Protein 1BS0 (pdb70)

B-factor: mean 31.28, std 12.85, range [12.51, 157.91]

Radius of gyration: 21.4 Å; Cα contacts (8 Å, |Δi|>4): 819; chains: 1; bounding box: 55×53×48 Å

Nearest PDB structures (foldseek):
  1bs0-assembly1_A  TM=1.003E+00  e=5.744E-84  Escherichia coli
  1dj9-assembly1_A  TM=9.729E-01  e=1.327E-74  Escherichia coli
  5vnx-assembly2_B  TM=9.515E-01  e=8.332E-48  Burkholderia multivorans ATCC 17616
  6onn-assembly1_A  TM=9.224E-01  e=2.038E-44  Paraburkholderia phymatum STM815
  7s5m-assembly2_C  TM=8.999E-01  e=1.245E-36  Mycolicibacterium smegmatis MC2 155

Solvent-accessible surface area: 18044 Å² total; per-residue (Å²): 98,188,112,114,131,74,66,62,68,96,124,80,119,195,98,54,69,39,174,145,226,233,102,120,59,71,82,34,33,2,64,97,4,18,11,126,123,157,118,37,12,0,0,18,10,48,8,1,1,8,0,38,94,9,81,103,8,61,100,17,138,95,112,2,32,161,124,69,38,111,55,23,72,16,15,28,83,125,88,1,105,22,109,4,6,78,21,0,18,105,54,0,8,120,1,10,39,20,72,80,3,5,22,13,86,41,10,113,28,0,0,34,1,1,1,47,17,40,15,48,148,65,14,10,0,0,0,0,135,81,10,31,58,11,0,38,82,3,0,53,126,14,97,10,64,28,118,106,1,27,56,36,42,19,76,78,0,26,167,38,4,64,52,123,36,112,22,129,18,8,0,0,0,1,0,5,0,35,60,35,2,22,66,2,39,0,56,99,0,28,115,13,2,106,121,48,130,4,108,0,0,0,1,0,2,14,1,0,0,10,41,21,108,49,0,21,1,2,5,104,96,37,186,15,115,0,46,0,2,0,0,10,0,40,40,0,1,16,32,54,4,0,0,0,0,0,44,61,104,10,0,85,88,1,44,138,124,1,178,79,21,19,164,55,91,25,6,40,8,6,15,0,36,0,0,72,21,0,4,55,4,0,63,43,124,62,1,72,59,55,24,115,56,4,47,36,0,12,90,96,0,66,52,22,3,147,121,19,88,20,82,49,14,130,8,107,10,2,12,0,3,0,27,27,19,81,69,68,169,0,36,108,9,2,98,85,0,37,136,79,24,0,24,0,23,15,40,63,29,108,101,6,96,100,58,22,0,12,0,80,1,3,0,1,2,29,0,59,62,110,4,0,56,79,0,26,106,2,0,128,63,52,59

InterPro domains:
  IPR001917 Aminotransferase, class-II, pyridoxal-phosphate binding site [PS00599] (233-242)
  IPR004723 8-amino-7-oxononanoate synthase, Archaea/Proteobacteria type [TIGR00858] (20-381)
  IPR004839 Aminotransferase, class I/classII, large domain [PF00155] (40-380)
  IPR015421 Pyridoxal phosphate-dependent transferase, major domain [G3DSA:3.40.640.10] (57-284)
  IPR015422 Pyridoxal phosphate-dependent transferase, small domain [G3DSA:3.90.1150.10] (39-378)
  IPR015424 Pyridoxal phosphate-dependent transferase [SSF53383] (3-380)
  IPR022834 8-amino-7-oxononanoate synthase, Proteobacteria [MF_01693] (3-384)
  IPR050087 8-amino-7-oxononanoate synthase class-II [PTHR13693] (40-380)

Sequence (383 aa):
SWQEKINAALDARRAADALRRRYPVAQGAGRWLVADDRQYLNFSSNDYLGLSSHHPQIIRAWQQG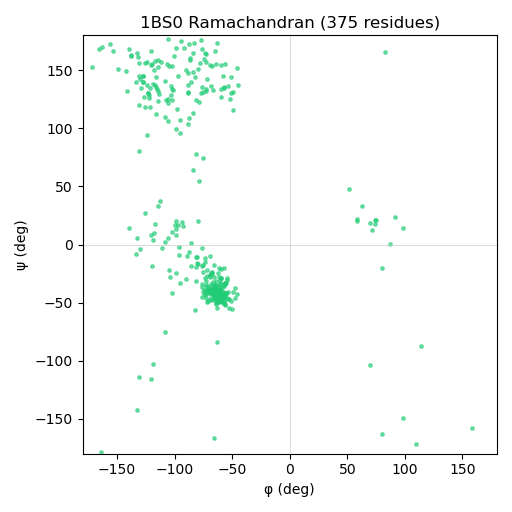AEQFGIGSGGSGHVSGYSVVHQALEEELAEWLGYSRALLFISGFAANQAVIAAMMAKEDRIAADRLSHASLLEAASLSPSQLRRFAHNDVTHLARLLASPCPGQQMVVTEGVFSMDGDSAPLAEIQQVTQQHNGWLMVDDAHGTGVIGEQGRGSCWLQKVKPELLVVTFGKGFGVSGAAVLCSSTVADYLLQFARHLIYSTSMPPAQAQALRASLAVIRSDEGDARREKLAALITRFRAGVQDLPFTLADSCSAIQPLIVGDNSRALQLAEKLRQQGCWVTAIRPPTVPAGTARLRRLTLTAAHEMQDIDRLLEVLHGNG

Structure (mmCIF, N/CA/C/O backbone):
data_1BS0
#
_entry.id   1BS0
#
_cell.length_a   58.520
_cell.length_b   58.520
_cell.length_c   194.640
_cell.angle_alpha   90.00
_cell.angle_beta   90.00
_cell.angle_gamma   120.00
#
_symmetry.space_group_name_H-M   'P 31 1 2'
#
loop_
_entity.id
_entity.type
_entity.pdbx_description
1 polymer 'PROTEIN (8-AMINO-7-OXONANOATE SYNTHASE)'
2 non-polymer 'SULFATE ION'
3 water water
#
loop_
_atom_site.group_PDB
_atom_site.id
_atom_site.type_symbol
_atom_site.label_atom_id
_atom_site.label_alt_id
_atom_site.label_comp_id
_atom_site.label_asym_id
_atom_site.label_entity_id
_atom_site.label_seq_id
_atom_site.pdbx_PDB_ins_code
_atom_site.Cartn_x
_atom_site.Cartn_y
_atom_site.Cartn_z
_atom_site.occupancy
_atom_site.B_iso_or_equiv
_atom_site.auth_seq_id
_atom_site.auth_comp_id
_atom_site.auth_asym_id
_atom_site.auth_atom_id
_atom_site.pdbx_PDB_model_num
ATOM 1 N N . SER A 1 2 ? 16.494 19.034 15.981 1.00 32.51 2 SER A N 1
ATOM 2 C CA . SER A 1 2 ? 15.846 17.870 15.384 1.00 39.80 2 SER A CA 1
ATOM 3 C C . SER A 1 2 ? 15.599 16.822 16.464 1.00 36.41 2 SER A C 1
ATOM 4 O O . SER A 1 2 ? 16.147 16.915 17.562 1.00 29.51 2 SER A O 1
ATOM 7 N N . TRP A 1 3 ? 14.790 15.810 16.188 1.00 35.40 3 TRP A N 1
ATOM 8 C CA . TRP A 1 3 ? 14.538 14.744 17.160 1.00 32.01 3 TRP A CA 1
ATOM 9 C C . TRP A 1 3 ? 15.802 13.956 17.465 1.00 33.25 3 TRP A C 1
ATOM 10 O O . TRP A 1 3 ? 16.169 13.695 18.618 1.00 29.63 3 TRP A O 1
ATOM 21 N N . GLN A 1 4 ? 16.513 13.559 16.395 1.00 26.26 4 GLN A N 1
ATOM 22 C CA . GLN A 1 4 ? 17.707 12.740 16.561 1.00 35.27 4 GLN A CA 1
ATOM 23 C C . GLN A 1 4 ? 18.782 13.501 17.329 1.00 34.56 4 GLN A C 1
ATOM 24 O O . GLN A 1 4 ? 19.552 12.879 18.074 1.00 29.90 4 GLN A O 1
ATOM 30 N N . GLU A 1 5 ? 18.822 14.824 17.168 1.00 32.47 5 GLU A N 1
ATOM 31 C CA . GLU A 1 5 ? 19.749 15.664 17.929 1.00 28.58 5 GLU A CA 1
ATOM 32 C C . GLU A 1 5 ? 19.356 15.772 19.399 1.00 36.44 5 GLU A C 1
ATOM 33 O O . GLU A 1 5 ? 20.193 15.787 20.309 1.00 32.52 5 GLU A O 1
ATOM 39 N N . LYS A 1 6 ? 18.045 15.864 19.651 1.00 31.38 6 LYS A N 1
ATOM 40 C CA . LYS A 1 6 ? 17.542 15.818 21.016 1.00 26.35 6 LYS A CA 1
ATOM 41 C C . LYS A 1 6 ? 17.956 14.522 21.716 1.00 24.35 6 LYS A C 1
ATOM 42 O O . LYS A 1 6 ? 18.495 14.540 22.823 1.00 28.52 6 LYS A O 1
ATOM 48 N N . ILE A 1 7 ? 17.734 13.384 21.074 1.00 29.45 7 ILE A N 1
ATOM 49 C CA . ILE A 1 7 ? 18.095 12.066 21.594 1.00 19.07 7 ILE A CA 1
ATOM 50 C C . ILE A 1 7 ? 19.583 11.840 21.776 1.00 21.91 7 ILE A C 1
ATOM 51 O O . ILE A 1 7 ? 20.065 11.399 22.841 1.00 27.76 7 ILE A O 1
ATOM 56 N N . ASN A 1 8 ? 20.375 12.130 20.750 1.00 28.58 8 ASN A N 1
ATOM 57 C CA . ASN A 1 8 ? 21.838 12.022 20.826 1.00 31.14 8 ASN A CA 1
ATOM 58 C C . ASN A 1 8 ? 22.398 12.910 21.929 1.00 32.74 8 ASN A C 1
ATOM 59 O O . ASN A 1 8 ? 23.285 12.488 22.661 1.00 27.55 8 ASN A O 1
ATOM 64 N N . ALA A 1 9 ? 21.870 14.128 22.024 1.00 32.69 9 ALA A N 1
ATOM 65 C CA . ALA A 1 9 ? 22.332 15.092 23.020 1.00 36.93 9 ALA A CA 1
ATOM 66 C C . ALA A 1 9 ? 22.022 14.640 24.444 1.00 34.58 9 ALA A C 1
ATOM 67 O O . ALA A 1 9 ? 22.863 14.820 25.332 1.00 33.00 9 ALA A O 1
ATOM 69 N N . ALA A 1 10 ? 20.853 14.044 24.679 1.00 30.24 10 ALA A N 1
ATOM 70 C CA . ALA A 1 10 ? 20.559 13.542 26.020 1.00 33.38 10 ALA A CA 1
ATOM 71 C C . ALA A 1 10 ? 21.449 12.354 26.363 1.00 30.55 10 ALA A C 1
ATOM 72 O O . ALA A 1 10 ? 21.947 12.245 27.481 1.00 32.32 10 ALA A O 1
ATOM 74 N N . LEU A 1 11 ? 21.669 11.441 25.417 1.00 31.59 11 LEU A N 1
ATOM 75 C CA . LEU A 1 11 ? 22.516 10.276 25.686 1.00 28.82 11 LEU A CA 1
ATOM 76 C C . LEU A 1 11 ? 23.970 10.672 25.913 1.00 34.73 11 LEU A C 1
ATOM 77 O O . LEU A 1 11 ? 24.630 10.098 26.785 1.00 47.21 11 LEU A O 1
ATOM 82 N N . ASP A 1 12 ? 24.486 11.644 25.170 1.00 31.90 12 ASP A N 1
ATOM 83 C CA . ASP A 1 12 ? 25.861 12.114 25.277 1.00 34.90 12 ASP A CA 1
ATOM 84 C C . ASP A 1 12 ? 26.211 12.818 26.574 1.00 39.04 12 ASP A C 1
ATOM 85 O O . ASP A 1 12 ? 27.342 12.785 27.087 1.00 37.27 12 ASP A O 1
ATOM 90 N N . ALA A 1 13 ? 25.232 13.502 27.145 1.00 31.47 13 ALA A N 1
ATOM 91 C CA . ALA A 1 13 ? 25.441 14.358 28.301 1.00 35.55 13 ALA A CA 1
ATOM 92 C C . ALA A 1 13 ? 25.609 13.565 29.584 1.00 44.49 13 ALA A C 1
ATOM 93 O O . ALA A 1 13 ? 26.084 14.071 30.610 1.00 40.90 13 ALA A O 1
ATOM 95 N N . ARG A 1 14 ? 25.192 12.302 29.523 1.00 38.92 14 ARG A N 1
ATOM 96 C CA . ARG A 1 14 ? 25.151 11.509 30.749 1.00 37.71 14 ARG A CA 1
ATOM 97 C C . ARG A 1 14 ? 26.512 11.374 31.421 1.00 32.62 14 ARG A C 1
ATOM 98 O O . ARG A 1 14 ? 27.487 10.939 30.802 1.00 47.30 14 ARG A O 1
ATOM 106 N N . ARG A 1 15 ? 26.583 11.704 32.703 1.00 33.42 15 ARG A N 1
ATOM 107 C CA . ARG A 1 15 ? 27.763 11.424 33.498 1.00 39.71 15 ARG A CA 1
ATOM 108 C C . ARG A 1 15 ? 27.804 9.929 33.812 1.00 41.99 15 ARG A C 1
ATOM 109 O O . ARG A 1 15 ? 26.752 9.292 33.742 1.00 44.68 15 ARG A O 1
ATOM 117 N N . ALA A 1 16 ? 28.983 9.425 34.154 1.00 32.51 16 ALA A N 1
ATOM 118 C CA . ALA A 1 16 ? 29.113 7.994 34.440 1.00 32.56 16 ALA A CA 1
ATOM 119 C C . ALA A 1 16 ? 28.210 7.520 35.562 1.00 32.51 16 ALA A C 1
ATOM 120 O O . ALA A 1 16 ? 27.700 6.396 35.540 1.00 43.78 16 ALA A O 1
ATOM 122 N N . ALA A 1 17 ? 27.975 8.350 36.586 1.00 37.02 17 ALA A N 1
ATOM 123 C CA . ALA A 1 17 ? 27.141 7.881 37.690 1.00 43.97 17 ALA A CA 1
ATOM 124 C C . ALA A 1 17 ? 25.645 7.969 37.413 1.00 47.77 17 ALA A C 1
ATOM 125 O O . ALA A 1 17 ? 24.865 7.405 38.195 1.00 47.29 17 ALA A O 1
ATOM 127 N N . ASP A 1 18 ? 25.210 8.639 36.346 1.00 51.42 18 ASP A N 1
ATOM 128 C CA . ASP A 1 18 ? 23.774 8.694 36.058 1.00 60.49 18 ASP A CA 1
ATOM 129 C C . ASP A 1 18 ? 23.366 7.803 34.891 1.00 54.82 18 ASP A C 1
ATOM 130 O O . ASP A 1 18 ? 22.213 7.813 34.446 1.00 57.23 18 ASP A O 1
ATOM 135 N N . ALA A 1 19 ? 24.291 7.011 34.356 1.00 45.32 19 ALA A N 1
ATOM 136 C CA . ALA A 1 19 ? 23.946 6.106 33.259 1.00 37.77 19 ALA A CA 1
ATOM 137 C C . ALA A 1 19 ? 23.462 4.761 33.780 1.00 39.44 19 ALA A C 1
ATOM 138 O O . ALA A 1 19 ? 24.062 4.217 34.720 1.00 44.80 19 ALA A O 1
ATOM 140 N N . LEU A 1 20 ? 22.399 4.220 33.185 1.00 36.09 20 LEU A N 1
ATOM 141 C CA . LEU A 1 20 ? 21.919 2.901 33.631 1.00 28.40 20 LEU A CA 1
ATOM 142 C C . LEU A 1 20 ? 22.693 1.805 32.906 1.00 32.89 20 LEU A C 1
ATOM 143 O O . LEU A 1 20 ? 22.999 1.929 31.722 1.00 35.70 20 LEU A O 1
ATOM 148 N N . ARG A 1 21 ? 23.039 0.738 33.619 1.00 34.47 21 ARG A N 1
ATOM 149 C CA . ARG A 1 21 ? 23.834 -0.331 33.011 1.00 35.31 21 ARG A CA 1
ATOM 150 C C . ARG A 1 21 ? 22.997 -1.162 32.051 1.00 36.28 21 ARG A C 1
ATOM 151 O O . ARG A 1 21 ? 21.763 -1.088 32.042 1.00 30.24 21 ARG A O 1
ATOM 159 N N . ARG A 1 22 ? 23.618 -1.968 31.187 1.00 34.02 22 ARG A N 1
ATOM 160 C CA . ARG A 1 22 ? 22.809 -2.801 30.304 1.00 32.63 22 ARG A CA 1
ATOM 161 C C . ARG A 1 22 ? 21.933 -3.732 31.141 1.00 27.25 22 ARG A C 1
ATOM 162 O O . ARG A 1 22 ? 22.286 -4.091 32.270 1.00 27.86 22 ARG A O 1
ATOM 170 N N . ARG A 1 23 ? 20.802 -4.153 30.571 1.00 26.54 23 ARG A N 1
ATOM 171 C CA . ARG A 1 23 ? 20.003 -5.152 31.275 1.00 20.33 23 ARG A CA 1
ATOM 172 C C . ARG A 1 23 ? 20.727 -6.489 31.215 1.00 21.93 23 ARG A C 1
ATOM 173 O O . ARG A 1 23 ? 21.309 -6.796 30.156 1.00 29.30 23 ARG A O 1
ATOM 181 N N . TYR A 1 24 ? 20.693 -7.278 32.271 1.00 21.88 24 TYR A N 1
ATOM 182 C CA . TYR A 1 24 ? 21.403 -8.559 32.262 1.00 23.93 24 TYR A CA 1
ATOM 183 C C . TYR A 1 24 ? 20.374 -9.685 32.128 1.00 26.77 24 TYR A C 1
ATOM 184 O O . TYR A 1 24 ? 19.470 -9.776 32.977 1.00 26.28 24 TYR A O 1
ATOM 193 N N . PRO A 1 25 ? 20.476 -10.508 31.094 1.00 24.75 25 PRO A N 1
ATOM 194 C CA . PRO A 1 25 ? 19.424 -11.539 30.874 1.00 21.78 25 PRO A CA 1
ATOM 195 C C . PRO A 1 25 ? 19.625 -12.664 31.860 1.00 21.56 25 PRO A C 1
ATOM 196 O O . PRO A 1 25 ? 20.785 -13.075 32.060 1.00 28.83 25 PRO A O 1
ATOM 200 N N . VAL A 1 26 ? 18.605 -13.190 32.518 1.00 19.74 26 VAL A N 1
ATOM 201 C CA . VAL A 1 26 ? 18.769 -14.329 33.396 1.00 15.95 26 VAL A CA 1
ATOM 202 C C . VAL A 1 26 ? 17.914 -15.531 32.980 1.00 22.96 26 VAL A C 1
ATOM 203 O O . VAL A 1 26 ? 16.845 -15.374 32.387 1.00 24.29 26 VAL A O 1
ATOM 207 N N . ALA A 1 27 ? 18.338 -16.735 33.357 1.00 20.22 27 ALA A N 1
ATOM 208 C CA . ALA A 1 27 ? 17.462 -17.889 33.196 1.00 19.81 27 ALA A CA 1
ATOM 209 C C . ALA A 1 27 ? 16.444 -18.005 34.314 1.00 21.20 27 ALA A C 1
ATOM 210 O O . ALA A 1 27 ? 15.327 -18.483 34.139 1.00 25.96 27 ALA A O 1
ATOM 212 N N . GLN A 1 28 ? 16.839 -17.554 35.492 1.00 24.88 28 GLN A N 1
ATOM 213 C CA . GLN A 1 28 ? 15.964 -17.456 36.647 1.00 25.08 28 GLN A CA 1
ATOM 214 C C . GLN A 1 28 ? 16.287 -16.167 37.401 1.00 30.94 28 GLN A C 1
ATOM 215 O O . GLN A 1 28 ? 17.465 -15.926 37.649 1.00 24.00 28 GLN A O 1
ATOM 221 N N . GLY A 1 29 ? 15.261 -15.390 37.753 1.00 22.33 29 GLY A N 1
ATOM 222 C CA . GLY A 1 29 ? 15.481 -14.111 38.427 1.00 21.00 29 GLY A CA 1
ATOM 223 C C . GLY A 1 29 ? 14.617 -13.982 39.677 1.00 21.61 29 GLY A C 1
ATOM 224 O O . GLY A 1 29 ? 14.779 -12.972 40.374 1.00 21.84 29 GLY A O 1
ATOM 225 N N . ALA A 1 30 ? 13.753 -14.964 39.927 1.00 20.25 30 ALA A N 1
ATOM 226 C CA . ALA A 1 30 ? 12.829 -14.852 41.070 1.00 18.83 30 ALA A CA 1
ATOM 227 C C . ALA A 1 30 ? 13.073 -15.858 42.184 1.00 29.10 30 ALA A C 1
ATOM 228 O O . ALA A 1 30 ? 13.146 -17.054 41.930 1.00 25.42 30 ALA A O 1
ATOM 230 N N . GLY A 1 31 ? 13.165 -15.381 43.427 1.00 26.04 31 GLY A N 1
ATOM 231 C CA . GLY A 1 31 ? 13.297 -16.306 44.543 1.00 25.48 31 GLY A CA 1
ATOM 232 C C . GLY A 1 31 ? 14.727 -16.505 45.037 1.00 27.14 31 GLY A C 1
ATOM 233 O O . GLY A 1 31 ? 15.528 -15.575 44.926 1.00 34.71 31 GLY A O 1
ATOM 234 N N . ARG A 1 32 ? 15.016 -17.700 45.555 1.00 23.46 32 ARG A N 1
ATOM 235 C CA . ARG A 1 32 ? 16.309 -17.981 46.192 1.00 25.27 32 ARG A CA 1
ATOM 236 C C . ARG A 1 32 ? 17.526 -17.931 45.281 1.00 24.95 32 ARG A C 1
ATOM 237 O O . ARG A 1 32 ? 18.606 -17.462 45.709 1.00 24.61 32 ARG A O 1
ATOM 245 N N . TRP A 1 33 ? 17.417 -18.409 44.053 1.00 21.17 33 TRP A N 1
ATOM 246 C CA . TRP A 1 33 ? 18.566 -18.590 43.171 1.00 22.89 33 TRP A CA 1
ATOM 247 C C . TRP A 1 33 ? 18.475 -17.724 41.930 1.00 34.47 33 TRP A C 1
ATOM 248 O O . TRP A 1 33 ? 17.408 -17.597 41.323 1.00 41.90 33 TRP A O 1
ATOM 259 N N . LEU A 1 34 ? 19.576 -17.092 41.522 1.00 22.24 34 LEU A N 1
ATOM 260 C CA . LEU A 1 34 ? 19.560 -16.371 40.259 1.00 21.05 34 LEU A CA 1
ATOM 261 C C . LEU A 1 34 ? 20.410 -17.179 39.280 1.00 25.86 34 LEU A C 1
ATOM 262 O O . LEU A 1 34 ? 21.437 -17.686 39.758 1.00 24.11 34 LEU A O 1
ATOM 267 N N . VAL A 1 35 ? 20.015 -17.286 38.018 1.00 18.69 35 VAL A N 1
ATOM 268 C CA . VAL A 1 35 ? 20.844 -18.063 37.085 1.00 24.13 35 VAL A CA 1
ATOM 269 C C . VAL A 1 35 ? 21.118 -17.111 35.920 1.00 29.60 35 VAL A C 1
ATOM 270 O O . VAL A 1 35 ? 20.166 -16.644 35.308 1.00 26.62 35 VAL A O 1
ATOM 274 N N . ALA A 1 36 ? 22.389 -16.798 35.701 1.00 26.85 36 ALA A N 1
ATOM 275 C CA . ALA A 1 36 ? 22.890 -15.824 34.730 1.00 24.37 36 ALA A CA 1
ATOM 276 C C . ALA A 1 36 ? 24.011 -16.501 33.944 1.00 33.56 36 ALA A C 1
ATOM 277 O O . ALA A 1 36 ? 25.010 -16.962 34.507 1.00 33.08 36 ALA A O 1
ATOM 279 N N . ASP A 1 37 ? 23.768 -16.571 32.645 1.00 26.80 37 ASP A N 1
ATOM 280 C CA . ASP A 1 37 ? 24.533 -17.458 31.781 1.00 52.01 37 ASP A CA 1
ATOM 281 C C . ASP A 1 37 ? 24.155 -18.903 32.100 1.00 57.40 37 ASP A C 1
ATOM 282 O O . ASP A 1 37 ? 23.115 -19.431 31.723 1.00 71.74 37 ASP A O 1
ATOM 287 N N . ASP A 1 38 ? 25.066 -19.543 32.821 1.00 57.31 38 ASP A N 1
ATOM 288 C CA . ASP A 1 38 ? 24.880 -20.925 33.221 1.00 44.11 38 ASP A CA 1
ATOM 289 C C . ASP A 1 38 ? 25.372 -21.081 34.661 1.00 33.25 38 ASP A C 1
ATOM 290 O O . ASP A 1 38 ? 25.571 -22.198 35.120 1.00 50.47 38 ASP A O 1
ATOM 295 N N . ARG A 1 39 ? 25.560 -19.946 35.326 1.00 28.82 39 ARG A N 1
ATOM 296 C CA . ARG A 1 39 ? 26.081 -19.927 36.687 1.00 31.73 39 ARG A CA 1
ATOM 297 C C . ARG A 1 39 ? 24.975 -19.681 37.720 1.00 20.43 39 ARG A C 1
ATOM 298 O O . ARG A 1 39 ? 24.118 -18.831 37.497 1.00 25.92 39 ARG A O 1
ATOM 306 N N . GLN A 1 40 ? 24.993 -20.431 38.801 1.00 21.53 40 GLN A N 1
ATOM 307 C CA . GLN A 1 40 ? 24.036 -20.282 39.896 1.00 27.43 40 GLN A CA 1
ATOM 308 C C . GLN A 1 40 ? 24.517 -19.273 40.932 1.00 24.75 40 GLN A C 1
ATOM 309 O O . GLN A 1 40 ? 25.665 -19.398 41.379 1.00 28.16 40 GLN A O 1
ATOM 315 N N . TYR A 1 41 ? 23.676 -18.316 41.311 1.00 19.06 41 TYR A N 1
ATOM 316 C CA . TYR A 1 41 ? 24.036 -17.347 42.343 1.00 20.54 41 TYR A CA 1
ATOM 317 C C . TYR A 1 41 ? 22.934 -17.321 43.410 1.00 21.13 41 TYR A C 1
ATOM 318 O O . TYR A 1 41 ? 21.742 -17.458 43.128 1.00 21.52 41 TYR A O 1
ATOM 327 N N . LEU A 1 42 ? 23.322 -17.126 44.663 1.00 19.22 42 LEU A N 1
ATOM 328 C CA . LEU A 1 42 ? 22.244 -16.798 45.611 1.00 19.34 42 LEU A CA 1
ATOM 329 C C . LEU A 1 42 ? 21.704 -15.430 45.208 1.00 22.16 42 LEU A C 1
ATOM 330 O O . LEU A 1 42 ? 22.499 -14.511 44.968 1.00 21.04 42 LEU A O 1
ATOM 335 N N . ASN A 1 43 ? 20.393 -15.301 45.140 1.00 23.68 43 ASN A N 1
ATOM 336 C CA . ASN A 1 43 ? 19.712 -14.100 44.673 1.00 19.52 43 ASN A CA 1
ATOM 337 C C . ASN A 1 43 ? 19.297 -13.163 45.779 1.00 17.31 43 ASN A C 1
ATOM 338 O O . ASN A 1 43 ? 18.374 -13.479 46.531 1.00 20.20 43 ASN A O 1
ATOM 343 N N . PHE A 1 44 ? 19.977 -12.026 45.916 1.00 15.34 44 PHE A N 1
ATOM 344 C CA . PHE A 1 44 ? 19.590 -11.076 46.949 1.00 20.44 44 PHE A CA 1
ATOM 345 C C . PHE A 1 44 ? 19.093 -9.809 46.258 1.00 19.50 44 PHE A C 1
ATOM 346 O O . PHE A 1 44 ? 19.279 -8.729 46.788 1.00 21.43 44 PHE A O 1
ATOM 354 N N . SER A 1 45 ? 18.472 -9.999 45.100 1.00 18.74 45 SER A N 1
ATOM 355 C CA . SER A 1 45 ? 17.985 -8.831 44.360 1.00 19.13 45 SER A CA 1
ATOM 356 C C . SER A 1 45 ? 16.556 -8.986 43.872 1.00 20.59 45 SER A C 1
ATOM 357 O O . SER A 1 45 ? 16.012 -8.126 43.155 1.00 21.71 45 SER A O 1
ATOM 360 N N . SER A 1 46 ? 15.849 -10.068 44.238 1.00 17.75 46 SER A N 1
ATOM 361 C CA . SER A 1 46 ? 14.504 -10.117 43.599 1.00 19.80 46 SER A CA 1
ATOM 362 C C . SER A 1 46 ? 13.438 -9.600 44.546 1.00 17.73 46 SER A C 1
ATOM 363 O O . SER A 1 46 ? 13.761 -9.416 45.727 1.00 21.40 46 SER A O 1
ATOM 366 N N . ASN A 1 47 ? 12.220 -9.369 44.035 1.00 21.23 47 ASN A N 1
ATOM 367 C CA . ASN A 1 47 ? 11.108 -8.860 44.838 1.00 17.90 47 ASN A CA 1
ATOM 368 C C . ASN A 1 47 ? 10.166 -9.983 45.281 1.00 20.20 47 ASN A C 1
ATOM 369 O O . ASN A 1 47 ? 9.056 -9.735 45.763 1.00 18.44 47 ASN A O 1
ATOM 374 N N . ASP A 1 48 ? 10.598 -11.244 45.144 1.00 21.81 48 ASP A N 1
ATOM 375 C CA . ASP A 1 48 ? 9.754 -12.411 45.404 1.00 23.25 48 ASP A CA 1
ATOM 376 C C . ASP A 1 48 ? 9.737 -12.758 46.891 1.00 18.19 48 ASP A C 1
ATOM 377 O O . ASP A 1 48 ? 10.201 -13.818 47.306 1.00 19.10 48 ASP A O 1
ATOM 382 N N . TYR A 1 49 ? 9.205 -11.837 47.700 1.00 15.43 49 TYR A N 1
ATOM 383 C CA . TYR A 1 49 ? 9.485 -11.858 49.129 1.00 17.27 49 TYR A CA 1
ATOM 384 C C . TYR A 1 49 ? 8.998 -13.101 49.863 1.00 16.75 49 TYR A C 1
ATOM 385 O O . TYR A 1 49 ? 9.536 -13.423 50.944 1.00 22.65 49 TYR A O 1
ATOM 394 N N . LEU A 1 50 ? 7.991 -13.799 49.361 1.00 20.27 50 LEU A N 1
ATOM 395 C CA . LEU A 1 50 ? 7.520 -14.998 50.059 1.00 19.47 50 LEU A CA 1
ATOM 396 C C . LEU A 1 50 ? 7.886 -16.283 49.335 1.00 15.67 50 LEU A C 1
ATOM 397 O O . LEU A 1 50 ? 7.492 -17.362 49.806 1.00 20.37 50 LEU A O 1
ATOM 402 N N . GLY A 1 51 ? 8.588 -16.199 48.234 1.00 18.33 51 GLY A N 1
ATOM 403 C CA . GLY A 1 51 ? 9.044 -17.312 47.435 1.00 21.59 51 GLY A CA 1
ATOM 404 C C . GLY A 1 51 ? 7.934 -17.958 46.622 1.00 20.58 51 GLY A C 1
ATOM 405 O O . GLY A 1 51 ? 8.045 -19.125 46.242 1.00 28.53 51 GLY A O 1
ATOM 406 N N . LEU A 1 52 ? 6.853 -17.206 46.396 1.00 19.71 52 LEU A N 1
ATOM 407 C CA . LEU A 1 52 ? 5.656 -17.753 45.788 1.00 20.37 52 LEU A CA 1
ATOM 408 C C . LEU A 1 52 ? 5.720 -17.842 44.264 1.00 21.23 52 LEU A C 1
ATOM 409 O O . LEU A 1 52 ? 4.859 -18.524 43.688 1.00 25.30 52 LEU A O 1
ATOM 414 N N A SER A 1 53 ? 6.685 -17.206 43.608 0.46 19.77 53 SER A N 1
ATOM 415 N N B SER A 1 53 ? 6.697 -17.197 43.641 0.54 19.64 53 SER A N 1
ATOM 416 C CA A SER A 1 53 ? 6.718 -17.322 42.145 0.46 19.42 53 SER A CA 1
ATOM 417 C CA B SER A 1 53 ? 6.774 -17.290 42.179 0.54 18.90 53 SER A CA 1
ATOM 418 C C A SER A 1 53 ? 6.860 -18.794 41.753 0.46 23.32 53 SER A C 1
ATOM 419 C C B SER A 1 53 ? 6.885 -18.760 41.773 0.54 24.06 53 SER A C 1
ATOM 420 O O A SER A 1 53 ? 6.386 -19.223 40.707 0.46 22.25 53 SER A O 1
ATOM 421 O O B SER A 1 53 ? 6.400 -19.171 40.724 0.54 20.85 53 SER A O 1
ATOM 426 N N . HIS A 1 54 ? 7.505 -19.611 42.587 1.00 23.51 54 HIS A N 1
ATOM 427 C CA . HIS A 1 54 ? 7.633 -21.031 42.186 1.00 25.01 54 HIS A CA 1
ATOM 428 C C . HIS A 1 54 ? 6.723 -21.939 42.988 1.00 30.92 54 HIS A C 1
ATOM 429 O O . HIS A 1 54 ? 6.967 -23.146 43.154 1.00 30.90 54 HIS A O 1
ATOM 436 N N . HIS A 1 55 ? 5.622 -21.463 43.569 1.00 25.26 55 HIS A N 1
ATOM 437 C CA . HIS A 1 55 ? 4.820 -22.375 44.416 1.00 22.83 55 HIS A CA 1
ATOM 438 C C . HIS A 1 55 ? 3.967 -23.324 43.581 1.00 31.01 55 HIS A C 1
ATOM 439 O O . HIS A 1 55 ? 3.287 -22.932 42.630 1.00 27.50 55 HIS A O 1
ATOM 446 N N . PRO A 1 56 ? 3.995 -24.629 43.861 1.00 24.80 56 PRO A N 1
ATOM 447 C CA . PRO A 1 56 ? 3.291 -25.599 43.025 1.00 23.57 56 PRO A CA 1
ATOM 448 C C . PRO A 1 56 ? 1.804 -25.296 42.846 1.00 27.23 56 PRO A C 1
ATOM 449 O O . PRO A 1 56 ? 1.252 -25.573 41.776 1.00 26.30 56 PRO A O 1
ATOM 453 N N . GLN A 1 57 ? 1.152 -24.726 43.860 1.00 26.12 57 GLN A N 1
ATOM 454 C CA . GLN A 1 57 ? -0.282 -24.462 43.765 1.00 24.95 57 GLN A CA 1
ATOM 455 C C . GLN A 1 57 ? -0.618 -23.307 42.824 1.00 23.83 57 GLN A C 1
ATOM 456 O O . GLN A 1 57 ? -1.615 -23.321 42.088 1.00 25.06 57 GLN A O 1
ATOM 462 N N . ILE A 1 58 ? 0.220 -22.277 42.869 1.00 22.85 58 ILE A N 1
ATOM 463 C CA . ILE A 1 58 ? 0.072 -21.153 41.920 1.00 20.48 58 ILE A CA 1
ATOM 464 C C . ILE A 1 58 ? 0.471 -21.576 40.533 1.00 22.20 58 ILE A C 1
ATOM 465 O O . ILE A 1 58 ? -0.190 -21.280 39.526 1.00 27.66 58 ILE A O 1
ATOM 470 N N . ILE A 1 59 ? 1.541 -22.350 40.365 1.00 22.26 59 ILE A N 1
ATOM 471 C CA . ILE A 1 59 ? 1.848 -22.911 39.045 1.00 22.54 59 ILE A CA 1
ATOM 472 C C . ILE A 1 59 ? 0.689 -23.742 38.527 1.00 20.57 59 ILE A C 1
ATOM 473 O O . ILE A 1 59 ? 0.247 -23.549 37.398 1.00 22.95 59 ILE A O 1
ATOM 478 N N . ARG A 1 60 ? 0.133 -24.628 39.354 1.00 24.56 60 ARG A N 1
ATOM 479 C CA . ARG A 1 60 ? -0.996 -25.418 38.848 1.00 26.24 60 ARG A CA 1
ATOM 480 C C . ARG A 1 60 ? -2.162 -24.559 38.382 1.00 18.71 60 ARG A C 1
ATOM 481 O O . ARG A 1 60 ? -2.780 -24.860 37.359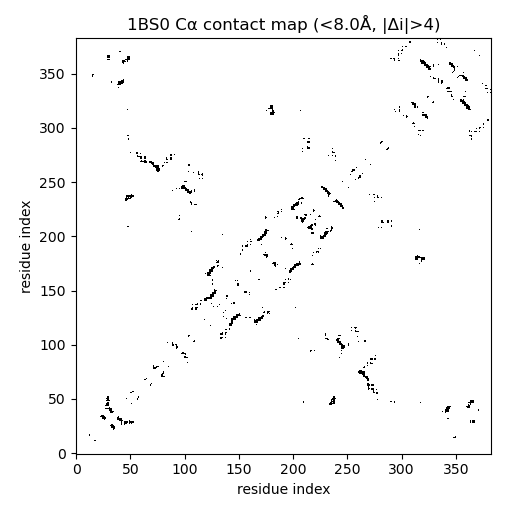 1.00 22.80 60 ARG A O 1
ATOM 489 N N . ALA A 1 61 ? -2.478 -23.520 39.133 1.00 20.20 61 ALA A N 1
ATOM 490 C CA . ALA A 1 61 ? -3.640 -22.676 38.900 1.00 24.35 61 ALA A CA 1
ATOM 491 C C . ALA A 1 61 ? -3.485 -21.957 37.566 1.00 22.06 61 ALA A C 1
ATOM 492 O O . ALA A 1 61 ? -4.409 -21.908 36.765 1.00 22.53 61 ALA A O 1
ATOM 494 N N . TRP A 1 62 ? -2.297 -21.403 37.338 1.00 24.39 62 TRP A N 1
ATOM 495 C CA . TRP A 1 62 ? -1.937 -20.772 36.088 1.00 22.85 62 TRP A CA 1
ATOM 496 C C . TRP A 1 62 ? -2.127 -21.740 34.928 1.00 22.77 62 TRP A C 1
ATOM 497 O O . TRP A 1 62 ? -2.593 -21.368 33.862 1.00 22.27 62 TRP A O 1
ATOM 508 N N . GLN A 1 63 ? -1.712 -22.989 35.169 1.00 21.44 63 GLN A N 1
ATOM 509 C CA . GLN A 1 63 ? -1.781 -24.012 34.137 1.00 19.83 63 GLN A CA 1
ATOM 510 C C . GLN A 1 63 ? -3.175 -24.524 33.829 1.00 20.17 63 GLN A C 1
ATOM 511 O O . GLN A 1 63 ? -3.550 -24.678 32.666 1.00 22.21 63 GLN A O 1
ATOM 517 N N . GLN A 1 64 ? -3.926 -24.821 34.884 1.00 22.78 64 GLN A N 1
ATOM 518 C CA . GLN A 1 64 ? -5.308 -25.294 34.675 1.00 25.55 64 GLN A CA 1
ATOM 519 C C . GLN A 1 64 ? -6.215 -24.210 34.121 1.00 24.90 64 GLN A C 1
ATOM 520 O O . GLN A 1 64 ? -7.127 -24.446 33.324 1.00 22.25 64 GLN A O 1
ATOM 526 N N . GLY A 1 65 ? -5.978 -22.972 34.557 1.00 26.91 65 GLY A N 1
ATOM 527 C CA . GLY A 1 65 ? -6.784 -21.857 34.095 1.00 27.18 65 GLY A CA 1
ATOM 528 C C . GLY A 1 65 ? -6.713 -21.673 32.592 1.00 24.00 65 GLY A C 1
ATOM 529 O O . GLY A 1 65 ? -7.649 -21.189 31.967 1.00 24.80 65 GLY A O 1
ATOM 530 N N . ALA A 1 66 ? -5.603 -22.055 31.991 1.00 21.60 66 ALA A N 1
ATOM 531 C CA . ALA A 1 66 ? -5.437 -21.934 30.553 1.00 22.73 66 ALA A CA 1
ATOM 532 C C . ALA A 1 66 ? -6.235 -23.052 29.896 1.00 25.04 66 ALA A C 1
ATOM 533 O O . ALA A 1 66 ? -6.823 -22.884 28.829 1.00 27.67 66 ALA A O 1
ATOM 535 N N . GLU A 1 67 ? -6.227 -24.204 30.573 1.00 24.79 67 GLU A N 1
ATOM 536 C CA . GLU A 1 67 ? -7.012 -25.311 30.011 1.00 29.22 67 GLU A CA 1
ATOM 537 C C . GLU A 1 67 ? -8.493 -24.954 29.967 1.00 32.31 67 GLU A C 1
ATOM 538 O O . GLU A 1 67 ? -9.201 -25.216 28.988 1.00 34.41 67 GLU A O 1
ATOM 544 N N . GLN A 1 68 ? -8.951 -24.358 31.050 1.00 26.51 68 GLN A N 1
ATOM 545 C CA . GLN A 1 68 ? -10.337 -23.947 31.234 1.00 31.24 68 GLN A CA 1
ATOM 546 C C . GLN A 1 68 ? -10.763 -22.731 30.434 1.00 33.33 68 GLN A C 1
ATOM 547 O O . GLN A 1 68 ? -11.868 -22.655 29.878 1.00 24.15 68 GLN A O 1
ATOM 553 N N . PHE A 1 69 ? -9.920 -21.701 30.371 1.00 21.79 69 PHE A N 1
ATOM 554 C CA . PHE A 1 69 ? -10.400 -20.461 29.753 1.00 25.14 69 PHE A CA 1
ATOM 555 C C . PHE A 1 69 ? -9.633 -20.024 28.523 1.00 28.69 69 PHE A C 1
ATOM 556 O O . PHE A 1 69 ? -9.913 -18.963 27.959 1.00 26.87 69 PHE A O 1
ATOM 564 N N . GLY A 1 70 ? -8.658 -20.787 28.035 1.00 25.08 70 GLY A N 1
ATOM 565 C CA . GLY A 1 70 ? -7.856 -20.187 26.951 1.00 24.68 70 GLY A CA 1
ATOM 566 C C . GLY A 1 70 ? -6.853 -19.254 27.639 1.00 19.81 70 GLY A C 1
ATOM 567 O O . GLY A 1 70 ? -6.699 -19.400 28.863 1.00 20.71 70 GLY A O 1
ATOM 568 N N . ILE A 1 71 ? -6.260 -18.346 26.906 1.00 19.82 71 ILE A N 1
ATOM 569 C CA . ILE A 1 71 ? -5.315 -17.366 27.477 1.00 20.89 71 ILE A CA 1
ATOM 570 C C . ILE A 1 71 ? -5.892 -15.976 27.523 1.00 20.17 71 ILE A C 1
ATOM 571 O O . ILE A 1 71 ? -6.320 -15.437 28.553 1.00 22.93 71 ILE A O 1
ATOM 576 N N . GLY A 1 72 ? -5.959 -15.319 26.345 1.00 20.18 72 GLY A N 1
ATOM 577 C CA . GLY A 1 72 ? -6.445 -13.950 26.405 1.00 20.45 72 GLY A CA 1
ATOM 578 C C . GLY A 1 72 ? -7.918 -13.869 26.744 1.00 22.39 72 GLY A C 1
ATOM 579 O O . GLY A 1 72 ? -8.660 -14.817 26.499 1.00 22.02 72 GLY A O 1
ATOM 580 N N . SER A 1 73 ? -8.304 -12.729 27.320 1.00 22.16 73 SER A N 1
ATOM 581 C CA . SER A 1 73 ? -9.658 -12.523 27.803 1.00 20.35 73 SER A CA 1
ATOM 582 C C . SER A 1 73 ? -10.620 -12.139 26.695 1.00 23.61 73 SER A C 1
ATOM 583 O O . SER A 1 73 ? -11.833 -12.236 26.874 1.00 31.71 73 SER A O 1
ATOM 586 N N . GLY A 1 74 ? -10.011 -11.684 25.625 1.00 21.33 74 GLY A N 1
ATOM 587 C CA . GLY A 1 74 ? -10.706 -11.200 24.436 1.00 28.39 74 GLY A CA 1
ATOM 588 C C . GLY A 1 74 ? -11.064 -9.739 24.512 1.00 29.43 74 GLY A C 1
ATOM 589 O O . GLY A 1 74 ? -11.649 -9.159 23.586 1.00 29.08 74 GLY A O 1
ATOM 590 N N . GLY A 1 75 ? -10.722 -9.057 25.611 1.00 22.75 75 GLY A N 1
ATOM 591 C CA . GLY A 1 75 ? -11.087 -7.655 25.608 1.00 30.47 75 GLY A CA 1
ATOM 592 C C . GLY A 1 75 ? -11.195 -6.982 26.957 1.00 25.09 75 GLY A C 1
ATOM 593 O O . GLY A 1 75 ? -10.597 -7.424 27.941 1.00 20.82 75 GLY A O 1
ATOM 594 N N . SER A 1 76 ? -11.951 -5.887 26.955 1.00 21.54 76 SER A N 1
ATOM 595 C CA . SER A 1 76 ? -12.068 -5.012 28.136 1.00 19.55 76 SER A CA 1
ATOM 596 C C . SER A 1 76 ? -13.160 -5.468 29.093 1.00 24.73 76 SER A C 1
ATOM 597 O O . SER A 1 76 ? -14.061 -6.224 28.718 1.00 23.10 76 SER A O 1
ATOM 600 N N . GLY A 1 77 ? -13.081 -4.999 30.351 1.00 23.00 77 GLY A N 1
ATOM 601 C CA . GLY A 1 77 ? -14.123 -5.319 31.325 1.00 23.91 77 GLY A CA 1
ATOM 602 C C . GLY A 1 77 ? -15.492 -4.809 30.942 1.00 21.37 77 GLY A C 1
ATOM 603 O O . GLY A 1 77 ? -16.499 -5.332 31.438 1.00 27.85 77 GLY A O 1
ATOM 604 N N . HIS A 1 78 ? -15.585 -3.821 30.052 1.00 22.02 78 HIS A N 1
ATOM 605 C CA . HIS A 1 78 ? -16.879 -3.202 29.794 1.00 25.11 78 HIS A CA 1
ATOM 606 C C . HIS A 1 78 ? -17.567 -3.806 28.573 1.00 26.59 78 HIS A C 1
ATOM 607 O O . HIS A 1 78 ? -18.690 -3.465 28.203 1.00 25.11 78 HIS A O 1
ATOM 614 N N . VAL A 1 79 ? -16.866 -4.747 27.946 1.00 22.70 79 VAL A N 1
ATOM 615 C CA . VAL A 1 79 ? -17.451 -5.553 26.872 1.00 18.77 79 VAL A CA 1
ATOM 616 C C . VAL A 1 79 ? -17.390 -7.017 27.273 1.00 25.17 79 VAL A C 1
ATOM 617 O O . VAL A 1 79 ? -18.058 -7.364 28.273 1.00 28.05 79 VAL A O 1
ATOM 621 N N . SER A 1 80 ? -16.657 -7.892 26.582 1.00 24.12 80 SER A N 1
ATOM 622 C CA . SER A 1 80 ? -16.688 -9.328 26.877 1.00 20.78 80 SER A CA 1
ATOM 623 C C . SER A 1 80 ? -15.488 -9.824 27.666 1.00 21.80 80 SER A C 1
ATOM 624 O O . SER A 1 80 ? -15.293 -11.035 27.833 1.00 22.84 80 SER A O 1
ATOM 627 N N . GLY A 1 81 ? -14.668 -8.916 28.195 1.00 22.36 81 GLY A N 1
ATOM 628 C CA . GLY A 1 81 ? -13.516 -9.295 29.005 1.00 26.08 81 GLY A CA 1
ATOM 629 C C . GLY A 1 81 ? -13.625 -9.290 30.509 1.00 19.97 81 GLY A C 1
ATOM 630 O O . GLY A 1 81 ? -12.633 -9.315 31.273 1.00 21.75 81 GLY A O 1
ATOM 631 N N . TYR A 1 82 ? -14.832 -9.277 31.052 1.00 21.11 82 TYR A N 1
ATOM 632 C CA . TYR A 1 82 ? -15.019 -9.467 32.487 1.00 21.11 82 TYR A CA 1
ATOM 633 C C . TYR A 1 82 ? -15.403 -10.918 32.753 1.00 24.14 82 TYR A C 1
ATOM 634 O O . TYR A 1 82 ? -16.567 -11.248 32.572 1.00 25.52 82 TYR A O 1
ATOM 643 N N . SER A 1 83 ? -14.451 -11.734 33.147 1.00 20.86 83 SER A N 1
ATOM 644 C CA . SER A 1 83 ? -14.629 -13.122 33.507 1.00 19.70 83 SER A CA 1
ATOM 645 C C . SER A 1 83 ? -15.183 -13.298 34.922 1.00 21.52 83 SER A C 1
ATOM 646 O O . SER A 1 83 ? -14.947 -12.511 35.849 1.00 20.67 83 SER A O 1
ATOM 649 N N . VAL A 1 84 ? -15.914 -14.406 35.092 1.00 24.05 84 VAL A N 1
ATOM 650 C CA . VAL A 1 84 ? -16.310 -14.820 36.438 1.00 23.63 84 VAL A CA 1
ATOM 651 C C . VAL A 1 84 ? -15.079 -14.938 37.329 1.00 19.57 84 VAL A C 1
ATOM 652 O O . VAL A 1 84 ? -15.230 -14.729 38.546 1.00 24.68 84 VAL A O 1
ATOM 656 N N . VAL A 1 85 ? -13.893 -15.247 36.789 1.00 20.88 85 VAL A N 1
ATOM 657 C CA . VAL A 1 85 ? -12.677 -15.323 37.622 1.00 21.33 85 VAL A CA 1
ATOM 658 C C . VAL A 1 85 ? -12.183 -13.957 38.080 1.00 24.79 85 VAL A C 1
ATOM 659 O O . VAL A 1 85 ? -11.638 -13.815 39.183 1.00 19.04 85 VAL A O 1
ATOM 663 N N . HIS A 1 86 ? -12.328 -12.938 37.231 1.00 20.14 86 HIS A N 1
ATOM 664 C CA . HIS A 1 86 ? -11.974 -11.594 37.674 1.00 20.15 86 HIS A CA 1
ATOM 665 C C . HIS A 1 86 ? -12.910 -11.136 38.782 1.00 20.16 86 HIS A C 1
ATOM 666 O O . HIS A 1 86 ? -12.454 -10.570 39.758 1.00 20.38 86 HIS A O 1
ATOM 673 N N . GLN A 1 87 ? -14.209 -11.383 38.601 1.00 20.06 87 GLN A N 1
ATOM 674 C CA . GLN A 1 87 ? -15.163 -10.979 39.640 1.00 22.64 87 GLN A CA 1
ATOM 675 C C . GLN A 1 87 ? -14.861 -11.662 40.956 1.00 17.23 87 GLN A C 1
ATOM 676 O O . GLN A 1 87 ? -14.849 -11.052 42.030 1.00 23.69 87 GLN A O 1
ATOM 682 N N . ALA A 1 88 ? -14.575 -12.958 40.952 1.00 19.61 88 ALA A N 1
ATOM 683 C CA . ALA A 1 88 ? -14.265 -13.686 42.184 1.00 18.88 88 ALA A CA 1
ATOM 684 C C . ALA A 1 88 ? -12.991 -13.191 42.863 1.00 24.76 88 ALA A C 1
ATOM 685 O O . ALA A 1 88 ? -12.972 -13.032 44.085 1.00 25.87 88 ALA A O 1
ATOM 687 N N . LEU A 1 89 ? -11.950 -12.949 42.082 1.00 20.97 89 LEU A N 1
ATOM 688 C CA . LEU A 1 89 ? -10.747 -12.301 42.660 1.00 17.38 89 LEU A CA 1
ATOM 689 C C . LEU A 1 89 ? -11.038 -10.940 43.231 1.00 21.29 89 LEU A C 1
ATOM 690 O O . LEU A 1 89 ? -10.602 -10.600 44.336 1.00 22.65 89 LEU A O 1
ATOM 695 N N . GLU A 1 90 ? -11.809 -10.089 42.537 1.00 21.86 90 GLU A N 1
ATOM 696 C CA . GLU A 1 90 ? -12.141 -8.805 43.110 1.00 18.46 90 GLU A CA 1
ATOM 697 C C . GLU A 1 90 ? -12.831 -8.922 44.466 1.00 20.95 90 GLU A C 1
ATOM 698 O O . GLU A 1 90 ? -12.473 -8.262 45.439 1.00 19.96 90 GLU A O 1
ATOM 704 N N . GLU A 1 91 ? -13.840 -9.778 44.484 1.00 21.10 91 GLU A N 1
ATOM 705 C CA . GLU A 1 91 ? -14.581 -10.045 45.717 1.00 23.52 91 GLU A CA 1
ATOM 706 C C . GLU A 1 91 ? -13.697 -10.539 46.837 1.00 22.76 91 GLU A C 1
ATOM 707 O O . GLU A 1 91 ? -13.809 -10.108 47.969 1.00 22.01 91 GLU A O 1
ATOM 713 N N . GLU A 1 92 ? -12.825 -11.483 46.485 1.00 19.01 92 GLU A N 1
ATOM 714 C CA . GLU A 1 92 ? -11.921 -12.039 47.494 1.00 16.30 92 GLU A CA 1
ATOM 715 C C . GLU A 1 92 ? -10.935 -11.005 48.021 1.00 17.83 92 GLU A C 1
ATOM 716 O O . GLU A 1 92 ? -10.734 -10.967 49.251 1.00 22.42 92 GLU A O 1
ATOM 722 N N . LEU A 1 93 ? -10.314 -10.179 47.177 1.00 18.25 93 LEU A N 1
ATOM 723 C CA . LEU A 1 93 ? -9.442 -9.128 47.676 1.00 19.98 93 LEU A CA 1
ATOM 724 C C . LEU A 1 93 ? -10.164 -8.141 48.583 1.00 18.88 93 LEU A C 1
ATOM 725 O O . LEU A 1 93 ? -9.611 -7.742 49.600 1.00 21.82 93 LEU A O 1
ATOM 730 N N . ALA A 1 94 ? -11.390 -7.750 48.202 1.00 21.44 94 ALA A N 1
ATOM 731 C CA . ALA A 1 94 ? -12.160 -6.791 48.987 1.00 19.67 94 ALA A CA 1
ATOM 732 C C . ALA A 1 94 ? -12.501 -7.363 50.361 1.00 20.92 94 ALA A C 1
ATOM 733 O O . ALA A 1 94 ? -12.343 -6.674 51.372 1.00 23.24 94 ALA A O 1
ATOM 735 N N . GLU A 1 95 ? -12.924 -8.623 50.380 1.00 22.68 95 GLU A N 1
ATOM 736 C CA . GLU A 1 95 ? -13.191 -9.293 51.668 1.00 21.93 95 GLU A CA 1
ATOM 737 C C . GLU A 1 95 ? -11.942 -9.409 52.528 1.00 23.42 95 GLU A C 1
ATOM 738 O O . GLU A 1 95 ? -11.920 -9.193 53.759 1.00 24.02 95 GLU A O 1
ATOM 744 N N . TRP A 1 96 ? -10.820 -9.741 51.905 1.00 21.29 96 TRP A N 1
ATOM 745 C CA . TRP A 1 96 ? -9.551 -9.899 52.616 1.00 20.44 96 TRP A CA 1
ATOM 746 C C . TRP A 1 96 ? -9.120 -8.598 53.272 1.00 24.71 96 TRP A C 1
ATOM 747 O O . TRP A 1 96 ? -8.756 -8.500 54.461 1.00 23.43 96 TRP A O 1
ATOM 758 N N . LEU A 1 97 ? -9.137 -7.487 52.525 1.00 21.71 97 LEU A N 1
ATOM 759 C CA . LEU A 1 97 ? -8.638 -6.213 53.023 1.00 17.43 97 LEU A CA 1
ATOM 760 C C . LEU A 1 97 ? -9.667 -5.356 53.747 1.00 22.76 97 LEU A C 1
ATOM 761 O O . LEU A 1 97 ? -9.312 -4.319 54.343 1.00 22.10 97 LEU A O 1
ATOM 766 N N . GLY A 1 98 ? -10.956 -5.676 53.727 1.00 20.08 98 GLY A N 1
ATOM 767 C CA . GLY A 1 98 ? -11.895 -4.840 54.478 1.00 22.70 98 GLY A CA 1
ATOM 768 C C . GLY A 1 98 ? -12.528 -3.701 53.720 1.00 27.45 98 GLY A C 1
ATOM 769 O O . GLY A 1 98 ? -12.962 -2.743 54.375 1.00 31.63 98 GLY A O 1
ATOM 770 N N . TYR A 1 99 ? -12.636 -3.736 52.391 1.00 21.56 99 TYR A N 1
ATOM 771 C CA . TYR A 1 99 ? -13.167 -2.663 51.559 1.00 20.54 99 TYR A CA 1
ATOM 772 C C . TYR A 1 99 ? -14.453 -3.127 50.890 1.00 19.64 99 TYR A C 1
ATOM 773 O O . TYR A 1 99 ? -14.696 -4.333 50.761 1.00 18.70 99 TYR A O 1
ATOM 782 N N . SER A 1 100 ? -15.299 -2.178 50.461 1.00 17.68 100 SER A N 1
ATOM 783 C CA . SER A 1 100 ? -16.550 -2.611 49.841 1.00 23.17 100 SER A CA 1
ATOM 784 C C . SER A 1 100 ? -16.306 -3.193 48.442 1.00 20.35 100 SER A C 1
ATOM 785 O O . SER A 1 100 ? -17.057 -4.072 48.014 1.00 21.70 100 SER A O 1
ATOM 788 N N . ARG A 1 101 ? -15.280 -2.677 47.765 1.00 22.13 101 ARG A N 1
ATOM 789 C CA . ARG A 1 101 ? -14.960 -3.019 46.385 1.00 19.86 101 ARG A CA 1
ATOM 790 C C . ARG A 1 101 ? -13.468 -3.130 46.040 1.00 15.71 101 ARG A C 1
ATOM 791 O O . ARG A 1 101 ? -12.676 -2.412 46.663 1.00 18.99 101 ARG A O 1
ATOM 799 N N . ALA A 1 102 ? -13.155 -3.994 45.082 1.00 19.93 102 ALA A N 1
ATOM 800 C CA . ALA A 1 102 ? -11.859 -4.090 44.426 1.00 20.46 102 ALA A CA 1
ATOM 801 C C . ALA A 1 102 ? -12.050 -4.026 42.904 1.00 24.31 102 ALA A C 1
ATOM 802 O O . ALA A 1 102 ? -13.004 -4.649 42.430 1.00 21.27 102 ALA A O 1
ATOM 804 N N . LEU A 1 103 ? -11.161 -3.307 42.222 1.00 19.14 103 LEU A N 1
ATOM 805 C CA . LEU A 1 103 ? -11.119 -3.293 40.769 1.00 18.45 103 LEU A CA 1
ATOM 806 C C . LEU A 1 103 ? -9.745 -3.743 40.273 1.00 20.33 103 LEU A C 1
ATOM 807 O O . LEU A 1 103 ? -8.732 -3.231 40.745 1.00 21.22 103 LEU A O 1
ATOM 812 N N . LEU A 1 104 ? -9.682 -4.692 39.363 1.00 20.10 104 LEU A N 1
ATOM 813 C CA . LEU A 1 104 ? -8.407 -5.233 38.889 1.00 18.24 104 LEU A CA 1
ATOM 814 C C . LEU A 1 104 ? -7.722 -4.389 37.801 1.00 17.79 104 LEU A C 1
ATOM 815 O O . LEU A 1 104 ? -8.372 -3.806 36.948 1.00 19.88 104 LEU A O 1
ATOM 820 N N . PHE A 1 105 ? -6.384 -4.320 37.811 1.00 15.50 105 PHE A N 1
ATOM 821 C CA . PHE A 1 105 ? -5.574 -3.651 36.803 1.00 15.60 105 PHE A CA 1
ATOM 822 C C . PHE A 1 105 ? -4.408 -4.555 36.356 1.00 17.68 105 PHE A C 1
ATOM 823 O O . PHE A 1 105 ? -4.079 -5.553 37.031 1.00 18.06 105 PHE A O 1
ATOM 831 N N . ILE A 1 106 ? -3.800 -4.174 35.237 1.00 18.91 106 ILE A N 1
ATOM 832 C CA . ILE A 1 106 ? -2.723 -5.027 34.732 1.00 19.03 106 ILE A CA 1
ATOM 833 C C . ILE A 1 106 ? -1.386 -4.843 35.427 1.00 19.04 106 ILE A C 1
ATOM 834 O O . ILE A 1 106 ? -0.496 -5.716 35.342 1.00 17.90 106 ILE A O 1
ATOM 839 N N . SER A 1 107 ? -1.189 -3.751 36.148 1.00 19.69 107 SER A N 1
ATOM 840 C CA . SER A 1 107 ? 0.028 -3.433 36.866 1.00 18.87 107 SER A CA 1
ATOM 841 C C . SER A 1 107 ? -0.244 -2.290 37.856 1.00 17.94 107 SER A C 1
ATOM 842 O O . SER A 1 107 ? -1.308 -1.670 37.746 1.00 19.76 107 SER A O 1
ATOM 845 N N . GLY A 1 108 ? 0.720 -2.086 38.731 1.00 20.96 108 GLY A N 1
ATOM 846 C CA . GLY A 1 108 ? 0.706 -1.011 39.712 1.00 21.10 108 GLY A CA 1
ATOM 847 C C . GLY A 1 108 ? 0.764 0.329 38.987 1.00 23.07 108 GLY A C 1
ATOM 848 O O . GLY A 1 108 ? -0.004 1.239 39.331 1.00 21.79 108 GLY A O 1
ATOM 849 N N . PHE A 1 109 ? 1.660 0.441 37.996 1.00 19.61 109 PHE A N 1
ATOM 850 C CA . PHE A 1 109 ? 1.737 1.676 37.199 1.00 23.27 109 PHE A CA 1
ATOM 851 C C . PHE A 1 109 ? 0.352 2.021 36.649 1.00 22.81 109 PHE A C 1
ATOM 852 O O . PHE A 1 109 ? -0.045 3.192 36.737 1.00 28.15 109 PHE A O 1
ATOM 860 N N . ALA A 1 110 ? -0.361 1.058 36.074 1.00 16.07 110 ALA A N 1
ATOM 861 C CA . ALA A 1 110 ? -1.682 1.202 35.503 1.00 17.87 110 ALA A CA 1
ATOM 862 C C . ALA A 1 110 ? -2.769 1.563 36.522 1.00 26.73 110 ALA A C 1
ATOM 863 O O . ALA A 1 110 ? -3.697 2.352 36.330 1.00 20.29 110 ALA A O 1
ATOM 865 N N . ALA A 1 111 ? -2.741 0.923 37.687 1.00 20.02 111 ALA A N 1
ATOM 866 C CA . ALA A 1 111 ? -3.698 1.261 38.728 1.00 19.64 111 ALA A CA 1
ATOM 867 C C . ALA A 1 111 ? -3.526 2.712 39.196 1.00 20.79 111 ALA A C 1
ATOM 868 O O . ALA A 1 111 ? -4.489 3.472 39.197 1.00 21.24 111 ALA A O 1
ATOM 870 N N . ASN A 1 112 ? -2.308 3.034 39.602 1.00 19.76 112 ASN A N 1
ATOM 871 C CA . ASN A 1 112 ? -2.006 4.377 40.083 1.00 20.16 112 ASN A CA 1
ATOM 872 C C . ASN A 1 112 ? -2.382 5.433 39.060 1.00 18.36 112 ASN A C 1
ATOM 873 O O . ASN A 1 112 ? -2.958 6.484 39.383 1.00 23.37 112 ASN A O 1
ATOM 878 N N . GLN A 1 113 ? -2.038 5.179 37.779 1.00 21.28 113 GLN A N 1
ATOM 879 C CA . GLN A 1 113 ? -2.314 6.221 36.797 1.00 22.58 113 GLN A CA 1
ATOM 880 C C . GLN A 1 113 ? -3.816 6.313 36.583 1.00 20.18 113 GLN A C 1
ATOM 881 O O . GLN A 1 113 ? -4.407 7.380 36.357 1.00 22.84 113 GLN A O 1
ATOM 887 N N . ALA A 1 114 ? -4.515 5.163 36.597 1.00 19.56 114 ALA A N 1
ATOM 888 C CA . ALA A 1 114 ? -5.953 5.237 36.328 1.00 19.78 114 ALA A CA 1
ATOM 889 C C . ALA A 1 114 ? -6.750 5.925 37.420 1.00 26.34 114 ALA A C 1
ATOM 890 O O . ALA A 1 114 ? -7.763 6.606 37.193 1.00 27.27 114 ALA A O 1
ATOM 892 N N . VAL A 1 115 ? -6.321 5.746 38.674 1.00 18.53 115 VAL A N 1
ATOM 893 C CA . VAL A 1 115 ? -7.036 6.421 39.759 1.00 18.32 115 VAL A CA 1
ATOM 894 C C . VAL A 1 115 ? -6.819 7.920 39.701 1.00 23.79 115 VAL A C 1
ATOM 895 O O . VAL A 1 115 ? -7.714 8.747 39.800 1.00 24.47 115 VAL A O 1
ATOM 899 N N . ILE A 1 116 ? -5.545 8.271 39.532 1.00 22.40 116 ILE A N 1
ATOM 900 C CA . ILE A 1 116 ? -5.197 9.695 39.543 1.00 22.29 116 ILE A CA 1
ATOM 901 C C . ILE A 1 116 ? -5.766 10.386 38.319 1.00 23.03 116 ILE A C 1
ATOM 902 O O . ILE A 1 116 ? -6.264 11.522 38.388 1.00 27.38 116 ILE A O 1
ATOM 907 N N . ALA A 1 117 ? -5.739 9.738 37.168 1.00 20.92 117 ALA A N 1
ATOM 908 C CA . ALA A 1 117 ? -6.319 10.342 35.960 1.00 24.94 117 ALA A CA 1
ATOM 909 C C . ALA A 1 117 ? -7.826 10.520 36.110 1.00 24.71 117 ALA A C 1
ATOM 910 O O . ALA A 1 117 ? -8.360 11.549 35.675 1.00 27.91 117 ALA A O 1
ATOM 912 N N . ALA A 1 118 ? -8.519 9.578 36.723 1.00 21.14 118 ALA A N 1
ATOM 913 C CA . ALA A 1 118 ? -9.972 9.706 36.866 1.00 22.04 118 ALA A CA 1
ATOM 914 C C . ALA A 1 118 ? -10.398 10.691 37.949 1.00 25.74 118 ALA A C 1
ATOM 915 O O . ALA A 1 118 ? -11.437 11.349 37.788 1.00 26.68 118 ALA A O 1
ATOM 917 N N . MET A 1 119 ? -9.628 10.784 39.035 1.00 22.32 119 MET A N 1
ATOM 918 C CA . MET A 1 119 ? -10.074 11.549 40.186 1.00 22.24 119 MET A CA 1
ATOM 919 C C . MET A 1 119 ? -9.503 12.948 40.271 1.00 26.12 119 MET A C 1
ATOM 920 O O . MET A 1 119 ? -10.166 13.767 40.917 1.00 32.22 119 MET A O 1
ATOM 925 N N . MET A 1 120 ? -8.355 13.288 39.700 1.00 25.58 120 MET A N 1
ATOM 926 C CA . MET A 1 120 ? -7.817 14.638 39.922 1.00 25.67 120 MET A CA 1
ATOM 927 C C . MET A 1 120 ? -8.041 15.572 38.743 1.00 25.56 120 MET A C 1
ATOM 928 O O . MET A 1 120 ? -7.779 15.209 37.604 1.00 39.36 120 MET A O 1
ATOM 933 N N . ALA A 1 121 ? -8.495 16.796 38.976 1.00 25.74 121 ALA A N 1
ATOM 934 C CA . ALA A 1 121 ? -8.554 17.816 37.934 1.00 27.48 121 ALA A CA 1
ATOM 935 C C . ALA A 1 121 ? -7.460 18.860 38.103 1.00 24.98 121 ALA A C 1
ATOM 936 O O . ALA A 1 121 ? -6.661 18.833 39.031 1.00 27.81 121 ALA A O 1
ATOM 938 N N . LYS A 1 122 ? -7.381 19.818 37.161 1.00 25.06 122 LYS A N 1
ATOM 939 C CA . LYS A 1 122 ? -6.312 20.797 37.230 1.00 33.13 122 LYS A CA 1
ATOM 940 C C . LYS A 1 122 ? -6.380 21.589 38.542 1.00 29.18 122 LYS A C 1
ATOM 941 O O . LYS A 1 122 ? -5.323 22.023 38.989 1.00 33.67 122 LYS A O 1
ATOM 947 N N . GLU A 1 123 ? -7.563 21.752 39.103 1.00 24.91 123 GLU A N 1
ATOM 948 C CA . GLU A 1 123 ? -7.812 22.534 40.306 1.00 24.63 123 GLU A CA 1
ATOM 949 C C . GLU A 1 123 ? -7.281 21.841 41.560 1.00 33.44 123 GLU A C 1
ATOM 950 O O . GLU A 1 123 ? -7.015 22.402 42.627 1.00 31.00 123 GLU A O 1
ATOM 956 N N . ASP A 1 124 ? -7.130 20.512 41.426 1.00 29.26 124 ASP A N 1
ATOM 957 C CA . ASP A 1 124 ? -6.827 19.739 42.624 1.00 23.87 124 ASP A CA 1
ATOM 958 C C . ASP A 1 124 ? -5.335 19.674 42.900 1.00 21.62 124 ASP A C 1
ATOM 959 O O . ASP A 1 124 ? -4.507 20.104 42.102 1.00 27.69 124 ASP A O 1
ATOM 964 N N . ARG A 1 125 ? -4.999 19.111 44.074 1.00 22.42 125 ARG A N 1
ATOM 965 C CA . ARG A 1 125 ? -3.614 19.012 44.481 1.00 23.24 125 ARG A CA 1
ATOM 966 C C . ARG A 1 125 ? -3.248 17.599 44.914 1.00 19.71 125 ARG A C 1
ATOM 967 O O . ARG A 1 125 ? -3.982 16.989 45.694 1.00 21.04 125 ARG A O 1
ATOM 975 N N . ILE A 1 126 ? -2.101 17.115 44.437 1.00 23.88 126 ILE A N 1
ATOM 976 C CA . ILE A 1 126 ? -1.589 15.878 45.033 1.00 21.49 126 ILE A CA 1
ATOM 977 C C . ILE A 1 126 ? -0.450 16.237 45.983 1.00 20.47 126 ILE A C 1
ATOM 978 O O . ILE A 1 126 ? 0.459 16.968 45.588 1.00 25.05 126 ILE A O 1
ATOM 983 N N . ALA A 1 127 ? -0.519 15.739 47.226 1.00 20.21 127 ALA A N 1
ATOM 984 C CA . ALA A 1 127 ? 0.553 15.905 48.192 1.00 25.51 127 ALA A CA 1
ATOM 985 C C . ALA A 1 127 ? 1.291 14.574 48.332 1.00 25.30 127 ALA A C 1
ATOM 986 O O . ALA A 1 127 ? 0.695 13.669 48.928 1.00 27.21 127 ALA A O 1
ATOM 988 N N . ALA A 1 128 ? 2.496 14.462 47.779 1.00 30.46 128 ALA A N 1
ATOM 989 C CA . ALA A 1 128 ? 3.140 13.145 47.693 1.00 24.11 128 ALA A CA 1
ATOM 990 C C . ALA A 1 128 ? 4.455 13.092 48.454 1.00 25.61 128 ALA A C 1
ATOM 991 O O . ALA A 1 128 ? 5.255 14.018 48.428 1.00 24.91 128 ALA A O 1
ATOM 993 N N . ASP A 1 129 ? 4.644 11.963 49.152 1.00 21.97 129 ASP A N 1
ATOM 994 C CA . ASP A 1 129 ? 5.927 11.804 49.836 1.00 21.15 129 ASP A CA 1
ATOM 995 C C . ASP A 1 129 ? 7.068 11.904 48.834 1.00 22.54 129 ASP A C 1
ATOM 996 O O . ASP A 1 129 ? 6.998 11.333 47.735 1.00 26.01 129 ASP A O 1
ATOM 1001 N N . ARG A 1 130 ? 8.108 12.654 49.186 1.00 21.24 130 ARG A N 1
ATOM 1002 C CA . ARG A 1 130 ? 9.193 12.910 48.252 1.00 30.09 130 ARG A CA 1
ATOM 1003 C C . ARG A 1 130 ? 9.895 11.623 47.821 1.00 27.61 130 ARG A C 1
ATOM 1004 O O . ARG A 1 130 ? 10.425 11.618 46.705 1.00 29.67 130 ARG A O 1
ATOM 1012 N N . LEU A 1 131 ? 9.924 10.574 48.628 1.00 28.66 131 LEU A N 1
ATOM 1013 C CA . LEU A 1 131 ? 10.598 9.347 48.197 1.00 28.81 131 LEU A CA 1
ATOM 1014 C C . LEU A 1 131 ? 9.628 8.310 47.655 1.00 34.55 131 LEU A C 1
ATOM 1015 O O . LEU A 1 131 ? 9.915 7.112 47.581 1.00 29.74 131 LEU A O 1
ATOM 1020 N N . SER A 1 132 ? 8.433 8.716 47.248 1.00 27.53 132 SER A N 1
ATOM 1021 C CA . SER A 1 132 ? 7.514 7.763 46.615 1.00 24.72 132 SER A CA 1
ATOM 1022 C C . SER A 1 132 ? 8.109 7.105 45.380 1.00 25.19 132 SER A C 1
ATOM 1023 O O . SER A 1 132 ? 8.870 7.745 44.643 1.00 28.34 132 SER A O 1
ATOM 1026 N N . HIS A 1 133 ? 7.784 5.841 45.151 1.00 25.97 133 HIS A N 1
ATOM 1027 C CA . HIS A 1 133 ? 8.430 5.176 44.002 1.00 30.45 133 HIS A CA 1
ATOM 1028 C C . HIS A 1 133 ? 7.826 5.621 42.682 1.00 25.12 133 HIS A C 1
ATOM 1029 O O . HIS A 1 133 ? 6.778 6.269 42.651 1.00 27.34 133 HIS A O 1
ATOM 1036 N N . ALA A 1 134 ? 8.485 5.283 41.574 1.00 24.66 134 ALA A N 1
ATOM 1037 C CA . ALA A 1 134 ? 8.090 5.877 40.274 1.00 25.25 134 ALA A CA 1
ATOM 1038 C C . ALA A 1 134 ? 6.666 5.542 39.856 1.00 27.96 134 ALA A C 1
ATOM 1039 O O . ALA A 1 134 ? 5.999 6.392 39.274 1.00 25.88 134 ALA A O 1
ATOM 1041 N N . SER A 1 135 ? 6.227 4.321 40.166 1.00 29.12 135 SER A N 1
ATOM 1042 C CA . SER A 1 135 ? 4.875 3.907 39.855 1.00 30.47 135 SER A CA 1
ATOM 1043 C C . SER A 1 135 ? 3.845 4.960 40.287 1.00 36.80 135 SER A C 1
ATOM 1044 O O . SER A 1 135 ? 2.958 5.299 39.518 1.00 37.65 135 SER A O 1
ATOM 1047 N N . LEU A 1 136 ? 4.036 5.447 41.502 1.00 27.13 136 LEU A N 1
ATOM 1048 C CA . LEU A 1 136 ? 3.126 6.447 42.057 1.00 34.37 136 LEU A CA 1
ATOM 1049 C C . LEU A 1 136 ? 3.486 7.840 41.561 1.00 23.45 136 LEU A C 1
ATOM 1050 O O . LEU A 1 136 ? 2.675 8.567 40.997 1.00 33.81 136 LEU A O 1
ATOM 1055 N N . LEU A 1 137 ? 4.727 8.262 41.782 1.00 32.81 137 LEU A N 1
ATOM 1056 C CA . LEU A 1 137 ? 5.119 9.620 41.450 1.00 26.00 137 LEU A CA 1
ATOM 1057 C C . LEU A 1 137 ? 4.899 9.972 39.992 1.00 32.28 137 LEU A C 1
ATOM 1058 O O . LEU A 1 137 ? 4.423 11.055 39.643 1.00 33.15 137 LEU A O 1
ATOM 1063 N N . GLU A 1 138 ? 5.281 9.018 39.122 1.00 29.99 138 GLU A N 1
ATOM 1064 C CA 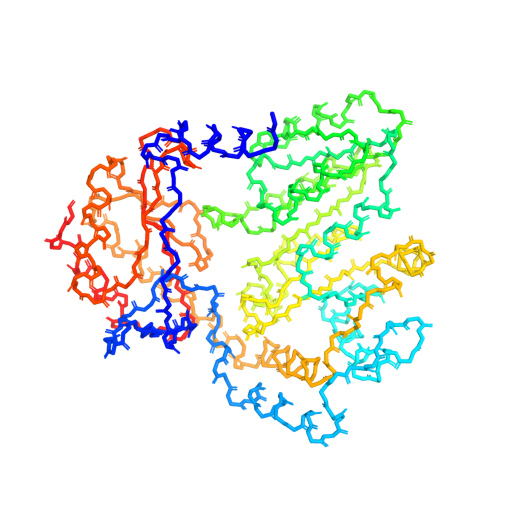. GLU A 1 138 ? 5.125 9.308 37.693 1.00 28.42 138 GLU A CA 1
ATOM 1065 C C . GLU A 1 138 ? 3.648 9.549 37.420 1.00 22.44 138 GLU A C 1
ATOM 1066 O O . GLU A 1 138 ? 3.269 10.472 36.697 1.00 30.90 138 GLU A O 1
ATOM 1072 N N . ALA A 1 139 ? 2.769 8.737 38.010 1.00 23.91 139 ALA A N 1
ATOM 1073 C CA . ALA A 1 139 ? 1.337 8.981 37.852 1.00 25.29 139 ALA A CA 1
ATOM 1074 C C . ALA A 1 139 ? 0.900 10.365 38.300 1.00 20.69 139 ALA A C 1
ATOM 1075 O O . ALA A 1 139 ? 0.071 11.041 37.700 1.00 29.16 139 ALA A O 1
ATOM 1077 N N . ALA A 1 140 ? 1.459 10.796 39.435 1.00 27.16 140 ALA A N 1
ATOM 1078 C CA . ALA A 1 140 ? 1.072 12.083 40.015 1.00 28.80 140 ALA A CA 1
ATOM 1079 C C . ALA A 1 140 ? 1.638 13.259 39.234 1.00 26.75 140 ALA A C 1
ATOM 1080 O O . ALA A 1 140 ? 1.051 14.350 39.179 1.00 28.72 140 ALA A O 1
ATOM 1082 N N . SER A 1 141 ? 2.788 13.024 38.609 1.00 26.34 141 SER A N 1
ATOM 1083 C CA . SER A 1 141 ? 3.397 13.972 37.697 1.00 27.72 141 SER A CA 1
ATOM 1084 C C . SER A 1 141 ? 2.630 14.176 36.396 1.00 33.34 141 SER A C 1
ATOM 1085 O O . SER A 1 141 ? 2.432 15.320 35.965 1.00 30.75 141 SER A O 1
ATOM 1088 N N . LEU A 1 142 ? 2.209 13.113 35.726 1.00 35.33 142 LEU A N 1
ATOM 1089 C CA . LEU A 1 142 ? 1.556 13.168 34.419 1.00 30.63 142 LEU A CA 1
ATOM 1090 C C . LEU A 1 142 ? 0.084 13.539 34.536 1.00 37.15 142 LEU A C 1
ATOM 1091 O O . LEU A 1 142 ? -0.729 13.280 33.652 1.00 72.25 142 LEU A O 1
ATOM 1096 N N . SER A 1 143 ? -0.288 14.151 35.655 1.00 31.91 143 SER A N 1
ATOM 1097 C CA . SER A 1 143 ? -1.659 14.576 35.877 1.00 34.15 143 SER A CA 1
ATOM 1098 C C . SER A 1 143 ? -1.758 16.097 35.716 1.00 39.04 143 SER A C 1
ATOM 1099 O O . SER A 1 143 ? -0.708 16.690 35.957 1.00 32.18 143 SER A O 1
ATOM 1102 N N . PRO A 1 144 ? -2.887 16.691 35.358 1.00 33.33 144 PRO A N 1
ATOM 1103 C CA . PRO A 1 144 ? -2.986 18.147 35.190 1.00 36.77 144 PRO A CA 1
ATOM 1104 C C . PRO A 1 144 ? -3.160 18.836 36.534 1.00 31.12 144 PRO A C 1
ATOM 1105 O O . PRO A 1 144 ? -3.058 20.058 36.683 1.00 36.47 144 PRO A O 1
ATOM 1109 N N . SER A 1 145 ? -3.419 18.036 37.571 1.00 31.58 145 SER A N 1
ATOM 1110 C CA . SER A 1 145 ? -3.443 18.591 38.920 1.00 24.45 145 SER A CA 1
ATOM 1111 C C . SER A 1 145 ? -2.062 19.110 39.335 1.00 32.93 145 SER A C 1
ATOM 1112 O O . SER A 1 145 ? -1.030 18.843 38.728 1.00 27.00 145 SER A O 1
ATOM 1115 N N . GLN A 1 146 ? -2.072 19.873 40.418 1.00 23.50 146 GLN A N 1
ATOM 1116 C CA . GLN A 1 146 ? -0.888 20.415 41.061 1.00 30.29 146 GLN A CA 1
ATOM 1117 C C . GLN A 1 146 ? -0.196 19.354 41.925 1.00 28.98 146 GLN A C 1
ATOM 1118 O O . GLN A 1 146 ? -0.826 18.804 42.828 1.00 31.85 146 GLN A O 1
ATOM 1124 N N . LEU A 1 147 ? 1.072 19.092 41.629 1.00 24.77 147 LEU A N 1
ATOM 1125 C CA . LEU A 1 147 ? 1.815 18.139 42.465 1.00 27.70 147 LEU A CA 1
ATOM 1126 C C . LEU A 1 147 ? 2.751 18.844 43.433 1.00 24.40 147 LEU A C 1
ATOM 1127 O O . LEU A 1 147 ? 3.608 19.638 43.012 1.00 29.26 147 LEU A O 1
ATOM 1132 N N . ARG A 1 148 ? 2.611 18.557 44.715 1.00 20.59 148 ARG A N 1
ATOM 1133 C CA . ARG A 1 148 ? 3.505 19.110 45.714 1.00 25.29 148 ARG A CA 1
ATOM 1134 C C . ARG A 1 148 ? 4.115 17.986 46.566 1.00 29.25 148 ARG A C 1
ATOM 1135 O O . ARG A 1 148 ? 3.364 17.201 47.139 1.00 33.99 148 ARG A O 1
ATOM 1143 N N . ARG A 1 149 ? 5.433 17.917 46.691 1.00 23.51 149 ARG A N 1
ATOM 1144 C CA . ARG A 1 149 ? 6.063 16.870 47.506 1.00 20.62 149 ARG A CA 1
ATOM 1145 C C . ARG A 1 149 ? 6.255 17.312 48.949 1.00 26.12 149 ARG A C 1
ATOM 1146 O O . ARG A 1 149 ? 6.468 18.497 49.229 1.00 38.10 149 ARG A O 1
ATOM 1154 N N . PHE A 1 150 ? 6.221 16.361 49.875 1.00 29.38 150 PHE A N 1
ATOM 1155 C CA . PHE A 1 150 ? 6.591 16.697 51.251 1.00 28.65 150 PHE A CA 1
ATOM 1156 C C . PHE A 1 150 ? 7.816 15.871 51.651 1.00 31.27 150 PHE A C 1
ATOM 1157 O O . PHE A 1 150 ? 8.005 14.758 51.157 1.00 32.36 150 PHE A O 1
ATOM 1165 N N . ALA A 1 151 ? 8.637 16.423 52.541 1.00 27.72 151 ALA A N 1
ATOM 1166 C CA . ALA A 1 151 ? 9.784 15.693 53.062 1.00 26.53 151 ALA A CA 1
ATOM 1167 C C . ALA A 1 151 ? 9.352 14.315 53.566 1.00 20.61 151 ALA A C 1
ATOM 1168 O O . ALA A 1 151 ? 8.261 14.152 54.116 1.00 26.21 151 ALA A O 1
ATOM 1170 N N . HIS A 1 152 ? 10.250 13.364 53.359 1.00 27.80 152 HIS A N 1
ATOM 1171 C CA . HIS A 1 152 ? 9.981 11.972 53.646 1.00 29.46 152 HIS A CA 1
ATOM 1172 C C . HIS A 1 152 ? 9.395 11.756 55.033 1.00 27.20 152 HIS A C 1
ATOM 1173 O O . HIS A 1 152 ? 10.054 12.012 56.045 1.00 27.40 152 HIS A O 1
ATOM 1180 N N . ASN A 1 153 ? 8.165 11.270 55.044 1.00 23.86 153 ASN A N 1
ATOM 1181 C CA . ASN A 1 153 ? 7.485 10.889 56.275 1.00 22.59 153 ASN A CA 1
ATOM 1182 C C . ASN A 1 153 ? 7.348 12.030 57.283 1.00 24.08 153 ASN A C 1
ATOM 1183 O O . ASN A 1 153 ? 7.117 11.755 58.464 1.00 27.59 153 ASN A O 1
ATOM 1188 N N . ASP A 1 154 ? 7.462 13.263 56.820 1.00 25.49 154 ASP A N 1
ATOM 1189 C CA . ASP A 1 154 ? 7.400 14.449 57.668 1.00 26.91 154 ASP A CA 1
ATOM 1190 C C . ASP A 1 154 ? 5.978 15.015 57.666 1.00 36.65 154 ASP A C 1
ATOM 1191 O O . ASP A 1 154 ? 5.607 15.793 56.789 1.00 27.51 154 ASP A O 1
ATOM 1196 N N . VAL A 1 155 ? 5.214 14.633 58.665 1.00 29.30 155 VAL A N 1
ATOM 1197 C CA . VAL A 1 155 ? 3.809 14.961 58.812 1.00 32.66 155 VAL A CA 1
ATOM 1198 C C . VAL A 1 155 ? 3.513 16.420 59.104 1.00 37.74 155 VAL A C 1
ATOM 1199 O O . VAL A 1 155 ? 2.418 16.912 58.805 1.00 28.74 155 VAL A O 1
ATOM 1203 N N . THR A 1 156 ? 4.482 17.097 59.701 1.00 37.94 156 THR A N 1
ATOM 1204 C CA . THR A 1 156 ? 4.459 18.533 59.908 1.00 39.02 156 THR A CA 1
ATOM 1205 C C . THR A 1 156 ? 4.492 19.283 58.581 1.00 36.56 156 THR A C 1
ATOM 1206 O O . THR A 1 156 ? 3.715 20.213 58.371 1.00 34.41 156 THR A O 1
ATOM 1210 N N . HIS A 1 157 ? 5.386 18.846 57.706 1.00 26.80 157 HIS A N 1
ATOM 1211 C CA . HIS A 1 157 ? 5.537 19.348 56.358 1.00 30.07 157 HIS A CA 1
ATOM 1212 C C . HIS A 1 157 ? 4.279 19.130 55.522 1.00 31.76 157 HIS A C 1
ATOM 1213 O O . HIS A 1 157 ? 3.872 20.038 54.798 1.00 30.73 157 HIS A O 1
ATOM 1220 N N . LEU A 1 158 ? 3.710 17.934 55.635 1.00 25.15 158 LEU A N 1
ATOM 1221 C CA . LEU A 1 158 ? 2.479 17.564 54.958 1.00 24.29 158 LEU A CA 1
ATOM 1222 C C . LEU A 1 158 ? 1.340 18.463 55.456 1.00 27.73 158 LEU A C 1
ATOM 1223 O O . LEU A 1 158 ? 0.600 19.024 54.650 1.00 26.05 158 LEU A O 1
ATOM 1228 N N . ALA A 1 159 ? 1.166 18.626 56.765 1.00 25.99 159 ALA A N 1
ATOM 1229 C CA . ALA A 1 159 ? 0.111 19.513 57.272 1.00 26.40 159 ALA A CA 1
ATOM 1230 C C . ALA A 1 159 ? 0.242 20.912 56.684 1.00 33.56 159 ALA A C 1
ATOM 1231 O O . ALA A 1 159 ? -0.745 21.534 56.282 1.00 31.95 159 ALA A O 1
ATOM 1233 N N . ARG A 1 160 ? 1.475 21.414 56.604 1.00 33.14 160 ARG A N 1
ATOM 1234 C CA . ARG A 1 160 ? 1.762 22.725 56.039 1.00 27.54 160 ARG A CA 1
ATOM 1235 C C . ARG A 1 160 ? 1.220 22.810 54.621 1.00 30.97 160 ARG A C 1
ATOM 1236 O O . ARG A 1 160 ? 0.478 23.725 54.237 1.00 32.63 160 ARG A O 1
ATOM 1244 N N . LEU A 1 161 ? 1.627 21.783 53.883 1.00 26.49 161 LEU A N 1
ATOM 1245 C CA . LEU A 1 161 ? 1.113 21.596 52.529 1.00 27.34 161 LEU A CA 1
ATOM 1246 C C . LEU A 1 161 ? -0.405 21.656 52.488 1.00 28.70 161 LEU A C 1
ATOM 1247 O O . LEU A 1 161 ? -1.000 22.426 51.723 1.00 30.74 161 LEU A O 1
ATOM 1252 N N . LEU A 1 162 ? -1.088 20.835 53.279 1.00 23.66 162 LEU A N 1
ATOM 1253 C CA . LEU A 1 162 ? -2.541 20.695 53.141 1.00 26.30 162 LEU A CA 1
ATOM 1254 C C . LEU A 1 162 ? -3.292 21.961 53.555 1.00 27.66 162 LEU A C 1
ATOM 1255 O O . LEU A 1 162 ? -4.400 22.190 53.069 1.00 27.44 162 LEU A O 1
ATOM 1260 N N . ALA A 1 163 ? -2.644 22.734 54.424 1.00 26.94 163 ALA A N 1
ATOM 1261 C CA . ALA A 1 163 ? -3.222 23.955 54.971 1.00 35.47 163 ALA A CA 1
ATOM 1262 C C . ALA A 1 163 ? -3.202 25.085 53.953 1.00 29.93 163 ALA A C 1
ATOM 1263 O O . ALA A 1 163 ? -3.979 26.040 54.027 1.00 29.57 163 ALA A O 1
ATOM 1265 N N . SER A 1 164 ? -2.297 25.004 52.996 1.00 34.34 164 SER A N 1
ATOM 1266 C CA . SER A 1 164 ? -2.200 25.956 51.910 1.00 29.53 164 SER A CA 1
ATOM 1267 C C . SER A 1 164 ? -3.505 25.978 51.112 1.00 34.03 164 SER A C 1
ATOM 1268 O O . SER A 1 164 ? -4.083 24.932 50.784 1.00 29.19 164 SER A O 1
ATOM 1271 N N . PRO A 1 1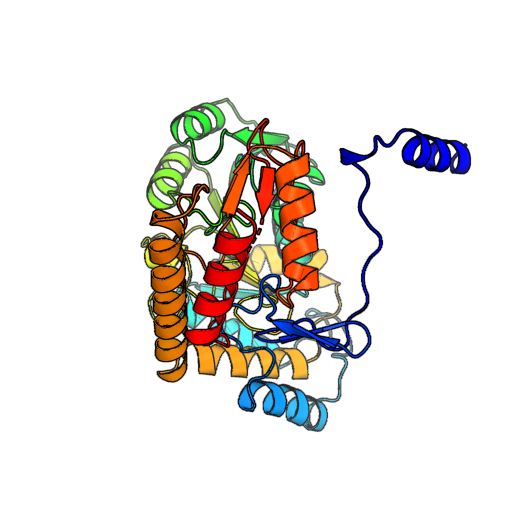65 ? -4.008 27.163 50.801 1.00 28.45 165 PRO A N 1
ATOM 1272 C CA . PRO A 1 165 ? -5.257 27.267 50.031 1.00 21.92 165 PRO A CA 1
ATOM 1273 C C . PRO A 1 165 ? -5.270 26.444 48.750 1.00 24.73 165 PRO A C 1
ATOM 1274 O O . PRO A 1 165 ? -4.325 26.570 47.967 1.00 29.10 165 PRO A O 1
ATOM 1278 N N . CYS A 1 166 ? -6.322 25.655 48.541 1.00 28.03 166 CYS A N 1
ATOM 1279 C CA . CYS A 1 166 ? -6.455 24.895 47.285 1.00 28.56 166 CYS A CA 1
ATOM 1280 C C . CYS A 1 166 ? -7.725 25.216 46.501 1.00 26.36 166 CYS A C 1
ATOM 1281 O O . CYS A 1 166 ? -8.780 25.214 47.142 1.00 30.01 166 CYS A O 1
ATOM 1284 N N . PRO A 1 167 ? -7.702 25.428 45.181 1.00 25.44 167 PRO A N 1
ATOM 1285 C CA . PRO A 1 167 ? -8.940 25.642 44.430 1.00 28.15 167 PRO A CA 1
ATOM 1286 C C . PRO A 1 167 ? -9.771 24.380 44.232 1.00 24.80 167 PRO A C 1
ATOM 1287 O O . PRO A 1 167 ? -10.919 24.505 43.814 1.00 29.31 167 PRO A O 1
ATOM 1291 N N . GLY A 1 168 ? -9.253 23.189 44.524 1.00 28.09 168 GLY A N 1
ATOM 1292 C CA . GLY A 1 168 ? -10.041 21.961 44.428 1.00 25.45 168 GLY A CA 1
ATOM 1293 C C . GLY A 1 168 ? -9.903 21.071 45.638 1.00 31.67 168 GLY A C 1
ATOM 1294 O O . GLY A 1 168 ? -9.827 21.535 46.782 1.00 29.70 168 GLY A O 1
ATOM 1295 N N . GLN A 1 169 ? -9.870 19.754 45.442 1.00 25.50 169 GLN A N 1
ATOM 1296 C CA . GLN A 1 169 ? -9.716 18.807 46.533 1.00 27.22 169 GLN A CA 1
ATOM 1297 C C . GLN A 1 169 ? -8.270 18.316 46.610 1.00 19.53 169 GLN A C 1
ATOM 1298 O O . GLN A 1 169 ? -7.501 18.432 45.660 1.00 22.99 169 GLN A O 1
ATOM 1304 N N . GLN A 1 170 ? -7.926 17.751 47.763 1.00 27.25 170 GLN A N 1
ATOM 1305 C CA . GLN A 1 170 ? -6.541 17.310 47.913 1.00 18.96 170 GLN A CA 1
ATOM 1306 C C . GLN A 1 170 ? -6.477 15.799 48.082 1.00 28.87 170 GLN A C 1
ATOM 1307 O O . GLN A 1 170 ? -7.291 15.254 48.829 1.00 23.40 170 GLN A O 1
ATOM 1313 N N . MET A 1 171 ? -5.549 15.126 47.395 1.00 24.64 171 MET A N 1
ATOM 1314 C CA . MET A 1 171 ? -5.270 13.707 47.595 1.00 22.87 171 MET A CA 1
ATOM 1315 C C . MET A 1 171 ? -3.852 13.545 48.147 1.00 21.82 171 MET A C 1
ATOM 1316 O O . MET A 1 171 ? -2.877 14.035 47.575 1.00 25.05 171 MET A O 1
ATOM 1321 N N . VAL A 1 172 ? -3.693 12.899 49.294 1.00 18.68 172 VAL A N 1
ATOM 1322 C CA . VAL A 1 172 ? -2.389 12.556 49.857 1.00 24.10 172 VAL A CA 1
ATOM 1323 C C . VAL A 1 172 ? -1.967 11.186 49.305 1.00 17.26 172 VAL A C 1
ATOM 1324 O O . VAL A 1 172 ? -2.837 10.304 49.356 1.00 19.11 172 VAL A O 1
ATOM 1328 N N . VAL A 1 173 ? -0.738 11.066 48.809 1.00 23.96 173 VAL A N 1
ATOM 1329 C CA . VAL A 1 173 ? -0.310 9.742 48.323 1.00 20.37 173 VAL A CA 1
ATOM 1330 C C . VAL A 1 173 ? 0.973 9.324 49.047 1.00 25.11 173 VAL A C 1
ATOM 1331 O O . VAL A 1 173 ? 1.832 10.183 49.152 1.00 22.27 173 VAL A O 1
ATOM 1335 N N . THR A 1 174 ? 1.077 8.056 49.465 1.00 22.09 174 THR A N 1
ATOM 1336 C CA . THR A 1 174 ? 2.336 7.571 50.050 1.00 17.87 174 THR A CA 1
ATOM 1337 C C . THR A 1 174 ? 2.440 6.062 49.902 1.00 26.10 174 THR A C 1
ATOM 1338 O O . THR A 1 174 ? 1.477 5.418 49.447 1.00 22.53 174 THR A O 1
ATOM 1342 N N . GLU A 1 175 ? 3.604 5.480 50.256 1.00 29.34 175 GLU A N 1
ATOM 1343 C CA . GLU A 1 175 ? 3.718 4.017 50.168 1.00 28.49 175 GLU A CA 1
ATOM 1344 C C . GLU A 1 175 ? 3.593 3.381 51.539 1.00 27.13 175 GLU A C 1
ATOM 1345 O O . GLU A 1 175 ? 3.903 4.020 52.566 1.00 34.81 175 GLU A O 1
ATOM 1351 N N . GLY A 1 176 ? 3.147 2.126 51.587 1.00 19.90 176 GLY A N 1
ATOM 1352 C CA . GLY A 1 176 ? 3.105 1.555 52.964 1.00 23.49 176 GLY A CA 1
ATOM 1353 C C . GLY A 1 176 ? 4.503 1.174 53.428 1.00 33.24 176 GLY A C 1
ATOM 1354 O O . GLY A 1 176 ? 4.919 1.466 54.546 1.00 26.14 176 GLY A O 1
ATOM 1355 N N . VAL A 1 177 ? 5.291 0.525 52.586 1.00 29.25 177 VAL A N 1
ATOM 1356 C CA . VAL A 1 177 ? 6.708 0.269 52.781 1.00 23.28 177 VAL A CA 1
ATOM 1357 C C . VAL A 1 177 ? 7.486 0.867 51.613 1.00 27.44 177 VAL A C 1
ATOM 1358 O O . VAL A 1 177 ? 7.161 0.548 50.462 1.00 24.55 177 VAL A O 1
ATOM 1362 N N . PHE A 1 178 ? 8.479 1.714 51.887 1.00 24.73 178 PHE A N 1
ATOM 1363 C CA . PHE A 1 178 ? 9.118 2.476 50.821 1.00 26.64 178 PHE A CA 1
ATOM 1364 C C . PHE A 1 178 ? 10.041 1.586 50.017 1.00 35.96 178 PHE A C 1
ATOM 1365 O O . PHE A 1 178 ? 10.846 0.872 50.603 1.00 31.85 178 PHE A O 1
ATOM 1373 N N . SER A 1 179 ? 9.887 1.662 48.693 1.00 41.59 179 SER A N 1
ATOM 1374 C CA . SER A 1 179 ? 10.700 0.799 47.843 1.00 49.32 179 SER A CA 1
ATOM 1375 C C . SER A 1 179 ? 12.180 1.031 48.151 1.00 45.57 179 SER A C 1
ATOM 1376 O O . SER A 1 179 ? 12.945 0.074 48.074 1.00 34.13 179 SER A O 1
ATOM 1379 N N . MET A 1 180 ? 12.522 2.268 48.487 1.00 39.66 180 MET A N 1
ATOM 1380 C CA . MET A 1 180 ? 13.909 2.642 48.717 1.00 38.52 180 MET A CA 1
ATOM 1381 C C . MET A 1 180 ? 14.554 1.907 49.896 1.00 40.38 180 MET A C 1
ATOM 1382 O O . MET A 1 180 ? 15.245 0.910 49.623 1.00 33.87 180 MET A O 1
ATOM 1387 N N . ASP A 1 181 ? 14.344 2.421 51.093 1.00 37.36 181 ASP A N 1
ATOM 1388 C CA . ASP A 1 181 ? 14.930 2.078 52.369 1.00 37.06 181 ASP A CA 1
ATOM 1389 C C . ASP A 1 181 ? 14.190 0.956 53.103 1.00 22.62 181 ASP A C 1
ATOM 1390 O O . ASP A 1 181 ? 14.675 0.522 54.152 1.00 35.81 181 ASP A O 1
ATOM 1395 N N . GLY A 1 182 ? 13.059 0.522 52.585 1.00 26.60 182 GLY A N 1
ATOM 1396 C CA . GLY A 1 182 ? 12.279 -0.537 53.192 1.00 27.47 182 GLY A CA 1
ATOM 1397 C C . GLY A 1 182 ? 11.601 -0.081 54.476 1.00 32.93 182 GLY A C 1
ATOM 1398 O O . GLY A 1 182 ? 11.095 -0.928 55.223 1.00 28.33 182 GLY A O 1
ATOM 1399 N N . ASP A 1 183 ? 11.576 1.225 54.742 1.00 32.10 183 ASP A N 1
ATOM 1400 C CA . ASP A 1 183 ? 10.928 1.739 55.952 1.00 24.89 183 ASP A CA 1
ATOM 1401 C C . ASP A 1 183 ? 9.441 1.989 55.770 1.00 21.22 183 ASP A C 1
ATOM 1402 O O . ASP A 1 183 ? 8.941 2.174 54.661 1.00 27.78 183 ASP A O 1
ATOM 1407 N N . SER A 1 184 ? 8.708 2.023 56.887 1.00 22.52 184 SER A N 1
ATOM 1408 C CA . SER A 1 184 ? 7.272 2.217 56.922 1.00 27.23 184 SER A CA 1
ATOM 1409 C C . SER A 1 184 ? 6.859 3.687 56.987 1.00 27.86 184 SER A C 1
ATOM 1410 O O . SER A 1 184 ? 7.561 4.515 57.568 1.00 28.14 184 SER A O 1
ATOM 1413 N N . ALA A 1 185 ? 5.727 4.030 56.391 1.00 24.81 185 ALA A N 1
ATOM 1414 C CA . ALA A 1 185 ? 5.177 5.378 56.552 1.00 27.92 185 ALA A CA 1
ATOM 1415 C C . ALA A 1 185 ? 4.357 5.459 57.827 1.00 29.00 185 ALA A C 1
ATOM 1416 O O . ALA A 1 185 ? 3.715 4.489 58.224 1.00 25.39 185 ALA A O 1
ATOM 1418 N N . PRO A 1 186 ? 4.318 6.614 58.477 1.00 27.62 186 PRO A N 1
ATOM 1419 C CA . PRO A 1 186 ? 3.450 6.686 59.667 1.00 28.27 186 PRO A CA 1
ATOM 1420 C C . PRO A 1 186 ? 2.002 6.926 59.254 1.00 25.96 186 PRO A C 1
ATOM 1421 O O . PRO A 1 186 ? 1.518 8.048 59.359 1.00 24.31 186 PRO A O 1
ATOM 1425 N N . LEU A 1 187 ? 1.326 5.872 58.793 1.00 29.34 187 LEU A N 1
ATOM 1426 C CA . LEU A 1 187 ? 0.014 6.030 58.175 1.00 29.88 187 LEU A CA 1
ATOM 1427 C C . LEU A 1 187 ? -1.017 6.645 59.102 1.00 29.22 187 LEU A C 1
ATOM 1428 O O . LEU A 1 187 ? -1.797 7.503 58.666 1.00 27.82 187 LEU A O 1
ATOM 1433 N N . ALA A 1 188 ? -1.032 6.190 60.362 1.00 24.30 188 ALA A N 1
ATOM 1434 C CA . ALA A 1 188 ? -2.064 6.739 61.248 1.00 22.74 188 ALA A CA 1
ATOM 1435 C C . ALA A 1 188 ? -1.910 8.236 61.403 1.00 25.95 188 ALA A C 1
ATOM 1436 O O . ALA A 1 188 ? -2.874 8.998 61.312 1.00 31.86 188 ALA A O 1
ATOM 1438 N N . GLU A 1 189 ? -0.683 8.713 61.641 1.00 22.20 189 GLU A N 1
ATOM 1439 C CA . GLU A 1 189 ? -0.503 10.166 61.769 1.00 27.51 189 GLU A CA 1
ATOM 1440 C C . GLU A 1 189 ? -0.923 10.899 60.493 1.00 34.43 189 GLU A C 1
ATOM 1441 O O . GLU A 1 189 ? -1.606 11.930 60.497 1.00 33.89 189 GLU A O 1
ATOM 1447 N N . ILE A 1 190 ? -0.476 10.342 59.361 1.00 25.36 190 ILE A N 1
ATOM 1448 C CA . ILE A 1 190 ? -0.803 10.930 58.058 1.00 24.44 190 ILE A CA 1
ATOM 1449 C C . ILE A 1 190 ? -2.306 10.940 57.852 1.00 27.88 190 ILE A C 1
ATOM 1450 O O . ILE A 1 190 ? -2.874 11.972 57.464 1.00 30.26 190 ILE A O 1
ATOM 1455 N N . GLN A 1 191 ? -2.987 9.814 58.121 1.00 25.53 191 GLN A N 1
ATOM 1456 C CA . GLN A 1 191 ? -4.426 9.752 57.941 1.00 25.03 191 GLN A CA 1
ATOM 1457 C C . GLN A 1 191 ? -5.104 10.843 58.763 1.00 30.86 191 GLN A C 1
ATOM 1458 O O . GLN A 1 191 ? -6.140 11.374 58.385 1.00 29.91 191 GLN A O 1
ATOM 1464 N N . GLN A 1 192 ? -4.508 11.160 59.917 1.00 27.82 192 GLN A N 1
ATOM 1465 C CA . GLN A 1 192 ? -5.100 12.179 60.777 1.00 31.46 192 GLN A CA 1
ATOM 1466 C C . GLN A 1 192 ? -4.964 13.573 60.198 1.00 30.79 192 GLN A C 1
ATOM 1467 O O . GLN A 1 192 ? -5.943 14.330 60.149 1.00 34.97 192 GLN A O 1
ATOM 1473 N N . VAL A 1 193 ? -3.770 13.971 59.747 1.00 24.20 193 VAL A N 1
ATOM 1474 C CA . VAL A 1 193 ? -3.726 15.336 59.225 1.00 27.42 193 VAL A CA 1
ATOM 1475 C C . VAL A 1 193 ? -4.455 15.442 57.894 1.00 29.44 193 VAL A C 1
ATOM 1476 O O . VAL A 1 193 ? -4.965 16.521 57.576 1.00 27.85 193 VAL A O 1
ATOM 1480 N N . THR A 1 194 ? -4.556 14.377 57.092 1.00 28.11 194 THR A N 1
ATOM 1481 C CA . THR A 1 194 ? -5.322 14.617 55.861 1.00 29.45 194 THR A CA 1
ATOM 1482 C C . THR A 1 194 ? -6.817 14.733 56.159 1.00 24.03 194 THR A C 1
ATOM 1483 O O . THR A 1 194 ? -7.523 15.491 55.498 1.00 26.09 194 THR A O 1
ATOM 1487 N N . GLN A 1 195 ? -7.359 13.997 57.125 1.00 31.86 195 GLN A N 1
ATOM 1488 C CA . GLN A 1 195 ? -8.773 14.139 57.480 1.00 36.32 195 GLN A CA 1
ATOM 1489 C C . GLN A 1 195 ? -9.068 15.557 57.964 1.00 33.96 195 GLN A C 1
ATOM 1490 O O . GLN A 1 195 ? -10.053 16.210 57.632 1.00 32.86 195 GLN A O 1
ATOM 1496 N N . GLN A 1 196 ? -8.145 16.024 58.795 1.00 37.80 196 GLN A N 1
ATOM 1497 C CA . GLN A 1 196 ? -8.196 17.353 59.393 1.00 39.75 196 GLN A CA 1
ATOM 1498 C C . GLN A 1 196 ? -8.205 18.446 58.331 1.00 39.30 196 GLN A C 1
ATOM 1499 O O . GLN A 1 196 ? -8.649 19.563 58.629 1.00 32.31 196 GLN A O 1
ATOM 1505 N N . HIS A 1 197 ? -7.765 18.194 57.102 1.00 28.03 197 HIS A N 1
ATOM 1506 C CA . HIS A 1 197 ? -7.734 19.203 56.044 1.00 23.08 197 HIS A CA 1
ATOM 1507 C C . HIS A 1 197 ? -8.641 18.837 54.869 1.00 26.63 197 HIS A C 1
ATOM 1508 O O . HIS A 1 197 ? -8.502 19.389 53.765 1.00 23.83 197 HIS A O 1
ATOM 1515 N N . ASN A 1 198 ? -9.536 17.921 55.149 1.00 26.08 198 ASN A N 1
ATOM 1516 C CA . ASN A 1 198 ? -10.611 17.381 54.343 1.00 26.99 198 ASN A CA 1
ATOM 1517 C C . ASN A 1 198 ? -10.100 16.662 53.106 1.00 28.62 198 ASN A C 1
ATOM 1518 O O . ASN A 1 198 ? -10.711 16.662 52.037 1.00 29.91 198 ASN A O 1
ATOM 1523 N N . GLY A 1 199 ? -8.938 16.042 53.276 1.00 32.61 199 GLY A N 1
ATOM 1524 C CA . GLY A 1 199 ? -8.369 15.349 52.130 1.00 31.29 199 GLY A CA 1
ATOM 1525 C C . GLY A 1 199 ? -8.752 13.886 52.124 1.00 28.86 199 GLY A C 1
ATOM 1526 O O . GLY A 1 199 ? -9.383 13.306 53.010 1.00 23.17 199 GLY A O 1
ATOM 1527 N N . TRP A 1 200 ? -8.338 13.251 51.025 1.00 21.63 200 TRP A N 1
ATOM 1528 C CA . TRP A 1 200 ? -8.525 11.796 50.942 1.00 20.74 200 TRP A CA 1
ATOM 1529 C C . TRP A 1 200 ? -7.121 11.185 50.925 1.00 21.07 200 TRP A C 1
ATOM 1530 O O . TRP A 1 200 ? -6.195 11.907 50.526 1.00 22.92 200 TRP A O 1
ATOM 1541 N N . LEU A 1 201 ? -6.940 9.955 51.381 1.00 21.51 201 LEU A N 1
ATOM 1542 C CA . LEU A 1 201 ? -5.607 9.342 51.454 1.00 18.98 201 LEU A CA 1
ATOM 1543 C C . LEU A 1 201 ? -5.509 8.143 50.516 1.00 20.46 201 LEU A C 1
ATOM 1544 O O . LEU A 1 201 ? -6.408 7.305 50.484 1.00 23.80 201 LEU A O 1
ATOM 1549 N N . MET A 1 202 ? -4.410 8.089 49.759 1.00 22.56 202 MET A N 1
ATOM 1550 C CA . MET A 1 202 ? -4.158 6.998 48.826 1.00 21.68 202 MET A CA 1
ATOM 1551 C C . MET A 1 202 ? -2.839 6.328 49.206 1.00 21.03 202 MET A C 1
ATOM 1552 O O . MET A 1 202 ? -1.809 6.984 49.180 1.00 21.03 202 MET A O 1
ATOM 1557 N N . VAL A 1 203 ? -2.861 5.054 49.559 1.00 18.65 203 VAL A N 1
ATOM 1558 C CA . VAL A 1 203 ? -1.621 4.345 49.884 1.00 15.47 203 VAL A CA 1
ATOM 1559 C C . VAL A 1 203 ? -1.318 3.232 48.878 1.00 17.76 203 VAL A C 1
ATOM 1560 O O . VAL A 1 203 ? -2.191 2.415 48.571 1.00 19.99 203 VAL A O 1
ATOM 1564 N N . ASP A 1 204 ? -0.087 3.172 48.382 1.00 21.04 204 ASP A N 1
ATOM 1565 C CA . ASP A 1 204 ? 0.371 2.083 47.516 1.00 16.88 204 ASP A CA 1
ATOM 1566 C C . ASP A 1 204 ? 1.116 1.110 48.420 1.00 18.98 204 ASP A C 1
ATOM 1567 O O . ASP A 1 204 ? 2.135 1.525 49.001 1.00 22.11 204 ASP A O 1
ATOM 1572 N N . ASP A 1 205 ? 0.633 -0.124 48.560 1.00 20.48 205 ASP A N 1
ATOM 1573 C CA . ASP A 1 205 ? 1.281 -1.067 49.474 1.00 17.02 205 ASP A CA 1
ATOM 1574 C C . ASP A 1 205 ? 1.938 -2.224 48.731 1.00 20.61 205 ASP A C 1
ATOM 1575 O O . ASP A 1 205 ? 1.902 -3.355 49.201 1.00 21.75 205 ASP A O 1
ATOM 1580 N N . ALA A 1 206 ? 2.531 -1.938 47.579 1.00 18.91 206 ALA A N 1
ATOM 1581 C CA . ALA A 1 206 ? 3.254 -2.886 46.762 1.00 19.45 206 ALA A CA 1
ATOM 1582 C C . ALA A 1 206 ? 4.266 -3.693 47.590 1.00 21.97 206 ALA A C 1
ATOM 1583 O O . ALA A 1 206 ? 4.367 -4.905 47.356 1.00 22.42 206 ALA A O 1
ATOM 1585 N N . HIS A 1 207 ? 4.975 -3.073 48.522 1.00 20.47 207 HIS A N 1
ATOM 1586 C CA . HIS A 1 207 ? 6.066 -3.847 49.147 1.00 23.62 207 HIS A CA 1
ATOM 1587 C C . HIS A 1 207 ? 5.650 -4.504 50.458 1.00 30.32 207 HIS A C 1
ATOM 1588 O O . HIS A 1 207 ? 6.399 -5.315 51.027 1.00 28.08 207 HIS A O 1
ATOM 1595 N N . GLY A 1 208 ? 4.463 -4.166 50.952 1.00 20.47 208 GLY A N 1
ATOM 1596 C CA . GLY A 1 208 ? 3.972 -4.789 52.172 1.00 20.86 208 GLY A CA 1
ATOM 1597 C C . GLY A 1 208 ? 2.889 -5.813 51.933 1.00 19.55 208 GLY A C 1
ATOM 1598 O O . GLY A 1 208 ? 2.662 -6.678 52.785 1.00 23.81 208 GLY A O 1
ATOM 1599 N N . THR A 1 209 ? 2.183 -5.766 50.802 1.00 21.00 209 THR A N 1
ATOM 1600 C CA . THR A 1 209 ? 1.021 -6.660 50.668 1.00 18.99 209 THR A CA 1
ATOM 1601 C C . THR A 1 209 ? 1.435 -8.117 50.571 1.00 23.29 209 THR A C 1
ATOM 1602 O O . THR A 1 209 ? 2.397 -8.471 49.870 1.00 23.12 209 THR A O 1
ATOM 1606 N N . GLY A 1 210 ? 0.704 -8.953 51.311 1.00 20.66 210 GLY A N 1
ATOM 1607 C CA . GLY A 1 210 ? 1.015 -10.358 51.522 1.00 20.67 210 GLY A CA 1
ATOM 1608 C C . GLY A 1 210 ? 2.080 -10.614 52.573 1.00 17.52 210 GLY A C 1
ATOM 1609 O O . GLY A 1 210 ? 2.197 -11.757 53.069 1.00 20.84 210 GLY A O 1
ATOM 1610 N N . VAL A 1 211 ? 2.907 -9.635 52.914 1.00 20.64 211 VAL A N 1
ATOM 1611 C CA . VAL A 1 211 ? 4.149 -9.957 53.631 1.00 22.31 211 VAL A CA 1
ATOM 1612 C C . VAL A 1 211 ? 4.124 -9.647 55.115 1.00 23.81 211 VAL A C 1
ATOM 1613 O O . VAL A 1 211 ? 4.839 -10.293 55.895 1.00 28.29 211 VAL A O 1
ATOM 1617 N N . ILE A 1 212 ? 3.334 -8.658 55.524 1.00 22.89 212 ILE A N 1
ATOM 1618 C CA . ILE A 1 212 ? 3.203 -8.264 56.920 1.00 22.75 212 ILE A CA 1
ATOM 1619 C C . ILE A 1 212 ? 1.747 -8.149 57.355 1.00 28.48 212 ILE A C 1
ATOM 1620 O O . ILE A 1 212 ? 0.844 -7.955 56.538 1.00 27.79 212 ILE A O 1
ATOM 1625 N N . GLY A 1 213 ? 1.508 -8.276 58.664 1.00 31.58 213 GLY A N 1
ATOM 1626 C CA . GLY A 1 213 ? 0.168 -8.226 59.213 1.00 23.98 213 GLY A CA 1
ATOM 1627 C C . GLY A 1 213 ? -0.588 -9.537 59.145 1.00 25.53 213 GLY A C 1
ATOM 1628 O O . GLY A 1 213 ? -0.247 -10.490 58.445 1.00 23.56 213 GLY A O 1
ATOM 1629 N N . GLU A 1 214 ? -1.691 -9.609 59.888 1.00 23.49 214 GLU A N 1
ATOM 1630 C CA . GLU A 1 214 ? -2.574 -10.761 59.907 1.00 31.37 214 GLU A CA 1
ATOM 1631 C C . GLU A 1 214 ? -3.027 -11.212 58.531 1.00 35.48 214 GLU A C 1
ATOM 1632 O O . GLU A 1 214 ? -3.569 -10.433 57.743 1.00 26.50 214 GLU A O 1
ATOM 1638 N N . GLN A 1 215 ? -2.809 -12.488 58.208 1.00 25.77 215 GLN A N 1
ATOM 1639 C CA . GLN A 1 215 ? -3.153 -12.991 56.892 1.00 24.13 215 GLN A CA 1
ATOM 1640 C C . GLN A 1 215 ? -2.448 -12.237 55.772 1.00 26.51 215 GLN A C 1
ATOM 1641 O O . GLN A 1 215 ? -2.938 -12.328 54.632 1.00 23.75 215 GLN A O 1
ATOM 1647 N N . GLY A 1 216 ? -1.348 -11.584 56.086 1.00 21.82 216 GLY A N 1
ATOM 1648 C CA . GLY A 1 216 ? -0.553 -10.833 55.109 1.00 21.57 216 GLY A CA 1
ATOM 1649 C C . GLY A 1 216 ? -1.253 -9.584 54.622 1.00 28.90 216 GLY A C 1
ATOM 1650 O O . GLY A 1 216 ? -0.908 -9.025 53.575 1.00 26.98 216 GLY A O 1
ATOM 1651 N N . ARG A 1 217 ? -2.259 -9.110 55.358 1.00 27.21 217 ARG A N 1
ATOM 1652 C CA . ARG A 1 217 ? -3.010 -7.932 54.866 1.00 31.45 217 ARG A CA 1
ATOM 1653 C C . ARG A 1 217 ? -2.073 -6.754 54.787 1.00 34.39 217 ARG A C 1
ATOM 1654 O O . ARG A 1 217 ? -0.901 -6.820 55.202 1.00 35.02 217 ARG A O 1
ATOM 1662 N N . GLY A 1 218 ? -2.398 -5.564 54.263 1.00 33.41 218 GLY A N 1
ATOM 1663 C CA . GLY A 1 218 ? -1.251 -4.658 54.287 1.00 51.84 218 GLY A CA 1
ATOM 1664 C C . GLY A 1 218 ? -0.544 -4.072 55.470 1.00 35.69 218 GLY A C 1
ATOM 1665 O O . GLY A 1 218 ? -0.598 -4.373 56.669 1.00 29.21 218 GLY A O 1
ATOM 1666 N N . SER A 1 219 ? 0.263 -3.073 55.110 1.00 20.71 219 SER A N 1
ATOM 1667 C CA . SER A 1 219 ? 0.828 -2.019 55.919 1.00 25.25 219 SER A CA 1
ATOM 1668 C C . SER A 1 219 ? -0.334 -1.266 56.589 1.00 34.15 219 SER A C 1
ATOM 1669 O O . SER A 1 219 ? -0.171 -0.815 57.716 1.00 36.00 219 SER A O 1
ATOM 1672 N N . CYS A 1 220 ? -1.464 -1.158 55.883 1.00 25.44 220 CYS A N 1
ATOM 1673 C CA . CYS A 1 220 ? -2.615 -0.414 56.400 1.00 25.61 220 CYS A CA 1
ATOM 1674 C C . CYS A 1 220 ? -3.267 -1.197 57.528 1.00 22.14 220 CYS A C 1
ATOM 1675 O O . CYS A 1 220 ? -3.518 -0.621 58.594 1.00 26.12 220 CYS A O 1
ATOM 1678 N N . TRP A 1 221 ? -3.524 -2.468 57.291 1.00 22.08 221 TRP A N 1
ATOM 1679 C CA . TRP A 1 221 ? -4.096 -3.307 58.348 1.00 29.52 221 TRP A CA 1
ATOM 1680 C C . TRP A 1 221 ? -3.257 -3.212 59.621 1.00 35.59 221 TRP A C 1
ATOM 1681 O O . TRP A 1 221 ? -3.762 -2.912 60.700 1.00 36.97 221 TRP A O 1
ATOM 1692 N N . LEU A 1 222 ? -1.977 -3.494 59.435 1.00 30.35 222 LEU A N 1
ATOM 1693 C CA . LEU A 1 222 ? -0.970 -3.502 60.479 1.00 33.81 222 LEU A CA 1
ATOM 1694 C C . LEU A 1 222 ? -1.122 -2.262 61.337 1.00 46.98 222 LEU A C 1
ATOM 1695 O O . LEU A 1 222 ? -1.063 -2.303 62.567 1.00 64.44 222 LEU A O 1
ATOM 1700 N N . GLN A 1 223 ? -1.353 -1.128 60.680 1.00 38.49 223 GLN A N 1
ATOM 1701 C CA . GLN A 1 223 ? -1.482 0.113 61.430 1.00 31.89 223 GLN A CA 1
ATOM 1702 C C . GLN A 1 223 ? -2.923 0.539 61.668 1.00 26.29 223 GLN A C 1
ATOM 1703 O O . GLN A 1 223 ? -3.148 1.713 62.008 1.00 35.55 223 GLN A O 1
ATOM 1709 N N . LYS A 1 224 ? -3.872 -0.362 61.509 1.00 34.08 224 LYS A N 1
ATOM 1710 C CA . LYS A 1 224 ? -5.277 -0.038 61.773 1.00 40.34 224 LYS A CA 1
ATOM 1711 C C . LYS A 1 224 ? -5.725 1.227 61.057 1.00 36.19 224 LYS A C 1
ATOM 1712 O O . LYS A 1 224 ? -6.329 2.158 61.602 1.00 34.18 224 LYS A O 1
ATOM 1718 N N . VAL A 1 225 ? -5.407 1.332 59.766 1.00 29.13 225 VAL A N 1
ATOM 1719 C CA . VAL A 1 225 ? -5.802 2.563 59.063 1.00 24.33 225 VAL A CA 1
ATOM 1720 C C . VAL A 1 225 ? -6.500 2.077 57.791 1.00 23.74 225 VAL A C 1
ATOM 1721 O O . VAL A 1 225 ? -6.070 1.052 57.263 1.00 24.69 225 VAL A O 1
ATOM 1725 N N . LYS A 1 226 ? -7.549 2.755 57.368 1.00 25.88 226 LYS A N 1
ATOM 1726 C CA . LYS A 1 226 ? -8.214 2.424 56.111 1.00 28.11 226 LYS A CA 1
ATOM 1727 C C . LYS A 1 226 ? -8.238 3.681 55.253 1.00 24.19 226 LYS A C 1
ATOM 1728 O O . LYS A 1 226 ? -9.131 4.533 55.334 1.00 28.83 226 LYS A O 1
ATOM 1734 N N . PRO A 1 227 ? -7.235 3.817 54.390 1.00 26.35 227 PRO A N 1
ATOM 1735 C CA . PRO A 1 227 ? -7.255 4.963 53.483 1.00 21.14 227 PRO A CA 1
ATOM 1736 C C . PRO A 1 227 ? -8.459 4.840 52.562 1.00 25.82 227 PRO A C 1
ATOM 1737 O O . PRO A 1 227 ? -9.001 3.752 52.339 1.00 23.09 227 PRO A O 1
ATOM 1741 N N . GLU A 1 228 ? -8.932 5.960 52.031 1.00 27.77 228 GLU A N 1
ATOM 1742 C CA . GLU A 1 228 ? -9.975 6.012 51.027 1.00 25.38 228 GLU A CA 1
ATOM 1743 C C . GLU A 1 228 ? -9.644 5.144 49.813 1.00 23.38 228 GLU A C 1
ATOM 1744 O O . GLU A 1 228 ? -10.498 4.437 49.267 1.00 28.03 228 GLU A O 1
ATOM 1750 N N . LEU A 1 229 ? -8.379 5.183 49.395 1.00 22.68 229 LEU A N 1
ATOM 1751 C CA . LEU A 1 229 ? -7.933 4.327 48.306 1.00 20.14 229 LEU A CA 1
ATOM 1752 C C . LEU A 1 229 ? -6.746 3.435 48.706 1.00 16.84 229 LEU A C 1
ATOM 1753 O O . LEU A 1 229 ? -5.791 3.951 49.279 1.00 21.01 229 LEU A O 1
ATOM 1758 N N . LEU A 1 230 ? -6.853 2.158 48.419 1.00 16.66 230 LEU A N 1
ATOM 1759 C CA . LEU A 1 230 ? -5.646 1.338 48.631 1.00 21.07 230 LEU A CA 1
ATOM 1760 C C . LEU A 1 230 ? -5.282 0.648 47.317 1.00 15.03 230 LEU A C 1
ATOM 1761 O O . LEU A 1 230 ? -6.121 0.000 46.686 1.00 22.42 230 LEU A O 1
ATOM 1766 N N . VAL A 1 231 ? -4.011 0.774 46.958 1.00 19.35 231 VAL A N 1
ATOM 1767 C CA . VAL A 1 231 ? -3.490 0.090 45.772 1.00 12.78 231 VAL A CA 1
ATOM 1768 C C . VAL A 1 231 ? -2.579 -1.070 46.197 1.00 17.27 231 VAL A C 1
ATOM 1769 O O . VAL A 1 231 ? -1.644 -0.880 46.964 1.00 19.56 231 VAL A O 1
ATOM 1773 N N . VAL A 1 232 ? -2.923 -2.268 45.709 1.00 17.21 232 VAL A N 1
ATOM 1774 C CA . VAL A 1 232 ? -2.033 -3.411 45.985 1.00 18.42 232 VAL A CA 1
ATOM 1775 C C . VAL A 1 232 ? -1.487 -3.904 44.659 1.00 18.87 232 VAL A C 1
ATOM 1776 O O . VAL A 1 232 ? -2.222 -3.867 43.657 1.00 20.12 232 VAL A O 1
ATOM 1780 N N . THR A 1 233 ? -0.242 -4.364 44.587 1.00 17.28 233 THR A N 1
ATOM 1781 C CA . THR A 1 233 ? 0.306 -4.941 43.358 1.00 17.25 233 THR A CA 1
ATOM 1782 C C . THR A 1 233 ? 0.857 -6.335 43.651 1.00 18.86 233 THR A C 1
ATOM 1783 O O . THR A 1 233 ? 1.185 -6.689 44.801 1.00 21.69 233 THR A O 1
ATOM 1787 N N . PHE A 1 234 ? 0.947 -7.185 42.650 1.00 15.84 234 PHE A N 1
ATOM 1788 C CA . PHE A 1 234 ? 1.048 -8.621 42.808 1.00 15.70 234 PHE A CA 1
ATOM 1789 C C . PHE A 1 234 ? 2.329 -9.191 42.188 1.00 19.52 234 PHE A C 1
ATOM 1790 O O . PHE A 1 234 ? 2.414 -10.428 42.122 1.00 16.71 234 PHE A O 1
ATOM 1798 N N . GLY A 1 235 ? 3.212 -8.307 41.756 1.00 20.32 235 GLY A N 1
ATOM 1799 C CA . GLY A 1 235 ? 4.503 -8.647 41.198 1.00 17.89 235 GLY A CA 1
ATOM 1800 C C . GLY A 1 235 ? 5.602 -8.848 42.212 1.00 22.95 235 GLY A C 1
ATOM 1801 O O . GLY A 1 235 ? 6.775 -9.088 41.894 1.00 21.98 235 GLY A O 1
ATOM 1802 N N . LYS A 1 236 ? 5.318 -8.727 43.491 1.00 20.96 236 LYS A N 1
ATOM 1803 C CA . LYS A 1 236 ? 6.335 -8.866 44.526 1.00 17.93 236 LYS A CA 1
ATOM 1804 C C . LYS A 1 236 ? 5.964 -10.033 45.441 1.00 20.08 236 LYS A C 1
ATOM 1805 O O . LYS A 1 236 ? 6.135 -11.197 45.029 1.00 19.49 236 LYS A O 1
ATOM 1811 N N . GLY A 1 237 ? 5.436 -9.761 46.641 1.00 19.96 237 GLY A N 1
ATOM 1812 C CA . GLY A 1 237 ? 5.084 -10.882 47.508 1.00 22.75 237 GLY A CA 1
ATOM 1813 C C . GLY A 1 237 ? 4.126 -11.885 46.913 1.00 21.56 237 GLY A C 1
ATOM 1814 O O . GLY A 1 237 ? 4.195 -13.090 47.215 1.00 22.04 237 GLY A O 1
ATOM 1815 N N . PHE A 1 238 ? 3.175 -11.481 46.046 1.00 17.19 238 PHE A N 1
ATOM 1816 C CA . PHE A 1 238 ? 2.235 -12.488 45.525 1.00 16.29 238 PHE A CA 1
ATOM 1817 C C . PHE A 1 238 ? 2.848 -13.427 44.500 1.00 15.41 238 PHE A C 1
ATOM 1818 O O . PHE A 1 238 ? 2.276 -14.459 44.146 1.00 21.54 238 PHE A O 1
ATOM 1826 N N . GLY A 1 239 ? 4.001 -13.090 43.958 1.00 16.81 239 GLY A N 1
ATOM 1827 C CA . GLY A 1 239 ? 4.798 -13.909 43.038 1.00 18.15 239 GLY A CA 1
ATOM 1828 C C . GLY A 1 239 ? 4.240 -13.993 41.645 1.00 19.42 239 GLY A C 1
ATOM 1829 O O . GLY A 1 239 ? 4.502 -14.934 40.871 1.00 21.75 239 GLY A O 1
ATOM 1830 N N . VAL A 1 240 ? 3.390 -13.010 41.268 1.00 19.66 240 VAL A N 1
ATOM 1831 C CA . VAL A 1 240 ? 2.771 -13.074 39.930 1.00 18.40 240 VAL A CA 1
ATOM 1832 C C . VAL A 1 240 ? 2.951 -11.714 39.254 1.00 17.79 240 VAL A C 1
ATOM 1833 O O . VAL A 1 240 ? 4.108 -11.338 38.995 1.00 18.22 240 VAL A O 1
ATOM 1837 N N . SER A 1 241 ? 1.851 -10.994 39.016 1.00 18.75 241 SER A N 1
ATOM 1838 C CA . SER A 1 241 ? 1.830 -9.764 38.242 1.00 17.78 241 SER A CA 1
ATOM 1839 C C . SER A 1 241 ? 0.446 -9.125 38.349 1.00 15.47 241 SER A C 1
ATOM 1840 O O . SER A 1 241 ? -0.504 -9.905 38.530 1.00 18.85 241 SER A O 1
ATOM 1843 N N . GLY A 1 242 ? 0.283 -7.831 38.217 1.00 16.03 242 GLY A N 1
ATOM 1844 C CA . GLY A 1 242 ? -1.005 -7.156 38.248 1.00 15.91 242 GLY A CA 1
ATOM 1845 C C . GLY A 1 242 ? -1.215 -6.326 39.488 1.00 20.09 242 GLY A C 1
ATOM 1846 O O . GLY A 1 242 ? -0.272 -6.125 40.274 1.00 16.58 242 GLY A O 1
ATOM 1847 N N . ALA A 1 243 ? -2.460 -5.828 39.629 1.00 14.66 243 ALA A N 1
ATOM 1848 C CA . ALA A 1 243 ? -2.718 -4.899 40.727 1.00 15.45 243 ALA A CA 1
ATOM 1849 C C . ALA A 1 243 ? -4.236 -4.787 40.973 1.00 14.97 243 ALA A C 1
ATOM 1850 O O . ALA A 1 243 ? -4.984 -5.256 40.140 1.00 16.82 243 ALA A O 1
ATOM 1852 N N . ALA A 1 244 ? -4.568 -4.145 42.078 1.00 17.57 244 ALA A N 1
ATOM 1853 C CA . ALA A 1 244 ? -6.007 -3.891 42.293 1.00 17.07 244 ALA A CA 1
ATOM 1854 C C . ALA A 1 244 ? -6.122 -2.592 43.081 1.00 18.61 244 ALA A C 1
ATOM 1855 O O . ALA A 1 244 ? -5.228 -2.218 43.849 1.00 19.26 244 ALA A O 1
ATOM 1857 N N . VAL A 1 245 ? -7.243 -1.901 42.855 1.00 16.53 245 VAL A N 1
ATOM 1858 C CA . VAL A 1 245 ? -7.618 -0.743 43.653 1.00 17.35 245 VAL A CA 1
ATOM 1859 C C . VAL A 1 245 ? -8.761 -1.111 44.602 1.00 19.53 245 VAL A C 1
ATOM 1860 O O . VAL A 1 245 ? -9.805 -1.610 44.180 1.00 20.93 245 VAL A O 1
ATOM 1864 N N . LEU A 1 246 ? -8.558 -0.870 45.905 1.00 15.63 246 LEU A N 1
ATOM 1865 C CA . LEU A 1 246 ? -9.572 -1.156 46.902 1.00 16.84 246 LEU A CA 1
ATOM 1866 C C . LEU A 1 246 ? -10.278 0.137 47.288 1.00 19.59 246 LEU A C 1
ATOM 1867 O O . LEU A 1 246 ? -9.621 1.143 47.564 1.00 16.60 246 LEU A O 1
ATOM 1872 N N . CYS A 1 247 ? -11.611 0.103 47.329 1.00 19.68 247 CYS A N 1
ATOM 1873 C CA . CYS A 1 247 ? -12.309 1.372 47.494 1.00 23.16 247 CYS A CA 1
ATOM 1874 C C . CYS A 1 247 ? -13.753 1.160 47.915 1.00 19.87 247 CYS A C 1
ATOM 1875 O O . CYS A 1 247 ? -14.207 0.021 48.039 1.00 19.66 247 CYS A O 1
ATOM 1878 N N . SER A 1 248 ? -14.477 2.262 48.058 1.00 21.41 248 SER A N 1
ATOM 1879 C CA . SER A 1 248 ? -15.879 2.231 48.460 1.00 23.90 248 SER A CA 1
ATOM 1880 C C . SER A 1 248 ? -16.840 1.972 47.311 1.00 24.26 248 SER A C 1
ATOM 1881 O O . SER A 1 248 ? -16.429 1.914 46.168 1.00 23.80 248 SER A O 1
ATOM 1884 N N . SER A 1 249 ? -18.117 1.804 47.633 1.00 23.28 249 SER A N 1
ATOM 1885 C CA . SER A 1 249 ? -19.139 1.589 46.624 1.00 25.78 249 SER A CA 1
ATOM 1886 C C . SER A 1 249 ? -19.245 2.752 45.648 1.00 24.74 249 SER A C 1
ATOM 1887 O O . SER A 1 249 ? -19.333 2.548 44.433 1.00 24.08 249 SER A O 1
ATOM 1890 N N . THR A 1 250 ? -19.248 3.972 46.191 1.00 20.19 250 THR A N 1
ATOM 1891 C CA . THR A 1 250 ? -19.378 5.116 45.278 1.00 16.17 250 THR A CA 1
ATOM 1892 C C . THR A 1 250 ? -18.087 5.371 44.512 1.00 19.49 250 THR A C 1
ATOM 1893 O O . THR A 1 250 ? -18.139 5.705 43.310 1.00 22.65 250 THR A O 1
ATOM 1897 N N . VAL A 1 251 ? -16.937 5.242 45.128 1.00 23.01 251 VAL A N 1
ATOM 1898 C CA . VAL A 1 251 ? -15.684 5.459 44.386 1.00 20.20 251 VAL A CA 1
ATOM 1899 C C . VAL A 1 251 ? -15.578 4.403 43.287 1.00 21.42 251 VAL A C 1
ATOM 1900 O O . VAL A 1 251 ? -15.190 4.671 42.156 1.00 22.50 251 VAL A O 1
ATOM 1904 N N . ALA A 1 252 ? -15.943 3.149 43.560 1.00 24.29 252 ALA A N 1
ATOM 1905 C CA . ALA A 1 252 ? -15.832 2.135 42.489 1.00 21.62 252 ALA A CA 1
ATOM 1906 C C . ALA A 1 252 ? -16.772 2.442 41.318 1.00 23.42 252 ALA A C 1
ATOM 1907 O O . ALA A 1 252 ? -16.426 2.276 40.141 1.00 28.05 252 ALA A O 1
ATOM 1909 N N . ASP A 1 253 ? -17.984 2.899 41.611 1.00 19.46 253 ASP A N 1
ATOM 1910 C CA . ASP A 1 253 ? -18.937 3.348 40.608 1.00 18.87 253 ASP A CA 1
ATOM 1911 C C . ASP A 1 253 ? -18.404 4.561 39.841 1.00 24.53 253 ASP A C 1
ATOM 1912 O O . ASP A 1 253 ? -18.584 4.641 38.632 1.00 22.51 253 ASP A O 1
ATOM 1917 N N . TYR A 1 254 ? -17.752 5.499 40.521 1.00 23.34 254 TYR A N 1
ATOM 1918 C CA . TYR A 1 254 ? -17.137 6.592 39.765 1.00 23.97 254 TYR A CA 1
ATOM 1919 C C . TYR A 1 254 ? -16.065 6.055 38.831 1.00 21.68 254 TYR A C 1
ATOM 1920 O O . TYR A 1 254 ? -15.992 6.498 37.684 1.00 18.79 254 TYR A O 1
ATOM 1929 N N . LEU A 1 255 ? -15.226 5.141 39.331 1.00 19.34 255 LEU A N 1
ATOM 1930 C CA . LEU A 1 255 ? -14.101 4.734 38.466 1.00 21.98 255 LEU A CA 1
ATOM 1931 C C . LEU A 1 255 ? -14.652 3.945 37.291 1.00 24.85 255 LEU A C 1
ATOM 1932 O O . LEU A 1 255 ? -14.182 4.121 36.166 1.00 27.29 255 LEU A O 1
ATOM 1937 N N . LEU A 1 256 ? -15.651 3.106 37.538 1.00 24.08 256 LEU A N 1
ATOM 1938 C CA . LEU A 1 256 ? -16.194 2.309 36.449 1.00 24.09 256 LEU A CA 1
ATOM 1939 C C . LEU A 1 256 ? -16.911 3.195 35.422 1.00 27.67 256 LEU A C 1
ATOM 1940 O O . LEU A 1 256 ? -17.006 2.750 34.279 1.00 28.67 256 LEU A O 1
ATOM 1945 N N . GLN A 1 257 ? -17.387 4.385 35.761 1.00 25.83 257 GLN A N 1
ATOM 1946 C CA . GLN A 1 257 ? -18.013 5.275 34.784 1.00 31.09 257 GLN A CA 1
ATOM 1947 C C . GLN A 1 257 ? -17.017 6.218 34.116 1.00 31.46 257 GLN A C 1
ATOM 1948 O O . GLN A 1 257 ? -17.216 6.635 32.964 1.00 30.16 257 GLN A O 1
ATOM 1954 N N . PHE A 1 258 ? -15.943 6.595 34.802 1.00 28.75 258 PHE A N 1
ATOM 1955 C CA . PHE A 1 258 ? -15.100 7.683 34.316 1.00 30.25 258 PHE A CA 1
ATOM 1956 C C . PHE A 1 258 ? -13.666 7.295 34.032 1.00 34.59 258 PHE A C 1
ATOM 1957 O O . PHE A 1 258 ? -12.974 8.042 33.330 1.00 33.79 258 PHE A O 1
ATOM 1965 N N . ALA A 1 259 ? -13.151 6.187 34.549 1.00 27.23 259 ALA A N 1
ATOM 1966 C CA . ALA A 1 259 ? -11.713 5.945 34.363 1.00 25.68 259 ALA A CA 1
ATOM 1967 C C . ALA A 1 259 ? -11.481 5.188 33.062 1.00 27.11 259 ALA A C 1
ATOM 1968 O O . ALA A 1 259 ? -11.701 3.980 32.956 1.00 21.72 259 ALA A O 1
ATOM 1970 N N . ARG A 1 260 ? -11.014 5.934 32.060 1.00 24.68 260 ARG A N 1
ATOM 1971 C CA . ARG A 1 260 ? -10.857 5.404 30.717 1.00 25.76 260 ARG A CA 1
ATOM 1972 C C . ARG A 1 260 ? -9.884 4.227 30.647 1.00 25.13 260 ARG A C 1
ATOM 1973 O O . ARG A 1 260 ? -10.011 3.353 29.797 1.00 28.13 260 ARG A O 1
ATOM 1981 N N . HIS A 1 261 ? -8.916 4.249 31.535 1.00 26.05 261 HIS A N 1
ATOM 1982 C CA . HIS A 1 261 ? -7.868 3.265 31.708 1.00 29.61 261 HIS A CA 1
ATOM 1983 C C . HIS A 1 261 ? -8.444 1.939 32.202 1.00 32.20 261 HIS A C 1
ATOM 1984 O O . HIS A 1 261 ? -7.861 0.876 32.018 1.00 31.16 261 HIS A O 1
ATOM 1991 N N . LEU A 1 262 ? -9.597 2.041 32.847 1.00 26.95 262 LEU A N 1
ATOM 1992 C CA . LEU A 1 262 ? -10.213 0.816 33.410 1.00 23.41 262 LEU A CA 1
ATOM 1993 C C . LEU A 1 262 ? -11.211 0.308 32.399 1.00 26.56 262 LEU A C 1
ATOM 1994 O O . LEU A 1 262 ? -11.461 -0.878 32.174 1.00 37.14 262 LEU A O 1
ATOM 1999 N N . ILE A 1 263 ? -11.805 1.280 31.713 1.00 20.61 263 ILE A N 1
ATOM 2000 C CA . ILE A 1 263 ? -12.922 0.944 30.823 1.00 27.18 263 ILE A CA 1
ATOM 2001 C C . ILE A 1 263 ? -12.453 0.289 29.541 1.00 30.03 263 ILE A C 1
ATOM 2002 O O . ILE A 1 263 ? -13.089 -0.673 29.088 1.00 32.47 263 ILE A O 1
ATOM 2007 N N . TYR A 1 264 ? -11.361 0.799 28.983 1.00 28.09 264 TYR A N 1
ATOM 2008 C CA . TYR A 1 264 ? -10.963 0.397 27.641 1.00 32.58 264 TYR A CA 1
ATOM 2009 C C . TYR A 1 264 ? -9.701 -0.446 27.568 1.00 27.38 264 TYR A C 1
ATOM 2010 O O . TYR A 1 264 ? -9.348 -0.901 26.467 1.00 30.83 264 TYR A O 1
ATOM 2019 N N . SER A 1 265 ? -8.987 -0.730 28.652 1.00 19.72 265 SER A N 1
ATOM 2020 C CA . SER A 1 265 ? -7.815 -1.590 28.572 1.00 24.07 265 SER A CA 1
ATOM 2021 C C . SER A 1 265 ? -8.214 -3.060 28.487 1.00 19.53 265 SER A C 1
ATOM 2022 O O . SER A 1 265 ? -9.313 -3.419 28.909 1.00 25.76 265 SER A O 1
ATOM 2025 N N . THR A 1 266 ? -7.350 -3.905 27.932 1.00 20.58 266 THR A N 1
ATOM 2026 C CA . THR A 1 266 ? -7.617 -5.352 27.915 1.00 19.74 266 THR A CA 1
ATOM 2027 C C . THR A 1 266 ? -7.439 -5.944 29.304 1.00 19.14 266 THR A C 1
ATOM 2028 O O . THR A 1 266 ? -6.464 -5.703 30.050 1.00 18.69 266 THR A O 1
ATOM 2032 N N . SER A 1 267 ? -8.441 -6.729 29.699 1.00 20.67 267 SER A N 1
ATOM 2033 C CA . SER A 1 267 ? -8.337 -7.359 31.028 1.00 18.52 267 SER A CA 1
ATOM 2034 C C . SER A 1 267 ? -7.294 -8.469 30.985 1.00 19.94 267 SER A C 1
ATOM 2035 O O . SER A 1 267 ? -6.964 -8.997 29.910 1.00 22.37 267 SER A O 1
ATOM 2038 N N . MET A 1 268 ? -6.751 -8.796 32.167 1.00 18.78 268 MET A N 1
ATOM 2039 C CA . MET A 1 268 ? -5.707 -9.818 32.255 1.00 16.43 268 MET A CA 1
ATOM 2040 C C . MET A 1 268 ? -6.239 -11.204 31.911 1.00 21.60 268 MET A C 1
ATOM 2041 O O . MET A 1 268 ? -7.448 -11.432 32.085 1.00 23.00 268 MET A O 1
ATOM 2046 N N . PRO A 1 269 ? -5.406 -12.112 31.438 1.00 18.68 269 PRO A N 1
ATOM 2047 C CA . PRO A 1 269 ? -5.838 -13.494 31.153 1.00 20.73 269 PRO A CA 1
ATOM 2048 C C . PRO A 1 269 ? -6.583 -14.072 32.336 1.00 16.95 269 PRO A C 1
ATOM 2049 O O . PRO A 1 269 ? -6.102 -13.940 33.476 1.00 23.54 269 PRO A O 1
ATOM 2053 N N . PRO A 1 270 ? -7.752 -14.672 32.173 1.00 20.81 270 PRO A N 1
ATOM 2054 C CA . PRO A 1 270 ? -8.389 -15.360 33.292 1.00 18.35 270 PRO A CA 1
ATOM 2055 C C . PRO A 1 270 ? -7.462 -16.299 34.067 1.00 22.32 270 PRO A C 1
ATOM 2056 O O . PRO A 1 270 ? -7.532 -16.319 35.295 1.00 20.38 270 PRO A O 1
ATOM 2060 N N . ALA A 1 271 ? -6.573 -16.999 33.399 1.00 20.33 271 ALA A N 1
ATOM 2061 C CA . ALA A 1 271 ? -5.639 -17.925 34.029 1.00 19.99 271 ALA A CA 1
ATOM 2062 C C . ALA A 1 271 ? -4.689 -17.167 34.961 1.00 18.74 271 ALA A C 1
ATOM 2063 O O . ALA A 1 271 ? -4.285 -17.670 36.012 1.00 19.62 271 ALA A O 1
ATOM 2065 N N . GLN A 1 272 ? -4.318 -15.943 34.585 1.00 21.04 272 GLN A N 1
ATOM 2066 C CA . GLN A 1 272 ? -3.512 -15.090 35.475 1.00 17.42 272 GLN A CA 1
ATOM 2067 C C . GLN A 1 272 ? -4.321 -14.797 36.726 1.00 22.49 272 GLN A C 1
ATOM 2068 O O . GLN A 1 272 ? -3.837 -14.850 37.856 1.00 20.00 272 GLN A O 1
ATOM 2074 N N . ALA A 1 273 ? -5.607 -14.471 36.557 1.00 20.46 273 ALA A N 1
ATOM 2075 C CA . ALA A 1 273 ? -6.442 -14.210 37.739 1.00 14.69 273 ALA A CA 1
ATOM 2076 C C . ALA A 1 273 ? -6.577 -15.449 38.606 1.00 18.43 273 ALA A C 1
ATOM 2077 O O . ALA A 1 273 ? -6.614 -15.355 39.833 1.00 21.25 273 ALA A O 1
ATOM 2079 N N . GLN A 1 274 ? -6.655 -16.635 37.988 1.00 19.47 274 GLN A N 1
ATOM 2080 C CA . GLN A 1 274 ? -6.713 -17.856 38.806 1.00 21.47 274 GLN A CA 1
ATOM 2081 C C . GLN A 1 274 ? -5.425 -18.085 39.589 1.00 21.42 274 GLN A C 1
ATOM 2082 O O . GLN A 1 274 ? -5.506 -18.483 40.751 1.00 21.79 274 GLN A O 1
ATOM 2088 N N . ALA A 1 275 ? -4.288 -17.829 38.958 1.00 20.25 275 ALA A N 1
ATOM 2089 C CA . ALA A 1 275 ? -3.013 -17.871 39.683 1.00 20.93 275 ALA A CA 1
ATOM 2090 C C . ALA A 1 275 ? -2.987 -16.894 40.845 1.00 25.51 275 ALA A C 1
ATOM 2091 O O . ALA A 1 275 ? -2.554 -17.210 41.961 1.00 22.90 275 ALA A O 1
ATOM 2093 N N . LEU A 1 276 ? -3.439 -15.657 40.670 1.00 20.08 276 LEU A N 1
ATOM 2094 C CA . LEU A 1 276 ? -3.595 -14.698 41.777 1.00 19.45 276 LEU A CA 1
ATOM 2095 C C . LEU A 1 276 ? -4.556 -15.134 42.885 1.00 19.06 276 LEU A C 1
ATOM 2096 O O . LEU A 1 276 ? -4.337 -14.868 44.067 1.00 18.81 276 LEU A O 1
ATOM 2101 N N . ARG A 1 277 ? -5.675 -15.792 42.542 1.00 21.18 277 ARG A N 1
ATOM 2102 C CA . ARG A 1 277 ? -6.595 -16.324 43.555 1.00 19.79 277 ARG A CA 1
ATOM 2103 C C . ARG A 1 277 ? -5.897 -17.439 44.339 1.00 23.83 277 ARG A C 1
ATOM 2104 O O . ARG A 1 277 ? -6.070 -17.514 45.567 1.00 23.97 277 ARG A O 1
ATOM 2112 N N . ALA A 1 278 ? -5.119 -18.274 43.654 1.00 20.17 278 ALA A N 1
ATOM 2113 C CA . ALA A 1 278 ? -4.341 -19.321 44.330 1.00 25.69 278 ALA A CA 1
ATOM 2114 C C . ALA A 1 278 ? -3.259 -18.703 45.213 1.00 23.95 278 ALA A C 1
ATOM 2115 O O . ALA A 1 278 ? -3.059 -19.078 46.373 1.00 23.61 278 ALA A O 1
ATOM 2117 N N . SER A 1 279 ? -2.531 -17.700 44.706 1.00 19.05 279 SER A N 1
ATOM 2118 C CA . SER A 1 279 ? -1.572 -16.988 45.543 1.00 22.60 279 SER A CA 1
ATOM 2119 C C . SER A 1 279 ? -2.201 -16.406 46.795 1.00 21.33 279 SER A C 1
ATOM 2120 O O . SER A 1 279 ? -1.677 -16.515 47.887 1.00 19.83 279 SER A O 1
ATOM 2123 N N . LEU A 1 280 ? -3.357 -15.737 46.629 1.00 20.93 280 LEU A N 1
ATOM 2124 C CA . LEU A 1 280 ? -4.058 -15.174 47.773 1.00 18.80 280 LEU A CA 1
ATOM 2125 C C . LEU A 1 280 ? -4.388 -16.273 48.796 1.00 21.07 280 LEU A C 1
ATOM 2126 O O . LEU A 1 280 ? -4.217 -16.083 49.998 1.00 23.71 280 LEU A O 1
ATOM 2131 N N . ALA A 1 281 ? -4.845 -17.405 48.296 1.00 19.01 281 ALA A N 1
ATOM 2132 C CA . ALA A 1 281 ? -5.162 -18.503 49.201 1.00 21.94 281 ALA A CA 1
ATOM 2133 C C . ALA A 1 281 ? -3.955 -18.916 50.027 1.00 22.88 281 ALA A C 1
ATOM 2134 O O . ALA A 1 281 ? -4.127 -19.020 51.262 1.00 26.75 281 ALA A O 1
ATOM 2136 N N . VAL A 1 282 ? -2.819 -19.145 49.387 1.00 25.74 282 VAL A N 1
ATOM 2137 C CA . VAL A 1 282 ? -1.598 -19.513 50.099 1.00 23.14 282 VAL A CA 1
ATOM 2138 C C . VAL A 1 282 ? -1.277 -18.410 51.106 1.00 23.85 282 VAL A C 1
ATOM 2139 O O . VAL A 1 282 ? -0.963 -18.666 52.272 1.00 21.97 282 VAL A O 1
ATOM 2143 N N . ILE A 1 283 ? -1.376 -17.140 50.700 1.00 20.72 283 ILE A N 1
ATOM 2144 C CA . ILE A 1 283 ? -1.018 -16.010 51.553 1.00 18.79 283 ILE A CA 1
ATOM 2145 C C . ILE A 1 283 ? -1.856 -15.958 52.814 1.00 23.56 283 ILE A C 1
ATOM 2146 O O . ILE A 1 283 ? -1.394 -15.564 53.877 1.00 23.66 283 ILE A O 1
ATOM 2151 N N . ARG A 1 284 ? -3.113 -16.385 52.693 1.00 23.87 284 ARG A N 1
ATOM 2152 C CA . ARG A 1 284 ? -4.010 -16.345 53.836 1.00 27.81 284 ARG A CA 1
ATOM 2153 C C . ARG A 1 284 ? -3.912 -17.571 54.732 1.00 25.13 284 ARG A C 1
ATOM 2154 O O . ARG A 1 284 ? -4.368 -17.546 55.875 1.00 33.03 284 ARG A O 1
ATOM 2162 N N . SER A 1 285 ? -3.346 -18.638 54.189 1.00 25.35 285 SER A N 1
ATOM 2163 C CA . SER A 1 285 ? -3.314 -19.931 54.865 1.00 20.19 285 SER A CA 1
ATOM 2164 C C . SER A 1 285 ? -2.273 -20.015 55.981 1.00 26.49 285 SER A C 1
ATOM 2165 O O . SER A 1 285 ? -1.469 -19.114 56.198 1.00 23.34 285 SER A O 1
ATOM 2168 N N . ASP A 1 286 ? -2.275 -21.157 56.688 1.00 25.71 286 ASP A N 1
ATOM 2169 C CA . ASP A 1 286 ? -1.234 -21.360 57.696 1.00 28.18 286 ASP A CA 1
ATOM 2170 C C . ASP A 1 286 ? 0.160 -21.343 57.074 1.00 27.31 286 ASP A C 1
ATOM 2171 O O . ASP A 1 286 ? 1.101 -20.868 57.710 1.00 26.59 286 ASP A O 1
ATOM 2176 N N . GLU A 1 287 ? 0.283 -21.834 55.849 1.00 26.35 287 GLU A N 1
ATOM 2177 C CA . GLU A 1 287 ? 1.571 -21.805 55.135 1.00 25.50 287 GLU A CA 1
ATOM 2178 C C . GLU A 1 287 ? 2.023 -20.372 54.896 1.00 24.42 287 GLU A C 1
ATOM 2179 O O . GLU A 1 287 ? 3.207 -20.050 54.975 1.00 23.88 287 GLU A O 1
ATOM 2185 N N . GLY A 1 288 ? 1.066 -19.502 54.563 1.00 23.71 288 GLY A N 1
ATOM 2186 C CA . GLY A 1 288 ? 1.294 -18.069 54.517 1.00 19.22 288 GLY A CA 1
ATOM 2187 C C . GLY A 1 288 ? 1.878 -17.539 55.807 1.00 25.33 288 GLY A C 1
ATOM 2188 O O . GLY A 1 288 ? 2.860 -16.792 55.794 1.00 21.24 288 GLY A O 1
ATOM 2189 N N . ASP A 1 289 ? 1.321 -17.922 56.964 1.00 21.36 289 ASP A N 1
ATOM 2190 C CA . ASP A 1 289 ? 1.921 -17.483 58.218 1.00 19.97 289 ASP A CA 1
ATOM 2191 C C . ASP A 1 289 ? 3.342 -18.009 58.353 1.00 16.50 289 ASP A C 1
ATOM 2192 O O . ASP A 1 289 ? 4.258 -17.323 58.800 1.00 21.99 289 ASP A O 1
ATOM 2197 N N . ALA A 1 290 ? 3.542 -19.269 57.946 1.00 22.23 290 ALA A N 1
ATOM 2198 C CA . ALA A 1 290 ? 4.882 -19.833 58.139 1.00 22.48 290 ALA A CA 1
ATOM 2199 C C . ALA A 1 290 ? 5.903 -19.117 57.277 1.00 23.26 290 ALA A C 1
ATOM 2200 O O . ALA A 1 290 ? 7.046 -18.931 57.667 1.00 23.90 290 ALA A O 1
ATOM 2202 N N . ARG A 1 291 ? 5.477 -18.777 56.051 1.00 22.56 291 ARG A N 1
ATOM 2203 C CA . ARG A 1 291 ? 6.458 -18.112 55.169 1.00 20.54 291 ARG A CA 1
ATOM 2204 C C . ARG A 1 291 ? 6.755 -16.729 55.707 1.00 22.43 291 ARG A C 1
ATOM 2205 O O . ARG A 1 291 ? 7.861 -16.190 55.703 1.00 22.01 291 ARG A O 1
ATOM 2213 N N . ARG A 1 292 ? 5.733 -16.052 56.223 1.00 20.20 292 ARG A N 1
ATOM 2214 C CA . ARG A 1 292 ? 6.051 -14.738 56.784 1.00 22.08 292 ARG A CA 1
ATOM 2215 C C . ARG A 1 292 ? 6.945 -14.847 58.009 1.00 18.53 292 ARG A C 1
ATOM 2216 O O . ARG A 1 292 ? 7.817 -13.999 58.192 1.00 20.31 292 ARG A O 1
ATOM 2224 N N . GLU A 1 293 ? 6.733 -15.865 58.845 1.00 18.63 293 GLU A N 1
ATOM 2225 C CA . GLU A 1 293 ? 7.568 -16.055 60.020 1.00 18.89 293 GLU A CA 1
ATOM 2226 C C . GLU A 1 293 ? 8.990 -16.417 59.596 1.00 21.99 293 GLU A C 1
ATOM 2227 O O . GLU A 1 293 ? 9.916 -15.898 60.227 1.00 21.56 293 GLU A O 1
ATOM 2233 N N . LYS A 1 294 ? 9.130 -17.259 58.583 1.00 22.25 294 LYS A N 1
ATOM 2234 C CA . LYS A 1 294 ? 10.479 -17.553 58.080 1.00 22.94 294 LYS A CA 1
ATOM 2235 C C . LYS A 1 294 ? 11.223 -16.315 57.602 1.00 24.08 294 LYS A C 1
ATOM 2236 O O . LYS A 1 294 ? 12.407 -16.125 57.897 1.00 20.64 294 LYS A O 1
ATOM 2242 N N . LEU A 1 295 ? 10.530 -15.462 56.833 1.00 21.30 295 LEU A N 1
ATOM 2243 C CA . LEU A 1 295 ? 11.140 -14.226 56.315 1.00 18.55 295 LEU A CA 1
ATOM 2244 C C . LEU A 1 295 ? 11.622 -13.363 57.458 1.00 20.14 295 LEU A C 1
ATOM 2245 O O . LEU A 1 295 ? 12.738 -12.815 57.465 1.00 20.18 295 LEU A O 1
ATOM 2250 N N . ALA A 1 296 ? 10.771 -13.196 58.480 1.00 20.67 296 ALA A N 1
ATOM 2251 C CA . ALA A 1 296 ? 11.181 -12.414 59.645 1.00 16.61 296 ALA A CA 1
ATOM 2252 C C . ALA A 1 296 ? 12.397 -12.987 60.371 1.00 21.63 296 ALA A C 1
ATOM 2253 O O . ALA A 1 296 ? 13.255 -12.249 60.842 1.00 19.91 296 ALA A O 1
ATOM 2255 N N . ALA A 1 297 ? 12.525 -14.292 60.495 1.00 23.71 297 ALA A N 1
ATOM 2256 C CA . ALA A 1 297 ? 13.697 -14.931 61.094 1.00 23.65 297 ALA A CA 1
ATOM 2257 C C . ALA A 1 297 ? 14.932 -14.642 60.256 1.00 23.65 297 ALA A C 1
ATOM 2258 O O . ALA A 1 297 ? 16.019 -14.394 60.785 1.00 20.70 297 ALA A O 1
ATOM 2260 N N . LEU A 1 298 ? 14.762 -14.659 58.931 1.00 18.09 298 LEU A N 1
ATOM 2261 C CA . LEU A 1 298 ? 15.951 -14.428 58.106 1.00 18.54 298 LEU A CA 1
ATOM 2262 C C . LEU A 1 298 ? 16.404 -12.969 58.256 1.00 22.03 298 LEU A C 1
ATOM 2263 O O . LEU A 1 298 ? 17.605 -12.748 58.348 1.00 20.07 298 LEU A O 1
ATOM 2268 N N . ILE A 1 299 ? 15.471 -12.034 58.287 1.00 16.60 299 ILE A N 1
ATOM 2269 C CA . ILE A 1 299 ? 15.821 -10.611 58.472 1.00 19.66 299 ILE A CA 1
ATOM 2270 C C . ILE A 1 299 ? 16.538 -10.442 59.819 1.00 20.56 299 ILE A C 1
ATOM 2271 O O . ILE A 1 299 ? 17.592 -9.831 59.967 1.00 19.01 299 ILE A O 1
ATOM 2276 N N . THR A 1 300 ? 15.979 -11.000 60.874 1.00 19.60 300 THR A N 1
ATOM 2277 C CA . THR A 1 300 ? 16.658 -11.027 62.166 1.00 25.62 300 THR A CA 1
ATOM 2278 C C . THR A 1 300 ? 18.082 -11.566 62.097 1.00 21.94 300 THR A C 1
ATOM 2279 O O . THR A 1 300 ? 19.018 -10.959 62.623 1.00 18.85 300 THR A O 1
ATOM 2283 N N . ARG A 1 301 ? 18.246 -12.710 61.426 1.00 21.15 301 ARG A N 1
ATOM 2284 C CA . ARG A 1 301 ? 19.606 -13.267 61.337 1.00 17.60 301 ARG A CA 1
ATOM 2285 C C . ARG A 1 301 ? 20.560 -12.328 60.619 1.00 22.07 301 ARG A C 1
ATOM 2286 O O . ARG A 1 301 ? 21.701 -12.144 61.040 1.00 19.57 301 ARG A O 1
ATOM 2294 N N . PHE A 1 302 ? 20.126 -11.696 59.530 1.00 20.44 302 PHE A N 1
ATOM 2295 C CA . PHE A 1 302 ? 20.945 -10.765 58.767 1.00 17.74 302 PHE A CA 1
ATOM 2296 C C . PHE A 1 302 ? 21.317 -9.522 59.583 1.00 18.20 302 PHE A C 1
ATOM 2297 O O . PHE A 1 302 ? 22.481 -9.181 59.642 1.00 20.53 302 PHE A O 1
ATOM 2305 N N . ARG A 1 303 ? 20.306 -8.887 60.184 1.00 18.87 303 ARG A N 1
ATOM 2306 C CA . ARG A 1 303 ? 20.569 -7.640 60.909 1.00 23.54 303 ARG A CA 1
ATOM 2307 C C . ARG A 1 303 ? 21.487 -7.907 62.086 1.00 21.35 303 ARG A C 1
ATOM 2308 O O . ARG A 1 303 ? 22.371 -7.082 62.383 1.00 19.79 303 ARG A O 1
ATOM 2316 N N . ALA A 1 304 ? 21.324 -9.058 62.735 1.00 20.21 304 ALA A N 1
ATOM 2317 C CA . ALA A 1 304 ? 22.216 -9.382 63.849 1.00 20.80 304 ALA A CA 1
ATOM 2318 C C . ALA A 1 304 ? 23.634 -9.581 63.345 1.00 18.84 304 ALA A C 1
ATOM 2319 O O . ALA A 1 304 ? 24.635 -9.155 63.925 1.00 25.42 304 ALA A O 1
ATOM 2321 N N . GLY A 1 305 ? 23.797 -10.228 62.182 1.00 17.09 305 GLY A N 1
ATOM 2322 C CA . GLY A 1 305 ? 25.168 -10.431 61.732 1.00 23.53 305 GLY A CA 1
ATOM 2323 C C . GLY A 1 305 ? 25.904 -9.180 61.314 1.00 19.74 305 GLY A C 1
ATOM 2324 O O . GLY A 1 305 ? 27.139 -9.161 61.342 1.00 26.00 305 GLY A O 1
ATOM 2325 N N . VAL A 1 306 ? 25.204 -8.134 60.900 1.00 22.98 306 VAL A N 1
ATOM 2326 C CA . VAL A 1 306 ? 25.724 -6.876 60.386 1.00 22.06 306 VAL A CA 1
ATOM 2327 C C . VAL A 1 306 ? 26.236 -6.024 61.545 1.00 28.68 306 VAL A C 1
ATOM 2328 O O . VAL A 1 306 ? 27.029 -5.118 61.300 1.00 24.82 306 VAL A O 1
ATOM 2332 N N . GLN A 1 307 ? 25.807 -6.346 62.764 1.00 21.04 307 GLN A N 1
ATOM 2333 C CA . GLN A 1 307 ? 26.271 -5.595 63.912 1.00 19.94 307 GLN A CA 1
ATOM 2334 C C . GLN A 1 307 ? 27.797 -5.597 64.037 1.00 26.92 307 GLN A C 1
ATOM 2335 O O . GLN A 1 307 ? 28.348 -4.592 64.482 1.00 29.60 307 GLN A O 1
ATOM 2341 N N . ASP A 1 308 ? 28.411 -6.715 63.685 1.00 30.83 308 ASP A N 1
ATOM 2342 C CA . ASP A 1 308 ? 29.842 -6.952 63.793 1.00 37.08 308 ASP A CA 1
ATOM 2343 C C . ASP A 1 308 ? 30.545 -6.578 62.493 1.00 36.54 308 ASP A C 1
ATOM 2344 O O . ASP A 1 308 ? 31.693 -6.969 62.270 1.00 47.04 308 ASP A O 1
ATOM 2349 N N . LEU A 1 309 ? 29.864 -5.829 61.633 1.00 27.69 309 LEU A N 1
ATOM 2350 C CA . LEU A 1 309 ? 30.508 -5.490 60.361 1.00 26.57 309 LEU A CA 1
ATOM 2351 C C . LEU A 1 309 ? 30.652 -3.989 60.190 1.00 24.84 309 LEU A C 1
ATOM 2352 O O . LEU A 1 309 ? 29.895 -3.177 60.728 1.00 27.31 309 LEU A O 1
ATOM 2357 N N . PRO A 1 310 ? 31.628 -3.592 59.373 1.00 30.54 310 PRO A N 1
ATOM 2358 C CA . PRO A 1 310 ? 31.837 -2.170 59.100 1.00 34.87 310 PRO A CA 1
ATOM 2359 C C . PRO A 1 310 ? 30.844 -1.628 58.079 1.00 42.59 310 PRO A C 1
ATOM 2360 O O . PRO A 1 310 ? 31.286 -1.062 57.078 1.00 38.92 310 PRO A O 1
ATOM 2364 N N . PHE A 1 311 ? 29.553 -1.812 58.335 1.00 29.39 311 PHE A N 1
ATOM 2365 C CA . PHE A 1 311 ? 28.428 -1.302 57.583 1.00 30.56 311 PHE A CA 1
ATOM 2366 C C . PHE A 1 311 ? 27.321 -0.787 58.491 1.00 32.54 311 PHE A C 1
ATOM 2367 O O . PHE A 1 311 ? 27.250 -1.104 59.683 1.00 38.23 311 PHE A O 1
ATOM 2375 N N . THR A 1 312 ? 26.423 0.018 57.931 1.00 32.23 312 THR A N 1
ATOM 2376 C CA . THR A 1 312 ? 25.258 0.403 58.727 1.00 32.61 312 THR A CA 1
ATOM 2377 C C . THR A 1 312 ? 23.987 -0.117 58.062 1.00 28.24 312 THR A C 1
ATOM 2378 O O . THR A 1 312 ? 23.945 -0.401 56.861 1.00 29.72 312 THR A O 1
ATOM 2382 N N . LEU A 1 313 ? 22.944 -0.246 58.863 1.00 29.29 313 LEU A N 1
ATOM 2383 C CA . LEU A 1 313 ? 21.636 -0.701 58.419 1.00 30.79 313 LEU A CA 1
ATOM 2384 C C . LEU A 1 313 ? 20.637 0.455 58.371 1.00 37.56 313 LEU A C 1
ATOM 2385 O O . LEU A 1 313 ? 20.838 1.423 59.115 1.00 33.66 313 LEU A O 1
ATOM 2390 N N . ALA A 1 314 ? 19.598 0.336 57.545 1.00 31.58 314 ALA A N 1
ATOM 2391 C CA . ALA A 1 314 ? 18.529 1.318 57.558 1.00 27.32 314 ALA A CA 1
ATOM 2392 C C . ALA A 1 314 ? 17.411 0.901 58.511 1.00 28.58 314 ALA A C 1
ATOM 2393 O O . ALA A 1 314 ? 17.326 -0.236 58.995 1.00 33.63 314 ALA A O 1
ATOM 2395 N N . ASP A 1 315 ? 16.491 1.820 58.782 1.00 33.61 315 ASP A N 1
ATOM 2396 C CA . ASP A 1 315 ? 15.375 1.487 59.676 1.00 36.70 315 ASP A CA 1
ATOM 2397 C C . ASP A 1 315 ? 14.333 0.614 58.988 1.00 37.11 315 ASP A C 1
ATOM 2398 O O . ASP A 1 315 ? 13.255 1.096 58.621 1.00 3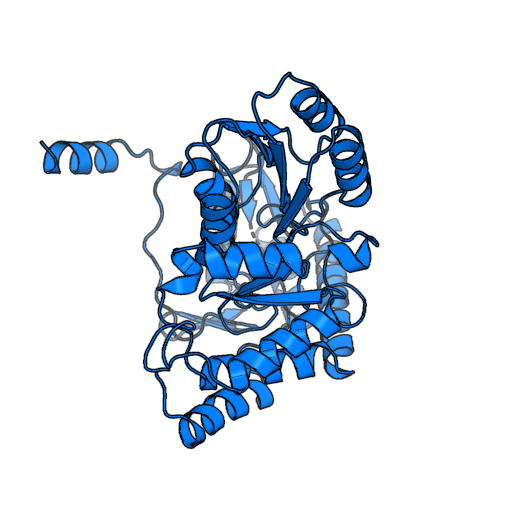5.81 315 ASP A O 1
ATOM 2403 N N . SER A 1 316 ? 14.623 -0.684 58.786 1.00 24.30 316 SER A N 1
ATOM 2404 C CA . SER A 1 316 ? 13.692 -1.534 58.060 1.00 25.11 316 SER A CA 1
ATOM 2405 C C . SER A 1 316 ? 13.409 -2.880 58.716 1.00 23.61 316 SER A C 1
ATOM 2406 O O . SER A 1 316 ? 14.319 -3.525 59.223 1.00 29.95 316 SER A O 1
ATOM 2409 N N . CYS A 1 317 ? 12.162 -3.305 58.675 1.00 29.65 317 CYS A N 1
ATOM 2410 C CA . CYS A 1 317 ? 11.652 -4.585 59.124 1.00 39.58 317 CYS A CA 1
ATOM 2411 C C . CYS A 1 317 ? 11.065 -5.323 57.924 1.00 41.88 317 CYS A C 1
ATOM 2412 O O . CYS A 1 317 ? 10.388 -6.341 58.001 1.00 47.20 317 CYS A O 1
ATOM 2415 N N . SER A 1 318 ? 11.350 -4.734 56.766 1.00 36.40 318 SER A N 1
ATOM 2416 C CA . SER A 1 318 ? 10.880 -5.209 55.489 1.00 32.93 318 SER A CA 1
ATOM 2417 C C . SER A 1 318 ? 11.813 -6.295 54.981 1.00 25.08 318 SER A C 1
ATOM 2418 O O . SER A 1 318 ? 12.929 -6.321 55.468 1.00 22.66 318 SER A O 1
ATOM 2421 N N . ALA A 1 319 ? 11.388 -7.059 53.979 1.00 22.42 319 ALA A N 1
ATOM 2422 C CA . ALA A 1 319 ? 12.336 -7.835 53.187 1.00 23.51 319 ALA A CA 1
ATOM 2423 C C . ALA A 1 319 ? 13.419 -6.955 52.551 1.00 25.97 319 ALA A C 1
ATOM 2424 O O . ALA A 1 319 ? 14.494 -7.442 52.159 1.00 19.92 319 ALA A O 1
ATOM 2426 N N . ILE A 1 320 ? 13.200 -5.651 52.416 1.00 18.03 320 ILE A N 1
ATOM 2427 C CA . ILE A 1 320 ? 14.143 -4.703 51.813 1.00 17.97 320 ILE A CA 1
ATOM 2428 C C . ILE A 1 320 ? 15.142 -4.281 52.873 1.00 17.18 320 ILE A C 1
ATOM 2429 O O . ILE A 1 320 ? 14.737 -3.654 53.873 1.00 19.28 320 ILE A O 1
ATOM 2434 N N . GLN A 1 321 ? 16.404 -4.656 52.725 1.00 20.51 321 GLN A N 1
ATOM 2435 C CA . GLN A 1 321 ? 17.417 -4.401 53.745 1.00 20.33 321 GLN A CA 1
ATOM 2436 C C . GLN A 1 321 ? 18.683 -3.767 53.166 1.00 25.37 321 GLN A C 1
ATOM 2437 O O . GLN A 1 321 ? 19.693 -4.451 52.977 1.00 27.02 321 GLN A O 1
ATOM 2443 N N . PRO A 1 322 ? 18.619 -2.456 52.945 1.00 29.02 322 PRO A N 1
ATOM 2444 C CA . PRO A 1 322 ? 19.770 -1.690 52.468 1.00 27.89 322 PRO A CA 1
ATOM 2445 C C . PRO A 1 322 ? 20.974 -1.928 53.381 1.00 26.34 322 PRO A C 1
ATOM 2446 O O . PRO A 1 322 ? 20.821 -1.939 54.596 1.00 33.57 322 PRO A O 1
ATOM 2450 N N . LEU A 1 323 ? 22.143 -2.127 52.789 1.00 25.06 323 LEU A N 1
ATOM 2451 C CA . LEU A 1 323 ? 23.378 -2.183 53.565 1.00 26.01 323 LEU A CA 1
ATOM 2452 C C . LEU A 1 323 ? 24.143 -0.903 53.263 1.00 30.64 323 LEU A C 1
ATOM 2453 O O . LEU A 1 323 ? 24.641 -0.739 52.143 1.00 25.50 323 LEU A O 1
ATOM 2458 N N . ILE A 1 324 ? 24.253 0.039 54.212 1.00 25.60 324 ILE A N 1
ATOM 2459 C CA . ILE A 1 324 ? 24.959 1.274 53.852 1.00 20.47 324 ILE A CA 1
ATOM 2460 C C . ILE A 1 324 ? 26.469 1.134 53.942 1.00 23.58 324 ILE A C 1
ATOM 2461 O O . ILE A 1 324 ? 27.040 0.780 54.977 1.00 30.74 324 ILE A O 1
ATOM 2466 N N . VAL A 1 325 ? 27.144 1.430 52.827 1.00 27.08 325 VAL A N 1
ATOM 2467 C CA . VAL A 1 325 ? 28.582 1.217 52.721 1.00 27.74 325 VAL A CA 1
ATOM 2468 C C . VAL A 1 325 ? 29.340 2.524 52.883 1.00 30.98 325 VAL A C 1
ATOM 2469 O O . VAL A 1 325 ? 30.363 2.572 53.570 1.00 32.08 325 VAL A O 1
ATOM 2473 N N . GLY A 1 326 ? 28.825 3.585 52.264 1.00 29.00 326 GLY A N 1
ATOM 2474 C CA . GLY A 1 326 ? 29.417 4.913 52.454 1.00 26.08 326 GLY A CA 1
ATOM 2475 C C . GLY A 1 326 ? 30.012 5.394 51.140 1.00 32.39 326 GLY A C 1
ATOM 2476 O O . GLY A 1 326 ? 29.360 6.079 50.357 1.00 39.62 326 GLY A O 1
ATOM 2477 N N . ASP A 1 327 ? 31.254 5.020 50.926 1.00 37.35 327 ASP A N 1
ATOM 2478 C CA . ASP A 1 327 ? 32.089 5.389 49.797 1.00 37.59 327 ASP A CA 1
ATOM 2479 C C . ASP A 1 327 ? 31.650 4.688 48.525 1.00 28.33 327 ASP A C 1
ATOM 2480 O O . ASP A 1 327 ? 31.419 3.473 48.556 1.00 30.95 327 ASP A O 1
ATOM 2485 N N . ASN A 1 328 ? 31.538 5.421 47.422 1.00 29.33 328 ASN A N 1
ATOM 2486 C CA . ASN A 1 328 ? 31.077 4.900 46.149 1.00 34.38 328 ASN A CA 1
ATOM 2487 C C . ASN A 1 328 ? 31.991 3.790 45.627 1.00 36.01 328 ASN A C 1
ATOM 2488 O O . ASN A 1 328 ? 31.546 2.714 45.227 1.00 26.28 328 ASN A O 1
ATOM 2493 N N . SER A 1 329 ? 33.301 4.043 45.609 1.00 29.58 329 SER A N 1
ATOM 2494 C CA . SER A 1 329 ? 34.197 3.017 45.048 1.00 28.74 329 SER A CA 1
ATOM 2495 C C . SER A 1 329 ? 34.152 1.748 45.889 1.00 21.92 329 SER A C 1
ATOM 2496 O O . SER A 1 329 ? 34.094 0.611 45.372 1.00 30.34 329 SER A O 1
ATOM 2499 N N . ARG A 1 330 ? 34.160 1.916 47.214 1.00 22.14 330 ARG A N 1
ATOM 2500 C CA . ARG A 1 330 ? 34.043 0.750 48.091 1.00 19.93 330 ARG A CA 1
ATOM 2501 C C . ARG A 1 330 ? 32.768 -0.055 47.824 1.00 24.12 330 ARG A C 1
ATOM 2502 O O . ARG A 1 330 ? 32.796 -1.293 47.773 1.00 25.81 330 ARG A O 1
ATOM 2510 N N . ALA A 1 331 ? 31.629 0.602 47.666 1.00 20.25 331 ALA A N 1
ATOM 2511 C CA . ALA A 1 331 ? 30.373 -0.105 47.448 1.00 21.95 331 ALA A CA 1
ATOM 2512 C C . ALA A 1 331 ? 30.342 -0.855 46.125 1.00 26.04 331 ALA A C 1
ATOM 2513 O O . ALA A 1 331 ? 29.958 -2.032 46.070 1.00 27.10 331 ALA A O 1
ATOM 2515 N N . LEU A 1 332 ? 30.740 -0.181 45.041 1.00 26.69 332 LEU A N 1
ATOM 2516 C CA . LEU A 1 332 ? 30.801 -0.897 43.765 1.00 31.28 332 LEU A CA 1
ATOM 2517 C C . LEU A 1 332 ? 31.753 -2.070 43.837 1.00 29.65 332 LEU A C 1
ATOM 2518 O O . LEU A 1 332 ? 31.480 -3.216 43.454 1.00 30.55 332 LEU A O 1
ATOM 2523 N N . GLN A 1 333 ? 32.962 -1.854 44.344 1.00 26.01 333 GLN A N 1
ATOM 2524 C CA . GLN A 1 333 ? 33.868 -2.996 44.498 1.00 35.35 333 GLN A CA 1
ATOM 2525 C C . GLN A 1 333 ? 33.298 -4.090 45.391 1.00 35.39 333 GLN A C 1
ATOM 2526 O O . GLN A 1 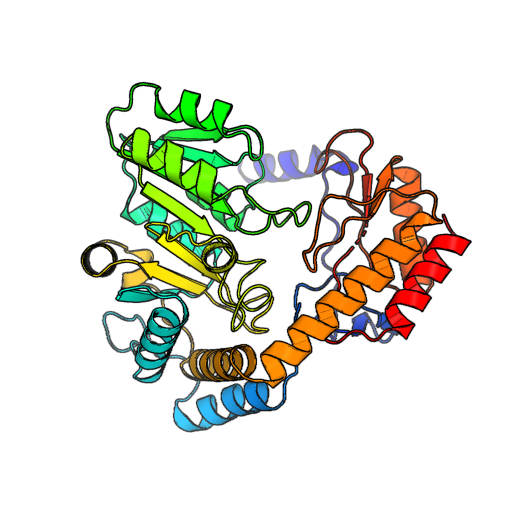333 ? 33.473 -5.275 45.117 1.00 27.01 333 GLN A O 1
ATOM 2532 N N . LEU A 1 334 ? 32.585 -3.727 46.454 1.00 32.79 334 LEU A N 1
ATOM 2533 C CA . LEU A 1 334 ? 31.915 -4.737 47.279 1.00 24.53 334 LEU A CA 1
ATOM 2534 C C . LEU A 1 334 ? 30.872 -5.533 46.507 1.00 22.51 334 LEU A C 1
ATOM 2535 O O . LEU A 1 334 ? 30.803 -6.765 46.539 1.00 23.89 334 LEU A O 1
ATOM 2540 N N . ALA A 1 335 ? 30.000 -4.900 45.735 1.00 23.25 335 ALA A N 1
ATOM 2541 C CA . ALA A 1 335 ? 29.032 -5.688 44.950 1.00 22.58 335 ALA A CA 1
ATOM 2542 C C . ALA A 1 335 ? 29.653 -6.616 43.917 1.00 23.82 335 ALA A C 1
ATOM 2543 O O . ALA A 1 335 ? 29.227 -7.773 43.707 1.00 27.05 335 ALA A O 1
ATOM 2545 N N . GLU A 1 336 ? 30.678 -6.142 43.222 1.00 24.55 336 GLU A N 1
ATOM 2546 C CA . GLU A 1 336 ? 31.413 -6.931 42.254 1.00 31.31 336 GLU A CA 1
ATOM 2547 C C . GLU A 1 336 ? 32.028 -8.190 42.877 1.00 26.43 336 GLU A C 1
ATOM 2548 O O . GLU A 1 336 ? 31.914 -9.246 42.255 1.00 28.30 336 GLU A O 1
ATOM 2554 N N . LYS A 1 337 ? 32.624 -7.992 44.037 1.00 26.24 337 LYS A N 1
ATOM 2555 C CA . LYS A 1 337 ? 33.237 -9.052 44.820 1.00 25.45 337 LYS A CA 1
ATOM 2556 C C . LYS A 1 337 ? 32.208 -10.057 45.324 1.00 28.99 337 LYS A C 1
ATOM 2557 O O . LYS A 1 337 ? 32.424 -11.270 45.334 1.00 27.61 337 LYS A O 1
ATOM 2563 N N . LEU A 1 338 ? 31.045 -9.577 45.760 1.00 26.92 338 LEU A N 1
ATOM 2564 C CA . LEU A 1 338 ? 29.997 -10.514 46.188 1.00 23.70 338 LEU A CA 1
ATOM 2565 C C . LEU A 1 338 ? 29.518 -11.347 45.003 1.00 17.85 338 LEU A C 1
ATOM 2566 O O . LEU A 1 338 ? 29.265 -12.556 45.134 1.00 21.41 338 LEU A O 1
ATOM 2571 N N . ARG A 1 339 ? 29.375 -10.709 43.856 1.00 22.38 339 ARG A N 1
ATOM 2572 C CA . ARG A 1 339 ? 28.956 -11.428 42.650 1.00 23.23 339 ARG A CA 1
ATOM 2573 C C . ARG A 1 339 ? 30.009 -12.485 42.317 1.00 31.51 339 ARG A C 1
ATOM 2574 O O . ARG A 1 339 ? 29.698 -13.636 42.058 1.00 28.74 339 ARG A O 1
ATOM 2582 N N . GLN A 1 340 ? 31.272 -12.086 42.354 1.00 37.42 340 GLN A N 1
ATOM 2583 C CA . GLN A 1 340 ? 32.372 -13.014 42.126 1.00 34.12 340 GLN A CA 1
ATOM 2584 C C . GLN A 1 340 ? 32.309 -14.216 43.066 1.00 25.40 340 GLN A C 1
ATOM 2585 O O . GLN A 1 340 ? 32.763 -15.295 42.683 1.00 32.39 340 GLN A O 1
ATOM 2591 N N . GLN A 1 341 ? 31.779 -14.023 44.264 1.00 22.52 341 GLN A N 1
ATOM 2592 C CA . GLN A 1 341 ? 31.693 -15.061 45.266 1.00 21.10 341 GLN A CA 1
ATOM 2593 C C . GLN A 1 341 ? 30.333 -15.734 45.346 1.00 26.71 341 GLN A C 1
ATOM 2594 O O . GLN A 1 341 ? 30.089 -16.538 46.242 1.00 29.27 341 GLN A O 1
ATOM 2600 N N . GLY A 1 342 ? 29.452 -15.422 44.398 1.00 27.24 342 GLY A N 1
ATOM 2601 C CA . GLY A 1 342 ? 28.232 -16.194 44.227 1.00 26.44 342 GLY A CA 1
ATOM 2602 C C . GLY A 1 342 ? 27.001 -15.600 44.868 1.00 22.94 342 GLY A C 1
ATOM 2603 O O . GLY A 1 342 ? 25.971 -16.263 45.061 1.00 24.58 342 GLY A O 1
ATOM 2604 N N . CYS A 1 343 ? 27.100 -14.345 45.247 1.00 20.53 343 CYS A N 1
ATOM 2605 C CA . CYS A 1 343 ? 26.004 -13.631 45.888 1.00 20.92 343 CYS A CA 1
ATOM 2606 C C . CYS A 1 343 ? 25.556 -12.484 45.001 1.00 29.36 343 CYS A C 1
ATOM 2607 O O . CYS A 1 343 ? 26.293 -11.510 44.775 1.00 27.32 343 CYS A O 1
ATOM 2610 N N . TRP A 1 344 ? 24.335 -12.609 44.471 1.00 20.33 344 TRP A N 1
ATOM 2611 C CA . TRP A 1 344 ? 23.969 -11.589 43.482 1.00 17.35 344 TRP A CA 1
ATOM 2612 C C . TRP A 1 344 ? 23.363 -10.374 44.173 1.00 23.19 344 TRP A C 1
ATOM 2613 O O . TRP A 1 344 ? 22.242 -10.426 44.693 1.00 23.59 344 TRP A O 1
ATOM 2624 N N . VAL A 1 345 ? 24.116 -9.274 44.188 1.00 22.67 345 VAL A N 1
ATOM 2625 C CA . VAL A 1 345 ? 23.634 -8.043 44.814 1.00 26.83 345 VAL A CA 1
ATOM 2626 C C . VAL A 1 345 ? 23.858 -6.872 43.865 1.00 31.23 345 VAL A C 1
ATOM 2627 O O . VAL A 1 345 ? 24.669 -6.975 42.942 1.00 29.18 345 VAL A O 1
ATOM 2631 N N . THR A 1 346 ? 23.173 -5.743 44.058 1.00 32.86 346 THR A N 1
ATOM 2632 C CA . THR A 1 346 ? 23.509 -4.605 43.194 1.00 32.80 346 THR A CA 1
ATOM 2633 C C . THR A 1 346 ? 23.710 -3.351 44.047 1.00 34.21 346 THR A C 1
ATOM 2634 O O . THR A 1 346 ? 23.067 -3.137 45.076 1.00 34.43 346 THR A O 1
ATOM 2638 N N . ALA A 1 347 ? 24.645 -2.519 43.604 1.00 29.89 347 ALA A N 1
ATOM 2639 C CA . ALA A 1 347 ? 25.014 -1.339 44.383 1.00 29.50 347 ALA A CA 1
ATOM 2640 C C . ALA A 1 347 ? 24.291 -0.100 43.878 1.00 32.52 347 ALA A C 1
ATOM 2641 O O . ALA A 1 347 ? 24.047 0.058 42.684 1.00 38.89 347 ALA A O 1
ATOM 2643 N N . ILE A 1 348 ? 23.956 0.767 44.824 1.00 25.59 348 ILE A N 1
ATOM 2644 C CA . ILE A 1 348 ? 23.348 2.038 44.454 1.00 27.43 348 ILE A CA 1
ATOM 2645 C C . ILE A 1 348 ? 24.130 3.178 45.094 1.00 31.40 348 ILE A C 1
ATOM 2646 O O . ILE A 1 348 ? 24.572 3.053 46.237 1.00 28.62 348 ILE A O 1
ATOM 2651 N N . ARG A 1 349 ? 24.297 4.242 44.330 1.00 30.97 349 ARG A N 1
ATOM 2652 C CA . ARG A 1 349 ? 25.103 5.383 44.735 1.00 29.91 349 ARG A CA 1
ATOM 2653 C C . ARG A 1 349 ? 24.431 6.687 44.315 1.00 38.90 349 ARG A C 1
ATOM 2654 O O . ARG A 1 349 ? 23.441 6.658 43.578 1.00 34.55 349 ARG A O 1
ATOM 2662 N N . PRO A 1 350 ? 24.914 7.808 44.824 1.00 38.93 350 PRO A N 1
ATOM 2663 C CA . PRO A 1 350 ? 24.457 9.116 44.339 1.00 40.98 350 PRO A CA 1
ATOM 2664 C C . PRO A 1 350 ? 24.428 9.159 42.815 1.00 46.00 350 PRO A C 1
ATOM 2665 O O . PRO A 1 350 ? 25.192 8.452 42.158 1.00 60.19 350 PRO A O 1
ATOM 2669 N N . PRO A 1 351 ? 23.533 9.986 42.294 1.00 46.81 351 PRO A N 1
ATOM 2670 C CA . PRO A 1 351 ? 22.639 10.751 43.174 1.00 47.04 351 PRO A CA 1
ATOM 2671 C C . PRO A 1 351 ? 21.304 10.070 43.421 1.00 51.95 351 PRO A C 1
ATOM 2672 O O . PRO A 1 351 ? 20.314 10.695 43.832 1.00 49.08 351 PRO A O 1
ATOM 2676 N N . THR A 1 352 ? 21.213 8.761 43.183 1.00 34.74 352 THR A N 1
ATOM 2677 C CA . THR A 1 352 ? 19.942 8.107 43.498 1.00 41.95 352 THR A CA 1
ATOM 2678 C C . THR A 1 352 ? 19.680 8.122 45.003 1.00 43.90 352 THR A C 1
ATOM 2679 O O . THR A 1 352 ? 18.517 8.112 45.414 1.00 46.68 352 THR A O 1
ATOM 2683 N N . VAL A 1 353 ? 20.770 8.146 45.759 1.00 38.69 353 VAL A N 1
ATOM 2684 C CA . VAL A 1 353 ? 20.776 8.169 47.214 1.00 35.27 353 VAL A CA 1
ATOM 2685 C C . VAL A 1 353 ? 21.570 9.380 47.689 1.00 35.16 353 VAL A C 1
ATOM 2686 O O . VAL A 1 353 ? 22.413 9.910 46.958 1.00 38.56 353 VAL A O 1
ATOM 2690 N N . PRO A 1 354 ? 21.298 9.823 48.910 1.00 42.78 354 PRO A N 1
ATOM 2691 C CA . PRO A 1 354 ? 22.011 10.969 49.479 1.00 53.86 354 PRO A CA 1
ATOM 2692 C C . PRO A 1 354 ? 23.525 10.780 49.493 1.00 53.10 354 PRO A C 1
ATOM 2693 O O . PRO A 1 354 ? 24.075 9.685 49.499 1.00 41.74 354 PRO A O 1
ATOM 2697 N N . ALA A 1 355 ? 24.238 11.905 49.495 1.00 57.22 355 ALA A N 1
ATOM 2698 C CA . ALA A 1 355 ? 25.694 11.889 49.448 1.00 56.55 355 ALA A CA 1
ATOM 2699 C C . ALA A 1 355 ? 26.289 11.099 50.604 1.00 54.18 355 ALA A C 1
ATOM 2700 O O . ALA A 1 355 ? 25.884 11.239 51.759 1.00 50.31 355 ALA A O 1
ATOM 2702 N N . GLY A 1 356 ? 27.272 10.266 50.280 1.00 48.43 356 GLY A N 1
ATOM 2703 C CA . GLY A 1 356 ? 27.960 9.486 51.291 1.00 36.61 356 GLY A CA 1
ATOM 2704 C C . GLY A 1 356 ? 27.124 8.339 51.822 1.00 35.71 356 GLY A C 1
ATOM 2705 O O . GLY A 1 356 ? 27.423 7.807 52.891 1.00 39.93 356 GLY A O 1
ATOM 2706 N N . THR A 1 357 ? 26.074 7.950 51.093 1.00 30.85 357 THR A N 1
ATOM 2707 C CA . THR A 1 357 ? 25.204 6.885 51.583 1.00 28.43 357 THR A CA 1
ATOM 2708 C C . THR A 1 357 ? 25.087 5.782 50.531 1.00 21.76 357 THR A C 1
ATOM 2709 O O . THR A 1 357 ? 24.104 5.042 50.472 1.00 31.42 357 THR A O 1
ATOM 2713 N N . ALA A 1 358 ? 26.133 5.681 49.704 1.00 25.72 358 ALA A N 1
ATOM 2714 C CA . ALA A 1 358 ? 26.300 4.540 48.799 1.00 26.92 358 ALA A CA 1
ATOM 2715 C C . ALA A 1 358 ? 26.027 3.238 49.538 1.00 24.26 358 ALA A C 1
ATOM 2716 O O . ALA A 1 358 ? 26.452 3.064 50.693 1.00 24.76 358 ALA A O 1
ATOM 2718 N N . ARG A 1 359 ? 25.309 2.322 48.891 1.00 27.87 359 ARG A N 1
ATOM 2719 C CA . ARG A 1 359 ? 24.855 1.106 49.571 1.00 27.13 359 ARG A CA 1
ATOM 2720 C C . ARG A 1 359 ? 24.614 -0.091 48.671 1.00 25.36 359 ARG A C 1
ATOM 2721 O O . ARG A 1 359 ? 24.529 0.058 47.459 1.00 23.85 359 ARG A O 1
ATOM 2729 N N . LEU A 1 360 ? 24.472 -1.297 49.221 1.00 24.07 360 LEU A N 1
ATOM 2730 C CA . LEU A 1 360 ? 23.936 -2.443 48.524 1.00 29.73 360 LEU A CA 1
ATOM 2731 C C . LEU A 1 360 ? 22.410 -2.457 48.706 1.00 27.90 360 LEU A C 1
ATOM 2732 O O . LEU A 1 360 ? 22.012 -2.285 49.859 1.00 27.04 360 LEU A O 1
ATOM 2737 N N D ARG A 1 361 ? 21.703 -2.723 47.631 0.54 27.30 361 ARG A N 1
ATOM 2738 N N E ARG A 1 361 ? 21.571 -2.568 47.685 0.46 29.17 361 ARG A N 1
ATOM 2739 C CA D ARG A 1 361 ? 20.264 -2.916 47.505 0.54 30.11 361 ARG A CA 1
ATOM 2740 C CA E ARG A 1 361 ? 20.145 -2.666 48.048 0.46 28.95 361 ARG A CA 1
ATOM 2741 C C D ARG A 1 361 ? 19.763 -4.294 47.897 0.54 25.38 361 ARG A C 1
ATOM 2742 C C E ARG A 1 361 ? 19.775 -4.156 47.973 0.46 27.12 361 ARG A C 1
ATOM 2743 O O D ARG A 1 361 ? 19.263 -5.028 47.035 0.54 36.52 361 ARG A O 1
ATOM 2744 O O E ARG A 1 361 ? 19.482 -4.689 46.915 0.46 36.18 361 ARG A O 1
ATOM 2759 N N . LEU A 1 362 ? 19.836 -4.771 49.141 1.00 24.59 362 LEU A N 1
ATOM 2760 C CA . LEU A 1 362 ? 19.604 -6.182 49.355 1.00 22.80 362 LEU A CA 1
ATOM 2761 C C . LEU A 1 362 ? 18.142 -6.495 49.627 1.00 20.37 362 LEU A C 1
ATOM 2762 O O . LEU A 1 362 ? 17.481 -5.719 50.302 1.00 25.66 362 LEU A O 1
ATOM 2767 N N . THR A 1 363 ? 17.686 -7.635 49.096 1.00 18.23 363 THR A N 1
ATOM 2768 C CA . THR A 1 363 ? 16.387 -8.139 49.495 1.00 17.55 363 THR A CA 1
ATOM 2769 C C . THR A 1 363 ? 16.475 -9.600 49.949 1.00 19.89 363 THR A C 1
ATOM 2770 O O . THR A 1 363 ? 17.253 -10.367 49.368 1.00 23.54 363 THR A O 1
ATOM 2774 N N . LEU A 1 364 ? 15.654 -9.955 50.949 1.00 19.00 364 LEU A N 1
ATOM 2775 C CA . LEU A 1 364 ? 15.590 -11.343 51.413 1.00 19.93 364 LEU A CA 1
ATOM 2776 C C . LEU A 1 364 ? 14.231 -11.942 51.06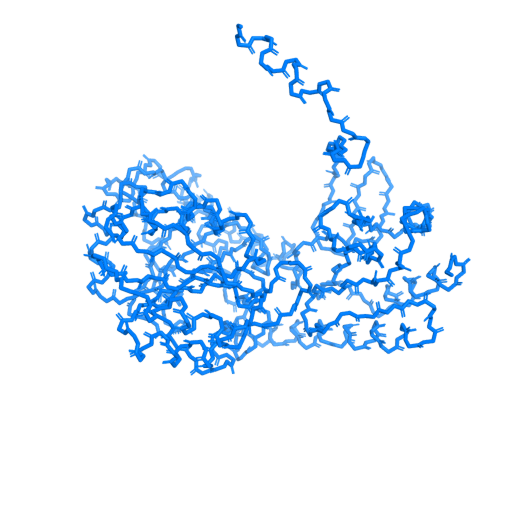0 1.00 21.13 364 LEU A C 1
ATOM 2777 O O . LEU A 1 364 ? 13.297 -11.148 50.874 1.00 19.30 364 LEU A O 1
ATOM 2782 N N . THR A 1 365 ? 14.107 -13.261 50.955 1.00 17.12 365 THR A N 1
ATOM 2783 C CA . THR A 1 365 ? 12.783 -13.823 50.649 1.00 19.49 365 THR A CA 1
ATOM 2784 C C . THR A 1 365 ? 12.545 -15.056 51.517 1.00 20.21 365 THR A C 1
ATOM 2785 O O . THR A 1 365 ? 13.531 -15.613 52.018 1.00 20.09 365 THR A O 1
ATOM 2789 N N . ALA A 1 366 ? 11.297 -15.509 51.654 1.00 17.22 366 ALA A N 1
ATOM 2790 C CA . ALA A 1 366 ? 11.008 -16.702 52.456 1.00 17.67 366 ALA A CA 1
ATOM 2791 C C . ALA A 1 366 ? 11.543 -17.959 51.809 1.00 18.18 366 ALA A C 1
ATOM 2792 O O . ALA A 1 366 ? 11.555 -19.055 52.390 1.00 22.36 366 ALA A O 1
ATOM 2794 N N . ALA A 1 367 ? 11.987 -17.837 50.557 1.00 18.67 367 ALA A N 1
ATOM 2795 C CA . ALA A 1 367 ? 12.590 -18.999 49.890 1.00 19.64 367 ALA A CA 1
ATOM 2796 C C . ALA A 1 367 ? 14.044 -19.180 50.312 1.00 21.63 367 ALA A C 1
ATOM 2797 O O . ALA A 1 367 ? 14.611 -20.256 50.054 1.00 21.43 367 ALA A O 1
ATOM 2799 N N . HIS A 1 368 ? 14.685 -18.184 50.905 1.00 24.23 368 HIS A N 1
ATOM 2800 C CA . HIS A 1 368 ? 16.081 -18.308 51.346 1.00 20.16 368 HIS A CA 1
ATOM 2801 C C . HIS A 1 368 ? 16.169 -19.201 52.570 1.00 23.65 368 HIS A C 1
ATOM 2802 O O . HIS A 1 368 ? 15.177 -19.453 53.263 1.00 21.06 368 HIS A O 1
ATOM 2809 N N . GLU A 1 369 ? 17.404 -19.655 52.859 1.00 23.80 369 GLU A N 1
ATOM 2810 C CA . GLU A 1 369 ? 17.633 -20.497 54.023 1.00 23.63 369 GLU A CA 1
ATOM 2811 C C . GLU A 1 369 ? 18.631 -19.822 54.961 1.00 21.55 369 GLU A C 1
ATOM 2812 O O . GLU A 1 369 ? 19.297 -18.890 54.521 1.00 18.95 369 GLU A O 1
ATOM 2818 N N . MET A 1 370 ? 18.748 -20.322 56.189 1.00 17.88 370 MET A N 1
ATOM 2819 C CA . MET A 1 370 ? 19.632 -19.658 57.149 1.00 21.78 370 MET A CA 1
ATOM 2820 C C . MET A 1 370 ? 21.053 -19.665 56.606 1.00 20.08 370 MET A C 1
ATOM 2821 O O . MET A 1 370 ? 21.767 -18.667 56.727 1.00 22.09 370 MET A O 1
ATOM 2826 N N . GLN A 1 371 ? 21.486 -20.773 56.018 1.00 21.78 371 GLN A N 1
ATOM 2827 C CA . GLN A 1 371 ? 22.887 -20.826 55.567 1.00 27.25 371 GLN A CA 1
ATOM 2828 C C . GLN A 1 371 ? 23.160 -19.837 54.448 1.00 18.40 371 GLN A C 1
ATOM 2829 O O . GLN A 1 371 ? 24.316 -19.476 54.161 1.00 18.59 371 GLN A O 1
ATOM 2835 N N . ASP A 1 372 ? 22.099 -19.343 53.773 1.00 17.35 372 ASP A N 1
ATOM 2836 C CA . ASP A 1 372 ? 22.293 -18.354 52.723 1.00 21.26 372 ASP A CA 1
ATOM 2837 C C . ASP A 1 372 ? 22.683 -16.996 53.310 1.00 17.63 372 ASP A C 1
ATOM 2838 O O . ASP A 1 372 ? 23.547 -16.289 52.812 1.00 20.75 372 ASP A O 1
ATOM 2843 N N . ILE A 1 373 ? 21.962 -16.702 54.412 1.00 17.85 373 ILE A N 1
ATOM 2844 C CA . ILE A 1 373 ? 22.278 -15.457 55.131 1.00 19.64 373 ILE A CA 1
ATOM 2845 C C . ILE A 1 373 ? 23.700 -15.574 55.686 1.00 22.06 373 ILE A C 1
ATOM 2846 O O . ILE A 1 373 ? 24.437 -14.595 55.630 1.00 20.42 373 ILE A O 1
ATOM 2851 N N . ASP A 1 374 ? 24.102 -16.743 56.192 1.00 24.64 374 ASP A N 1
ATOM 2852 C CA . ASP A 1 374 ? 25.455 -16.894 56.720 1.00 24.91 374 ASP A CA 1
ATOM 2853 C C . ASP A 1 374 ? 26.515 -16.742 55.638 1.00 27.51 374 ASP A C 1
ATOM 2854 O O . ASP A 1 374 ? 27.617 -16.221 55.891 1.00 24.32 374 ASP A O 1
ATOM 2859 N N . ARG A 1 375 ? 26.194 -17.207 54.416 1.00 19.98 375 ARG A N 1
ATOM 2860 C CA . ARG A 1 375 ? 27.150 -17.117 53.317 1.00 21.03 375 ARG A CA 1
ATOM 2861 C C . ARG A 1 375 ? 27.306 -15.642 52.937 1.00 19.99 375 ARG A C 1
ATOM 2862 O O . ARG A 1 375 ? 28.425 -15.182 52.741 1.00 23.07 375 ARG A O 1
ATOM 2870 N N . LEU A 1 376 ? 26.208 -14.881 52.864 1.00 22.36 376 LEU A N 1
ATOM 2871 C CA . LEU A 1 376 ? 26.251 -13.439 52.627 1.00 19.40 376 LEU A CA 1
ATOM 2872 C C . LEU A 1 376 ? 27.113 -12.739 53.666 1.00 18.85 376 LEU A C 1
ATOM 2873 O O . LEU A 1 376 ? 28.022 -11.981 53.326 1.00 20.77 376 LEU A O 1
ATOM 2878 N N . LEU A 1 377 ? 26.851 -12.986 54.951 1.00 22.02 377 LEU A N 1
ATOM 2879 C CA . LEU A 1 377 ? 27.615 -12.346 56.026 1.00 21.80 377 LEU A CA 1
ATOM 2880 C C . LEU A 1 377 ? 29.099 -12.660 55.894 1.00 26.54 377 LEU A C 1
ATOM 2881 O O . LEU A 1 377 ? 29.947 -11.792 56.100 1.00 23.80 377 LEU A O 1
ATOM 2886 N N . GLU A 1 378 ? 29.445 -13.899 55.559 1.00 24.55 378 GLU A N 1
ATOM 2887 C CA . GLU A 1 378 ? 30.862 -14.267 55.493 1.00 28.64 378 GLU A CA 1
ATOM 2888 C C . GLU A 1 378 ? 31.609 -13.560 54.376 1.00 29.93 378 GLU A C 1
ATOM 2889 O O . GLU A 1 378 ? 32.765 -13.124 54.533 1.00 26.91 378 GLU A O 1
ATOM 289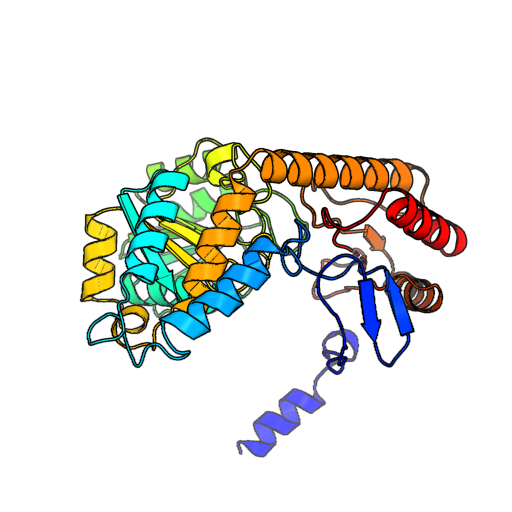5 N N . VAL A 1 379 ? 30.943 -13.465 53.216 1.00 22.29 379 VAL A N 1
ATOM 2896 C CA . VAL A 1 379 ? 31.536 -12.708 52.117 1.00 25.56 379 VAL A CA 1
ATOM 2897 C C . VAL A 1 379 ? 31.640 -11.238 52.482 1.00 28.62 379 VAL A C 1
ATOM 2898 O O . VAL A 1 379 ? 32.573 -10.541 52.080 1.00 29.57 379 VAL A O 1
ATOM 2902 N N . LEU A 1 380 ? 30.647 -10.747 53.244 1.00 25.92 380 LEU A N 1
ATOM 2903 C CA . LEU A 1 380 ? 30.729 -9.329 53.588 1.00 24.32 380 LEU A CA 1
ATOM 2904 C C . LEU A 1 380 ? 31.886 -9.083 54.556 1.00 29.06 380 LEU A C 1
ATOM 2905 O O . LEU A 1 380 ? 32.438 -7.986 54.598 1.00 28.69 380 LEU A O 1
ATOM 2910 N N . HIS A 1 381 ? 32.222 -10.094 55.349 1.00 35.26 381 HIS A N 1
ATOM 2911 C CA . HIS A 1 381 ? 33.287 -9.941 56.349 1.00 44.01 381 HIS A CA 1
ATOM 2912 C C . HIS A 1 381 ? 34.633 -9.922 55.650 1.00 50.44 381 HIS A C 1
ATOM 2913 O O . HIS A 1 381 ? 35.540 -9.141 55.923 1.00 37.89 381 HIS A O 1
ATOM 2920 N N . GLY A 1 382 ? 34.768 -10.845 54.696 1.00 51.88 382 GLY A N 1
ATOM 2921 C CA . GLY A 1 382 ? 36.040 -11.040 54.029 1.00 55.12 382 GLY A CA 1
ATOM 2922 C C . GLY A 1 382 ? 36.337 -9.968 53.007 1.00 60.11 382 GLY A C 1
ATOM 2923 O O . GLY A 1 382 ? 37.407 -9.978 52.386 1.00 58.15 382 GLY A O 1
ATOM 2924 N N . ASN A 1 383 ? 35.395 -9.043 52.811 1.00 55.05 383 ASN A N 1
ATOM 2925 C CA . ASN A 1 383 ? 35.582 -8.023 51.779 1.00 60.22 383 ASN A CA 1
ATOM 2926 C C . ASN A 1 383 ? 35.256 -6.624 52.281 1.00 58.58 383 ASN A C 1
ATOM 2927 O O . ASN A 1 383 ? 35.501 -5.635 51.590 1.00 64.99 383 ASN A O 1
ATOM 2932 N N . GLY A 1 384 ? 34.707 -6.539 53.486 1.00 62.72 384 GLY A N 1
ATOM 2933 C CA . GLY A 1 384 ? 34.265 -5.370 54.125 1.00 61.81 384 GLY A CA 1
ATOM 2934 C C . GLY A 1 384 ? 35.124 -4.190 54.839 1.00 55.66 384 GLY A C 1
ATOM 2935 O O . GLY A 1 384 ? 34.740 -3.058 54.480 1.00 68.73 384 GLY A O 1
#

CATH classification: 3.90.1150.10 (+1 more: 3.40.640.10)

Organism: Escherichia coli (strain K12) (NCBI:txid83333)

Foldseek 3Di:
DVVCVVVVVVVVDDPQRDDDDDFDWPDQEFQWTGGPHDIFGHFDAQQALRQLPPPLLVVLLVVLCVVFNWFQPFACQPRNDDPLQVVLFVVLCVVQVFPTKAWFQALLLVLLLLLQLPDALQEEEEEAPQADCSNVVSRVPHNHHYDYAYHLDLVRSLVVLVPDTRDAYEYEYEQQGPPQRDGHLVVSNVVSCVVSVHFYEYEHAQQALQDDQLSHGSCVVNVHDTQWYKYFCVGNLSAGIIMIGHHPVSVVSSCVGRPSNGGDGDGTSSSSSSSVSSSVCSRDPVVVVSNVLSQVLVVLLQVLCVPAPWDWGPHSGLWIKTFDFDPVLQQVLQVQSVVVRHHWDWHAPPVPDHRRTTIGTGHHSSHDNVVSVSVSVSRRVRD

Secondary structure (DSSP, 8-state):
-HHHHHHHHHHH--GGGPPPPP---SB-SSSEEEETTEEEEE-S---TTSGGG-HHHHHHHHHHHHHH-S---SBTTTT---HHHHHHHHHHHHHHT-SEEEEES-HHHHHHHHHHHH--TT-EEEEETT--HHHHHHHHTSSSEEEEE-TT-HHHHHHHHHS--SS-EEEEEESB-TTT-PBP-HHHHHHHHHHTT-EEEEE-TTTTTTSSGGG--HHHHTT---SEEEEESSSTTSS--EEEEE-HHHHHHHHHH-HHHHSSBPPPHHHHHHHHHHHHHHHSHHHHHHHHHHHHHHHHHHHHHTTSS-EE-S--SSB--EEEESHHHHHHHHHHHHHTTEE--EE-TTSS-TT-EEE--B--TT--HHHHHHHHHHHHHH-

GO terms:
  GO:0008710 8-amino-7-oxononanoate synthase activity (F, IDA)
  GO:0042803 protein homodimerization activity (F, IDA)
  GO:0009102 biotin biosynthetic process (P, IMP)
  GO:0030170 pyridoxal phosphate binding (F, IDA)